Protein AF-0000000073683374 (afdb_homodimer)

pLDDT: mean 70.06, std 28.22, range [19.94, 98.5]

Nearest PDB structures (foldseek):
  2z0v-assembly1_A  TM=9.347E-01  e=4.548E-26  Homo sapiens
  1x03-assembly1_A-2  TM=9.821E-01  e=2.121E-20  Homo sapiens
  2c08-assembly1_A-2  TM=9.884E-01  e=1.482E-18  Rattus norvegicus
  1zww-assembly1_A  TM=9.877E-01  e=3.806E-18  Mus musculus
  1x04-assembly1_A-2  TM=9.393E-01  e=2.375E-18  Homo sapiens

Radius of gyration: 41.25 Å; Cα contacts (8 Å, |Δi|>4): 496; chains: 2; bounding box: 77×158×86 Å

Solvent-accessible surface area (backbone atoms only — not comparable to full-atom values): 39938 Å² total; per-residue (Å²): 132,72,71,70,61,55,59,59,50,50,58,50,47,54,54,45,48,54,47,46,56,58,40,61,72,71,54,71,82,82,61,61,67,72,62,48,51,55,46,49,54,49,54,59,45,64,70,44,89,79,49,63,65,64,47,56,60,51,55,63,54,62,70,49,80,82,76,79,61,66,66,56,55,60,58,45,52,57,48,46,53,52,48,51,48,52,51,48,46,69,65,63,69,59,78,64,89,76,74,56,68,68,57,52,50,50,52,49,48,50,52,51,48,52,52,41,52,54,49,47,52,54,33,51,49,35,52,73,40,61,28,65,70,57,45,54,52,41,56,52,47,48,63,49,28,69,69,69,65,66,84,86,67,88,84,63,85,46,46,42,31,53,38,10,50,53,28,36,54,44,12,60,72,55,30,89,85,31,69,42,19,48,48,28,35,54,53,10,52,50,26,39,52,44,24,53,45,51,48,51,37,49,55,48,40,41,62,60,33,48,47,54,51,48,46,43,49,69,43,59,52,42,50,49,49,50,34,48,51,51,26,51,53,33,46,52,52,28,51,56,41,60,72,36,62,85,82,46,62,66,68,58,45,51,50,31,48,51,52,27,51,50,32,45,49,52,33,48,50,51,52,49,54,55,65,69,49,32,58,61,57,43,49,36,52,44,51,41,48,49,46,55,33,50,41,26,47,52,45,28,54,52,37,51,54,48,52,53,54,48,52,54,50,51,55,56,55,69,67,51,80,81,80,76,89,73,87,75,79,79,84,68,66,71,75,69,58,69,72,62,72,78,74,75,77,72,79,72,74,62,87,71,69,86,70,79,82,128,133,71,72,70,62,55,61,59,50,50,58,51,46,50,55,45,48,54,48,44,52,58,39,57,72,71,52,68,82,82,61,60,69,70,61,49,52,56,47,49,54,49,52,59,48,63,71,43,86,77,48,63,65,64,48,56,61,50,56,63,54,63,69,52,81,84,75,80,60,65,66,57,55,60,59,44,53,58,48,46,53,51,47,51,47,52,50,49,48,70,65,62,70,58,78,64,87,76,73,58,70,67,57,52,50,51,51,49,46,50,51,50,48,52,53,39,53,54,49,47,51,53,32,50,49,33,52,74,40,60,27,64,72,56,44,54,50,40,55,52,46,48,62,49,27,68,68,69,66,66,85,86,66,85,84,63,85,44,47,44,30,52,36,10,49,52,29,36,55,43,12,59,70,56,31,88,85,31,68,42,18,48,46,28,35,53,53,10,53,50,25,37,51,44,23,52,46,50,50,52,39,50,56,48,41,40,63,61,30,49,48,54,52,49,47,42,48,69,44,59,53,42,49,50,49,51,35,47,52,51,26,52,53,31,44,52,51,28,50,55,41,61,74,36,62,85,81,46,63,65,68,58,45,52,50,31,46,52,52,27,50,52,32,45,50,50,34,49,49,52,50,49,55,55,64,69,49,33,59,60,59,44,50,36,52,44,52,41,47,50,47,54,32,51,41,26,48,53,44,30,54,54,36,51,54,48,52,52,54,47,51,52,51,49,55,57,55,72,69,51,80,82,82,78,88,72,88,76,78,79,86,69,65,71,76,70,60,69,73,62,73,77,74,75,77,73,77,75,77,66,86,71,82,80,80,74,80,122

Structure (mmCIF, N/CA/C/O backbone):
data_AF-0000000073683374-model_v1
#
loop_
_entity.id
_entity.type
_entity.pdbx_description
1 polymer 'Endophilin-A3 isoform X2'
#
loop_
_atom_site.group_PDB
_atom_site.id
_atom_site.type_symbol
_atom_site.label_atom_id
_atom_site.label_alt_id
_atom_site.label_comp_id
_atom_site.label_asym_id
_atom_site.label_entity_id
_atom_site.label_seq_id
_atom_site.pdbx_PDB_ins_code
_atom_site.Cartn_x
_atom_site.Cartn_y
_atom_site.Cartn_z
_atom_site.occupancy
_atom_site.B_iso_or_equiv
_atom_site.auth_seq_id
_atom_site.auth_comp_id
_atom_site.auth_asym_id
_atom_site.auth_atom_id
_atom_site.pdbx_PDB_model_num
ATOM 1 N N . MET A 1 1 ? 40.438 -51.062 -20.953 1 19.94 1 MET A N 1
ATOM 2 C CA . MET A 1 1 ? 39.688 -51.125 -19.703 1 19.94 1 MET A CA 1
ATOM 3 C C . MET A 1 1 ? 40.312 -50.25 -18.641 1 19.94 1 MET A C 1
ATOM 5 O O . MET A 1 1 ? 39.688 -49.938 -17.609 1 19.94 1 MET A O 1
ATOM 9 N N . GLY A 1 2 ? 41.656 -50 -18.672 1 21.44 2 GLY A N 1
ATOM 10 C CA . GLY A 1 2 ? 42.531 -49.5 -17.625 1 21.44 2 GLY A CA 1
ATOM 11 C C . GLY A 1 2 ? 42.406 -48 -17.422 1 21.44 2 GLY A C 1
ATOM 12 O O . GLY A 1 2 ? 42.844 -47.469 -16.391 1 21.44 2 GLY A O 1
ATOM 13 N N . PHE A 1 3 ? 42.281 -47.281 -18.5 1 25.22 3 PHE A N 1
ATOM 14 C CA . PHE A 1 3 ? 42.469 -45.844 -18.5 1 25.22 3 PHE A CA 1
ATOM 15 C C . PHE A 1 3 ? 41.312 -45.125 -17.797 1 25.22 3 PHE A C 1
ATOM 17 O O . PHE A 1 3 ? 41.344 -43.906 -17.609 1 25.22 3 PHE A O 1
ATOM 24 N N . PHE A 1 4 ? 40.094 -45.844 -17.75 1 25.67 4 PHE A N 1
ATOM 25 C CA . PHE A 1 4 ? 38.906 -45.188 -17.203 1 25.67 4 PHE A CA 1
ATOM 26 C C . PHE A 1 4 ? 39.062 -44.969 -15.703 1 25.67 4 PHE A C 1
ATOM 28 O O . PHE A 1 4 ? 38.344 -44.188 -15.109 1 25.67 4 PHE A O 1
ATOM 35 N N . ALA A 1 5 ? 39.906 -45.844 -15.039 1 26.89 5 ALA A N 1
ATOM 36 C CA . ALA A 1 5 ? 40.062 -45.781 -13.586 1 26.89 5 ALA A CA 1
ATOM 37 C C . ALA A 1 5 ? 40.812 -44.5 -13.172 1 26.89 5 ALA A C 1
ATOM 39 O O . ALA A 1 5 ? 40.562 -43.969 -12.094 1 26.89 5 ALA A O 1
ATOM 40 N N . THR A 1 6 ? 41.75 -44.094 -14.016 1 27.77 6 THR A N 1
ATOM 41 C CA . THR A 1 6 ? 42.688 -43.031 -13.57 1 27.77 6 THR A CA 1
ATOM 42 C C . THR A 1 6 ? 42 -41.688 -13.516 1 27.77 6 THR A C 1
ATOM 44 O O . THR A 1 6 ? 42.375 -40.812 -12.727 1 27.77 6 THR A O 1
ATOM 47 N N . SER A 1 7 ? 41.094 -41.469 -14.547 1 26.47 7 SER A N 1
ATOM 48 C CA . SER A 1 7 ? 40.562 -40.125 -14.641 1 26.47 7 SER A CA 1
ATOM 49 C C . SER A 1 7 ? 39.656 -39.812 -13.453 1 26.47 7 SER A C 1
ATOM 51 O O . SER A 1 7 ? 39.375 -38.656 -13.172 1 26.47 7 SER A O 1
ATOM 53 N N . ARG A 1 8 ? 39 -40.906 -12.883 1 29.14 8 ARG A N 1
ATOM 54 C CA . ARG A 1 8 ? 38.156 -40.688 -11.719 1 29.14 8 ARG A CA 1
ATOM 55 C C . ARG A 1 8 ? 38.969 -40.188 -10.531 1 29.14 8 ARG A C 1
ATOM 57 O O . ARG A 1 8 ? 38.469 -39.438 -9.703 1 29.14 8 ARG A O 1
ATOM 64 N N . LYS A 1 9 ? 40.219 -40.656 -10.484 1 29.94 9 LYS A N 1
ATOM 65 C CA . LYS A 1 9 ? 41.062 -40.344 -9.336 1 29.94 9 LYS A CA 1
ATOM 66 C C . LYS A 1 9 ? 41.5 -38.875 -9.352 1 29.94 9 LYS A C 1
ATOM 68 O O . LYS A 1 9 ? 41.562 -38.25 -8.305 1 29.94 9 LYS A O 1
ATOM 73 N N . TYR A 1 10 ? 41.781 -38.375 -10.578 1 28.67 10 TYR A N 1
ATOM 74 C CA . TYR A 1 10 ? 42.344 -37.031 -10.609 1 28.67 10 TYR A CA 1
ATOM 75 C C . TYR A 1 10 ? 41.312 -36 -10.227 1 28.67 10 TYR A C 1
ATOM 77 O O . TYR A 1 10 ? 41.594 -35.031 -9.539 1 28.67 10 TYR A O 1
ATOM 85 N N . VAL A 1 11 ? 39.969 -36.25 -10.742 1 30.08 11 VAL A N 1
ATOM 86 C CA . VAL A 1 11 ? 39 -35.219 -10.383 1 30.08 11 VAL A CA 1
ATOM 87 C C . VAL A 1 11 ? 38.781 -35.25 -8.875 1 30.08 11 VAL A C 1
ATOM 89 O O . VAL A 1 11 ? 38.625 -34.188 -8.258 1 30.08 11 VAL A O 1
ATOM 92 N N . SER A 1 12 ? 38.906 -36.531 -8.305 1 31.98 12 SER A N 1
ATOM 93 C CA . SER A 1 12 ? 38.688 -36.562 -6.867 1 31.98 12 SER A CA 1
ATOM 94 C C . SER A 1 12 ? 39.781 -35.844 -6.113 1 31.98 12 SER A C 1
ATOM 96 O O . SER A 1 12 ? 39.531 -35.125 -5.145 1 31.98 12 SER A O 1
ATOM 98 N N . ARG A 1 13 ? 41 -36.031 -6.66 1 33.03 13 ARG A N 1
ATOM 99 C CA . ARG A 1 13 ? 42.094 -35.438 -5.902 1 33.03 13 ARG A CA 1
ATOM 100 C C . ARG A 1 13 ? 42.094 -33.906 -5.992 1 33.03 13 ARG A C 1
ATOM 102 O O . ARG A 1 13 ? 42.375 -33.219 -5.016 1 33.03 13 ARG A O 1
ATOM 109 N N . ASN A 1 14 ? 41.844 -33.375 -7.23 1 32.69 14 ASN A N 1
ATOM 110 C CA . ASN A 1 14 ? 41.938 -31.922 -7.328 1 32.69 14 ASN A CA 1
ATOM 111 C C . ASN A 1 14 ? 40.812 -31.234 -6.531 1 32.69 14 ASN A C 1
ATOM 113 O O . ASN A 1 14 ? 41.031 -30.172 -5.961 1 32.69 14 ASN A O 1
ATOM 117 N N . CYS A 1 15 ? 39.531 -31.844 -6.578 1 31.91 15 CYS A N 1
ATOM 118 C CA . CYS A 1 15 ? 38.5 -31.266 -5.727 1 31.91 15 CYS A CA 1
ATOM 119 C C . CYS A 1 15 ? 38.875 -31.375 -4.254 1 31.91 15 CYS A C 1
ATOM 121 O O . CYS A 1 15 ? 38.625 -30.453 -3.471 1 31.91 15 CYS A O 1
ATOM 123 N N . GLU A 1 16 ? 39.562 -32.562 -3.918 1 34.47 16 GLU A N 1
ATOM 124 C CA . GLU A 1 16 ? 40 -32.656 -2.535 1 34.47 16 GLU A CA 1
ATOM 125 C C . GLU A 1 16 ? 41.031 -31.578 -2.215 1 34.47 16 GLU A C 1
ATOM 127 O O . GLU A 1 16 ? 41.031 -31 -1.128 1 34.47 16 GLU A O 1
ATOM 132 N N . ARG A 1 17 ? 41.969 -31.359 -3.141 1 34.75 17 ARG A N 1
ATOM 133 C CA . ARG A 1 17 ? 43 -30.375 -2.826 1 34.75 17 ARG A CA 1
ATOM 134 C C . ARG A 1 17 ? 42.406 -28.984 -2.654 1 34.75 17 ARG A C 1
ATOM 136 O O . ARG A 1 17 ? 42.812 -28.219 -1.771 1 34.75 17 ARG A O 1
ATOM 143 N N . GLU A 1 18 ? 41.531 -28.578 -3.656 1 34.44 18 GLU A N 1
ATOM 144 C CA . GLU A 1 18 ? 40.969 -27.234 -3.494 1 34.44 18 GLU A CA 1
ATOM 145 C C . GLU A 1 18 ? 40.125 -27.125 -2.229 1 34.44 18 GLU A C 1
ATOM 147 O O . GLU A 1 18 ? 40.156 -26.094 -1.545 1 34.44 18 GLU A O 1
ATOM 152 N N . LEU A 1 19 ? 39.375 -28.234 -1.905 1 31.94 19 LEU A N 1
ATOM 153 C CA . LEU A 1 19 ? 38.594 -28.219 -0.675 1 31.94 19 LEU A CA 1
ATOM 154 C C . LEU A 1 19 ? 39.5 -28.219 0.548 1 31.94 19 LEU A C 1
ATOM 156 O O . LEU A 1 19 ? 39.25 -27.516 1.525 1 31.94 19 LEU A O 1
ATOM 160 N N . THR A 1 20 ? 40.5 -29.062 0.476 1 33.69 20 THR A N 1
ATOM 161 C CA . THR A 1 20 ? 41.406 -29.047 1.612 1 33.69 20 THR A CA 1
ATOM 162 C C . THR A 1 20 ? 42.062 -27.672 1.763 1 33.69 20 THR A C 1
ATOM 164 O O . THR A 1 20 ? 42.312 -27.219 2.881 1 33.69 20 THR A O 1
ATOM 167 N N . SER A 1 21 ? 42.5 -27 0.628 1 34.62 21 SER A N 1
ATOM 168 C CA . SER A 1 21 ? 43.156 -25.703 0.797 1 34.62 21 SER A CA 1
ATOM 169 C C . SER A 1 21 ? 42.188 -24.688 1.403 1 34.62 21 SER A C 1
ATOM 171 O O . SER A 1 21 ? 42.562 -23.891 2.26 1 34.62 21 SER A O 1
ATOM 173 N N . ALA A 1 22 ? 40.938 -24.625 0.888 1 31.14 22 ALA A N 1
ATOM 174 C CA . ALA A 1 22 ? 40 -23.688 1.501 1 31.14 22 ALA A CA 1
ATOM 175 C C . ALA A 1 22 ? 39.688 -24.078 2.943 1 31.14 22 ALA A C 1
ATOM 177 O O . ALA A 1 22 ? 39.5 -23.203 3.803 1 31.14 22 ALA A O 1
ATOM 178 N N . TYR A 1 23 ? 39.594 -25.422 3.15 1 30.23 23 TYR A N 1
ATOM 179 C CA . TYR A 1 23 ? 39.312 -25.906 4.5 1 30.23 23 TYR A CA 1
ATOM 180 C C . TYR A 1 23 ? 40.5 -25.594 5.434 1 30.23 23 TYR A C 1
ATOM 182 O O . TYR A 1 23 ? 40.281 -25.266 6.605 1 30.23 23 TYR A O 1
ATOM 190 N N . ARG A 1 24 ? 41.656 -25.812 4.965 1 32.56 24 ARG A N 1
ATOM 191 C CA . ARG A 1 24 ? 42.781 -25.531 5.859 1 32.56 24 ARG A CA 1
ATOM 192 C C . ARG A 1 24 ? 42.719 -24.109 6.41 1 32.56 24 ARG A C 1
ATOM 194 O O . ARG A 1 24 ? 43.281 -23.828 7.469 1 32.56 24 ARG A O 1
ATOM 201 N N . LYS A 1 25 ? 42.281 -23.156 5.57 1 31.58 25 LYS A N 1
ATOM 202 C CA . LYS A 1 25 ? 42.375 -21.828 6.18 1 31.58 25 LYS A CA 1
ATOM 203 C C . LYS A 1 25 ? 41.406 -21.688 7.344 1 31.58 25 LYS A C 1
ATOM 205 O O . LYS A 1 25 ? 41.719 -21.016 8.336 1 31.58 25 LYS A O 1
ATOM 210 N N . GLU A 1 26 ? 40.031 -22.078 7.16 1 31.06 26 GLU A N 1
ATOM 211 C CA . GLU A 1 26 ? 39.125 -21.703 8.227 1 31.06 26 GLU A CA 1
ATOM 212 C C . GLU A 1 26 ? 39.062 -22.781 9.305 1 31.06 26 GLU A C 1
ATOM 214 O O . GLU A 1 26 ? 38.469 -22.562 10.375 1 31.06 26 GLU A O 1
ATOM 219 N N . CYS A 1 27 ? 39.156 -24.062 8.969 1 30.59 27 CYS A N 1
ATOM 220 C CA . CYS A 1 27 ? 38.781 -25.047 9.961 1 30.59 27 CYS A CA 1
ATOM 221 C C . CYS A 1 27 ? 39.844 -25.203 11.031 1 30.59 27 CYS A C 1
ATOM 223 O O . CYS A 1 27 ? 41.031 -25.344 10.711 1 30.59 27 CYS A O 1
ATOM 225 N N . ARG A 1 28 ? 39.625 -24.719 12.188 1 31.31 28 ARG A N 1
ATOM 226 C CA . ARG A 1 28 ? 40.5 -25 13.336 1 31.31 28 ARG A CA 1
ATOM 227 C C . ARG A 1 28 ? 40.688 -26.5 13.516 1 31.31 28 ARG A C 1
ATOM 229 O O . ARG A 1 28 ? 39.781 -27.281 13.219 1 31.31 28 ARG A O 1
ATOM 236 N N . PRO A 1 29 ? 41.875 -27.062 13.547 1 34.84 29 PRO A N 1
ATOM 237 C CA . PRO A 1 29 ? 42.375 -28.438 13.688 1 34.84 29 PRO A CA 1
ATOM 238 C C . PRO A 1 29 ? 41.625 -29.234 14.742 1 34.84 29 PRO A C 1
ATOM 240 O O . PRO A 1 29 ? 41.781 -30.453 14.82 1 34.84 29 PRO A O 1
ATOM 243 N N . SER A 1 30 ? 41.125 -28.625 15.773 1 35.47 30 SER A N 1
ATOM 244 C CA . SER A 1 30 ? 40.781 -29.5 16.891 1 35.47 30 SER A CA 1
ATOM 245 C C . SER A 1 30 ? 39.5 -30.281 16.641 1 35.47 30 SER A C 1
ATOM 247 O O . SER A 1 30 ? 38.969 -30.906 17.547 1 35.47 30 SER A O 1
ATOM 249 N N . TRP A 1 31 ? 38.719 -30 15.625 1 34.56 31 TRP A N 1
ATOM 250 C CA . TRP A 1 31 ? 37.438 -30.688 15.602 1 34.56 31 TRP A CA 1
ATOM 251 C C . TRP A 1 31 ? 37.625 -32.125 15.133 1 34.56 31 TRP A C 1
ATOM 253 O O . TRP A 1 31 ? 38.5 -32.406 14.297 1 34.56 31 TRP A O 1
ATOM 263 N N . PRO A 1 32 ? 37.156 -33.125 15.93 1 34.62 32 PRO A N 1
ATOM 264 C CA . PRO A 1 32 ? 37.281 -34.562 15.57 1 34.62 32 PRO A CA 1
ATOM 265 C C . PRO A 1 32 ? 36.812 -34.844 14.141 1 34.62 32 PRO A C 1
ATOM 267 O O . PRO A 1 32 ? 36.062 -34.062 13.57 1 34.62 32 PRO A O 1
ATOM 270 N N . THR A 1 33 ? 37.594 -35.719 13.344 1 34.56 33 THR A N 1
ATOM 271 C CA . THR A 1 33 ? 37.5 -36.125 11.945 1 34.56 33 THR A CA 1
ATOM 272 C C . THR A 1 33 ? 36.062 -36.375 11.547 1 34.56 33 THR A C 1
ATOM 274 O O . THR A 1 33 ? 35.656 -36.156 10.398 1 34.56 33 THR A O 1
ATOM 277 N N . THR A 1 34 ? 35.188 -37.031 12.469 1 34.84 34 THR A N 1
ATOM 278 C CA . THR A 1 34 ? 33.844 -37.406 12.102 1 34.84 34 THR A CA 1
ATOM 279 C C . THR A 1 34 ? 33 -36.188 11.766 1 34.84 34 THR A C 1
ATOM 281 O O . THR A 1 34 ? 32.156 -36.219 10.852 1 34.84 34 THR A O 1
ATOM 284 N N . ILE A 1 35 ? 33.156 -35.188 12.617 1 35.5 35 ILE A N 1
ATOM 285 C CA . ILE A 1 35 ? 32.375 -33.969 12.383 1 35.5 35 ILE A CA 1
ATOM 286 C C . ILE A 1 35 ? 32.875 -33.281 11.117 1 35.5 35 ILE A C 1
ATOM 288 O O . ILE A 1 35 ? 32.094 -32.656 10.383 1 35.5 35 ILE A O 1
ATOM 292 N N . GLN A 1 36 ? 34.219 -33.531 10.883 1 33.94 36 GLN A N 1
ATOM 293 C CA . GLN A 1 36 ? 34.781 -32.906 9.688 1 33.94 36 GLN A CA 1
ATOM 294 C C . GLN A 1 36 ? 34.156 -33.438 8.422 1 33.94 36 GLN A C 1
ATOM 296 O O . GLN A 1 36 ? 33.812 -32.688 7.508 1 33.94 36 GLN A O 1
ATOM 301 N N . ASN A 1 37 ? 34.062 -34.688 8.414 1 34.25 37 ASN A N 1
ATOM 302 C CA . ASN A 1 37 ? 33.469 -35.312 7.219 1 34.25 37 ASN A CA 1
ATOM 303 C C . ASN A 1 37 ? 32.031 -34.938 7.031 1 34.25 37 ASN A C 1
ATOM 305 O O . ASN A 1 37 ? 31.562 -34.719 5.906 1 34.25 37 ASN A O 1
ATOM 309 N N . THR A 1 38 ? 31.219 -34.875 8.156 1 34.28 38 THR A N 1
ATOM 310 C CA . THR A 1 38 ? 29.828 -34.469 8.016 1 34.28 38 THR A CA 1
ATOM 311 C C . THR A 1 38 ? 29.719 -33.062 7.461 1 34.28 38 THR A C 1
ATOM 313 O O . THR A 1 38 ? 28.844 -32.781 6.637 1 34.28 38 THR A O 1
ATOM 316 N N . LEU A 1 39 ? 30.703 -32.25 7.863 1 34.66 39 LEU A N 1
ATOM 317 C CA . LEU A 1 39 ? 30.625 -30.875 7.375 1 34.66 39 LEU A CA 1
ATOM 318 C C . LEU A 1 39 ? 31.031 -30.812 5.906 1 34.66 39 LEU A C 1
ATOM 320 O O . LEU A 1 39 ? 30.469 -30.016 5.141 1 34.66 39 LEU A O 1
ATOM 324 N N . LEU A 1 40 ? 32.062 -31.641 5.582 1 33.94 40 LEU A N 1
ATOM 325 C CA . LEU A 1 40 ? 32.438 -31.625 4.172 1 33.94 40 LEU A CA 1
ATOM 326 C C . LEU A 1 40 ? 31.266 -32.062 3.293 1 33.94 40 LEU A C 1
ATOM 328 O O . LEU A 1 40 ? 31.031 -31.5 2.221 1 33.94 40 LEU A O 1
ATOM 332 N N . PHE A 1 41 ? 30.578 -33.094 3.797 1 35 41 PHE A N 1
ATOM 333 C CA . PHE A 1 41 ? 29.422 -33.531 3.029 1 35 41 PHE A CA 1
ATOM 334 C C . PHE A 1 41 ? 28.375 -32.406 2.932 1 35 41 PHE A C 1
ATOM 336 O O . PHE A 1 41 ? 27.781 -32.219 1.877 1 35 41 PHE A O 1
ATOM 343 N N . SER A 1 42 ? 28.328 -31.703 4.016 1 33.41 42 SER A N 1
ATOM 344 C CA . SER A 1 42 ? 27.344 -30.625 3.98 1 33.41 42 SER A CA 1
ATOM 345 C C . SER A 1 42 ? 27.781 -29.516 3.018 1 33.41 42 SER A C 1
ATOM 347 O O . SER A 1 42 ? 26.938 -28.953 2.314 1 33.41 42 SER A O 1
ATOM 349 N N . TYR A 1 43 ? 29.062 -29.25 3.018 1 32.09 43 TYR A N 1
ATOM 350 C CA . TYR A 1 43 ? 29.5 -28.188 2.133 1 32.09 43 TYR A CA 1
ATOM 351 C C . TYR A 1 43 ? 29.328 -28.578 0.67 1 32.09 43 TYR A C 1
ATOM 353 O O . TYR A 1 43 ? 29 -27.75 -0.173 1 32.09 43 TYR A O 1
ATOM 361 N N . CYS A 1 44 ? 29.688 -29.828 0.42 1 30.16 44 CYS A N 1
ATOM 362 C CA . CYS A 1 44 ? 29.516 -30.219 -0.973 1 30.16 44 CYS A CA 1
ATOM 363 C C . CYS A 1 44 ? 28.047 -30.156 -1.386 1 30.16 44 CYS A C 1
ATOM 365 O O . CYS A 1 44 ? 27.734 -29.828 -2.531 1 30.16 44 CYS A O 1
ATOM 367 N N . LEU A 1 45 ? 27.172 -30.5 -0.423 1 31.61 45 LEU A N 1
ATOM 368 C CA . LEU A 1 45 ? 25.766 -30.422 -0.776 1 31.61 45 LEU A CA 1
ATOM 369 C C . LEU A 1 45 ? 25.344 -28.969 -1.008 1 31.61 45 LEU A C 1
ATOM 371 O O . LEU A 1 45 ? 24.375 -28.703 -1.712 1 31.61 45 LEU A O 1
ATOM 375 N N . TYR A 1 46 ? 26.062 -28.047 -0.366 1 31.17 46 TYR A N 1
ATOM 376 C CA . TYR A 1 46 ? 25.594 -26.672 -0.535 1 31.17 46 TYR A CA 1
ATOM 377 C C . TYR A 1 46 ? 25.812 -26.188 -1.965 1 31.17 46 TYR A C 1
ATOM 379 O O . TYR A 1 46 ? 25.266 -25.172 -2.379 1 31.17 46 TYR A O 1
ATOM 387 N N . SER A 1 47 ? 26.828 -26.734 -2.584 1 31.22 47 SER A N 1
ATOM 388 C CA . SER A 1 47 ? 26.984 -26.219 -3.938 1 31.22 47 SER A CA 1
ATOM 389 C C . SER A 1 47 ? 25.891 -26.75 -4.863 1 31.22 47 SER A C 1
ATOM 391 O O . SER A 1 47 ? 25.922 -26.5 -6.07 1 31.22 47 SER A O 1
ATOM 393 N N . ILE A 1 48 ? 25.219 -27.875 -4.477 1 28.7 48 ILE A N 1
ATOM 394 C CA . ILE A 1 48 ? 24.172 -28.281 -5.395 1 28.7 48 ILE A CA 1
ATOM 395 C C . ILE A 1 48 ? 22.969 -27.344 -5.258 1 28.7 48 ILE A C 1
ATOM 397 O O . ILE A 1 48 ? 22.484 -27.109 -4.148 1 28.7 48 ILE A O 1
ATOM 401 N N . PRO A 1 49 ? 22.609 -26.609 -6.332 1 31.34 49 PRO A N 1
ATOM 402 C CA . PRO A 1 49 ? 21.344 -25.906 -6.504 1 31.34 49 PRO A CA 1
ATOM 403 C C . PRO A 1 49 ? 20.125 -26.797 -6.297 1 31.34 49 PRO A C 1
ATOM 405 O O . PRO A 1 49 ? 20.156 -27.984 -6.637 1 31.34 49 PRO A O 1
ATOM 408 N N . ASP A 1 50 ? 19.141 -26.578 -5.344 1 33.56 50 ASP A N 1
ATOM 409 C CA . ASP A 1 50 ? 17.812 -27.031 -4.961 1 33.56 50 ASP A CA 1
ATOM 410 C C . ASP A 1 50 ? 17.875 -27.875 -3.686 1 33.56 50 ASP A C 1
ATOM 412 O O . ASP A 1 50 ? 16.844 -28.391 -3.234 1 33.56 50 ASP A O 1
ATOM 416 N N . THR A 1 51 ? 19.047 -28.375 -3.332 1 33.38 51 THR A N 1
ATOM 417 C CA . THR A 1 51 ? 19.078 -29.25 -2.156 1 33.38 51 THR A CA 1
ATOM 418 C C . THR A 1 51 ? 18.875 -28.422 -0.881 1 33.38 51 THR A C 1
ATOM 420 O O . THR A 1 51 ? 19.125 -28.922 0.222 1 33.38 51 THR A O 1
ATOM 423 N N . ALA A 1 52 ? 18.578 -27.125 -1.029 1 30.88 52 ALA A N 1
ATOM 424 C CA . ALA A 1 52 ? 18.438 -26.344 0.191 1 30.88 52 ALA A CA 1
ATOM 425 C C . ALA A 1 52 ? 17.312 -26.875 1.063 1 30.88 52 ALA A C 1
ATOM 427 O O . ALA A 1 52 ? 17.422 -26.906 2.291 1 30.88 52 ALA A O 1
ATOM 428 N N . GLU A 1 53 ? 16.219 -27.234 0.405 1 32.38 53 GLU A N 1
ATOM 429 C CA . GLU A 1 53 ? 15.078 -27.625 1.23 1 32.38 53 GLU A CA 1
ATOM 430 C C . GLU A 1 53 ? 15.359 -28.922 1.983 1 32.38 53 GLU A C 1
ATOM 432 O O . GLU A 1 53 ? 14.914 -29.094 3.119 1 32.38 53 GLU A O 1
ATOM 437 N N . ALA A 1 54 ? 16.109 -29.797 1.312 1 31.05 54 ALA A N 1
ATOM 438 C CA . ALA A 1 54 ? 16.328 -31.094 1.951 1 31.05 54 ALA A CA 1
ATOM 439 C C . ALA A 1 54 ? 17.125 -30.938 3.24 1 31.05 54 ALA A C 1
ATOM 441 O O . ALA A 1 54 ? 16.953 -31.719 4.184 1 31.05 54 ALA A O 1
ATOM 442 N N . LEU A 1 55 ? 17.891 -29.812 3.291 1 32.34 55 LEU A N 1
ATOM 443 C CA . LEU A 1 55 ? 18.719 -29.672 4.492 1 32.34 55 LEU A CA 1
ATOM 444 C C . LEU A 1 55 ? 17.859 -29.219 5.676 1 32.34 55 LEU A C 1
ATOM 446 O O . LEU A 1 55 ? 18.172 -29.531 6.828 1 32.34 55 LEU A O 1
ATOM 450 N N . SER A 1 56 ? 16.812 -28.5 5.32 1 31.66 56 SER A N 1
ATOM 451 C CA . SER A 1 56 ? 16.078 -28.047 6.496 1 31.66 56 SER A CA 1
ATOM 452 C C . SER A 1 56 ? 15.531 -29.219 7.305 1 31.66 56 SER A C 1
ATOM 454 O O . SER A 1 56 ? 15.531 -29.188 8.539 1 31.66 56 SER A O 1
ATOM 456 N N . TRP A 1 57 ? 15.086 -30.203 6.566 1 33.41 57 TRP A N 1
ATOM 457 C CA . TRP A 1 57 ? 14.508 -31.312 7.328 1 33.41 57 TRP A CA 1
ATOM 458 C C . TRP A 1 57 ? 15.57 -32.031 8.156 1 33.41 57 TRP A C 1
ATOM 460 O O . TRP A 1 57 ? 15.281 -32.5 9.25 1 33.41 57 TRP A O 1
ATOM 470 N N . HIS A 1 58 ? 16.844 -31.953 7.621 1 32.84 58 HIS A N 1
ATOM 471 C CA . HIS A 1 58 ? 17.875 -32.656 8.375 1 32.84 58 HIS A CA 1
ATOM 472 C C . HIS A 1 58 ? 18.141 -31.984 9.711 1 32.84 58 HIS A C 1
ATOM 474 O O . HIS A 1 58 ? 18.375 -32.656 10.727 1 32.84 58 HIS A O 1
ATOM 480 N N . TRP A 1 59 ? 18 -30.672 9.695 1 33.06 59 TRP A N 1
ATOM 481 C CA . TRP A 1 59 ? 18.359 -30.031 10.953 1 33.06 59 TRP A CA 1
ATOM 482 C C . TRP A 1 59 ? 17.359 -30.391 12.047 1 33.06 59 TRP A C 1
ATOM 484 O O . TRP A 1 59 ? 17.719 -30.469 13.227 1 33.06 59 TRP A O 1
ATOM 494 N N . GLU A 1 60 ? 16.109 -30.484 11.625 1 32.41 60 GLU A N 1
ATOM 495 C CA . GLU A 1 60 ? 15.195 -30.812 12.703 1 32.41 60 GLU A CA 1
ATOM 496 C C . GLU A 1 60 ? 15.516 -32.188 13.289 1 32.41 60 GLU A C 1
ATOM 498 O O . GLU A 1 60 ? 15.227 -32.469 14.453 1 32.41 60 GLU A O 1
ATOM 503 N N . LEU A 1 61 ? 16.062 -33 12.398 1 29.94 61 LEU A N 1
ATOM 504 C CA . LEU A 1 61 ? 16.344 -34.344 12.93 1 29.94 61 LEU A CA 1
ATOM 505 C C . LEU A 1 61 ? 17.484 -34.312 13.93 1 29.94 61 LEU A C 1
ATOM 507 O O . LEU A 1 61 ? 17.656 -35.219 14.734 1 29.94 61 LEU A O 1
ATOM 511 N N . LEU A 1 62 ? 18.375 -33.312 13.711 1 31.11 62 LEU A N 1
ATOM 512 C CA . LEU A 1 62 ? 19.5 -33.344 14.633 1 31.11 62 LEU A CA 1
ATOM 513 C C . LEU A 1 62 ? 19.047 -33.125 16.062 1 31.11 62 LEU A C 1
ATOM 515 O O . LEU A 1 62 ? 19.812 -33.281 17.016 1 31.11 62 LEU A O 1
ATOM 519 N N . ASP A 1 63 ? 17.984 -32.344 16.172 1 31.61 63 ASP A N 1
ATOM 520 C CA . ASP A 1 63 ? 17.719 -32.125 17.578 1 31.61 63 ASP A CA 1
ATOM 521 C C . ASP A 1 63 ? 17.188 -33.375 18.25 1 31.61 63 ASP A C 1
ATOM 523 O O . ASP A 1 63 ? 16.625 -33.344 19.344 1 31.61 63 ASP A O 1
ATOM 527 N N . ARG A 1 64 ? 16.922 -34.406 17.359 1 29.47 64 ARG A N 1
ATOM 528 C CA . ARG A 1 64 ? 16.422 -35.5 18.188 1 29.47 64 ARG A CA 1
ATOM 529 C C . ARG A 1 64 ? 17.531 -36.094 19.062 1 29.47 64 ARG A C 1
ATOM 531 O O . ARG A 1 64 ? 18.703 -36.031 18.688 1 29.47 64 ARG A O 1
ATOM 538 N N . PRO A 1 65 ? 17.297 -36.344 20.422 1 27.98 65 PRO A N 1
ATOM 539 C CA . PRO A 1 65 ? 18.297 -36.906 21.328 1 27.98 65 PRO A CA 1
ATOM 540 C C . PRO A 1 65 ? 19.094 -38.062 20.719 1 27.98 65 PRO A C 1
ATOM 542 O O . PRO A 1 65 ? 18.688 -38.625 19.703 1 27.98 65 PRO A O 1
ATOM 545 N N . LYS A 1 66 ? 20.078 -38.812 21.578 1 34 66 LYS A N 1
ATOM 546 C CA . LYS A 1 66 ? 21.219 -39.719 21.484 1 34 66 LYS A CA 1
ATOM 547 C C . LYS A 1 66 ? 20.859 -40.969 20.688 1 34 66 LYS A C 1
ATOM 549 O O . LYS A 1 66 ? 21.703 -41.531 20 1 34 66 LYS A O 1
ATOM 554 N N . GLY A 1 67 ? 19.797 -41.688 21.094 1 28.77 67 GLY A N 1
ATOM 555 C CA . GLY A 1 67 ? 19.891 -43.125 20.906 1 28.77 67 GLY A CA 1
ATOM 556 C C . GLY A 1 67 ? 19.969 -43.531 19.438 1 28.77 67 GLY A C 1
ATOM 557 O O . GLY A 1 67 ? 20.547 -44.562 19.109 1 28.77 67 GLY A O 1
ATOM 558 N N . SER A 1 68 ? 19.016 -43.188 18.562 1 28.33 68 SER A N 1
ATOM 559 C CA . SER A 1 68 ? 18.781 -44.062 17.406 1 28.33 68 SER A CA 1
ATOM 560 C C . SER A 1 68 ? 19.781 -43.75 16.281 1 28.33 68 SER A C 1
ATOM 562 O O . SER A 1 68 ? 19.594 -42.781 15.523 1 28.33 68 SER A O 1
ATOM 564 N N . VAL A 1 69 ? 21.141 -43.875 16.578 1 30.67 69 VAL A N 1
ATOM 565 C CA . VAL A 1 69 ? 22.328 -43.812 15.719 1 30.67 69 VAL A CA 1
ATOM 566 C C . VAL A 1 69 ? 22.141 -44.75 14.523 1 30.67 69 VAL A C 1
ATOM 568 O O . VAL A 1 69 ? 22.859 -44.625 13.531 1 30.67 69 VAL A O 1
ATOM 571 N N . HIS A 1 70 ? 21.438 -45.906 14.828 1 30.62 70 HIS A N 1
ATOM 572 C CA . HIS A 1 70 ? 21.547 -47 13.867 1 30.62 70 HIS A CA 1
ATOM 573 C C . HIS A 1 70 ? 20.891 -46.625 12.539 1 30.62 70 HIS A C 1
ATOM 575 O O . HIS A 1 70 ? 21.25 -47.156 11.492 1 30.62 70 HIS A O 1
ATOM 581 N N . TRP A 1 71 ? 19.766 -45.875 12.672 1 29.89 71 TRP A N 1
ATOM 582 C CA . TRP A 1 71 ? 19 -45.719 11.438 1 29.89 71 TRP A CA 1
ATOM 583 C C . TRP A 1 71 ? 19.75 -44.875 10.43 1 29.89 71 TRP A C 1
ATOM 585 O O . TRP A 1 71 ? 19.281 -44.656 9.305 1 29.89 71 TRP A O 1
ATOM 595 N N . ALA A 1 72 ? 20.859 -44.188 10.961 1 31.27 72 ALA A N 1
ATOM 596 C CA . ALA A 1 72 ? 21.594 -43.344 10.031 1 31.27 72 ALA A CA 1
ATOM 597 C C . ALA A 1 72 ? 22.312 -44.156 8.977 1 31.27 72 ALA A C 1
ATOM 599 O O . ALA A 1 72 ? 22.562 -43.688 7.863 1 31.27 72 ALA A O 1
ATOM 600 N N . SER A 1 73 ? 22.703 -45.406 9.391 1 30.64 73 SER A N 1
ATOM 601 C CA . SER A 1 73 ? 23.531 -46.219 8.508 1 30.64 73 SER A CA 1
ATOM 602 C C . SER A 1 73 ? 22.75 -46.656 7.27 1 30.64 73 SER A C 1
ATOM 604 O O . SER A 1 73 ? 23.297 -46.656 6.16 1 30.64 73 SER A O 1
ATOM 606 N N . LEU A 1 74 ? 21.516 -47.219 7.535 1 30 74 LEU A N 1
ATOM 607 C CA . LEU A 1 74 ? 20.781 -47.781 6.418 1 30 74 LEU A CA 1
ATOM 608 C C . LEU A 1 74 ? 20.359 -46.688 5.434 1 30 74 LEU A C 1
ATOM 610 O O . LEU A 1 74 ? 20.344 -46.938 4.223 1 30 74 LEU A O 1
ATOM 614 N N . TYR A 1 75 ? 19.938 -45.562 5.988 1 32.5 75 TYR A N 1
ATOM 615 C CA . TYR A 1 75 ? 19.531 -44.5 5.074 1 32.5 75 TYR A CA 1
ATOM 616 C C . TYR A 1 75 ? 20.734 -44 4.273 1 32.5 75 TYR A C 1
ATOM 618 O O . TYR A 1 75 ? 20.578 -43.531 3.139 1 32.5 75 TYR A O 1
ATOM 626 N N . GLY A 1 76 ? 21.953 -44.219 4.742 1 33.16 76 GLY A N 1
ATOM 627 C CA . GLY A 1 76 ? 23.172 -43.875 4.043 1 33.16 76 GLY A CA 1
ATOM 628 C C . GLY A 1 76 ? 23.438 -44.75 2.826 1 33.16 76 GLY A C 1
ATOM 629 O O . GLY A 1 76 ? 23.844 -44.25 1.776 1 33.16 76 GLY A O 1
ATOM 630 N N . TRP A 1 77 ? 23.297 -46.125 3.08 1 35.12 77 TRP A N 1
ATOM 631 C CA . TRP A 1 77 ? 23.625 -47.031 1.986 1 35.12 77 TRP A CA 1
ATOM 632 C C . TRP A 1 77 ? 22.656 -46.844 0.82 1 35.12 77 TRP A C 1
ATOM 634 O O . TRP A 1 77 ? 23.062 -46.906 -0.344 1 35.12 77 TRP A O 1
ATOM 644 N N . GLY A 1 78 ? 21.328 -46.688 1.101 1 33.81 78 GLY A N 1
ATOM 645 C CA . GLY A 1 78 ? 20.391 -46.438 0.017 1 33.81 78 GLY A CA 1
ATOM 646 C C . GLY A 1 78 ? 20.641 -45.156 -0.736 1 33.81 78 GLY A C 1
ATOM 647 O O . GLY A 1 78 ? 20.516 -45.125 -1.961 1 33.81 78 GLY A O 1
ATOM 648 N N . VAL A 1 79 ? 21.062 -44.188 -0.038 1 38.59 79 VAL A N 1
ATOM 649 C CA . VAL A 1 79 ? 21.375 -42.906 -0.666 1 38.59 79 VAL A CA 1
ATOM 650 C C . VAL A 1 79 ? 22.656 -43.062 -1.494 1 38.59 79 VAL A C 1
ATOM 652 O O . VAL A 1 79 ? 22.734 -42.531 -2.609 1 38.59 79 VAL A O 1
ATOM 655 N N . GLU A 1 80 ? 23.641 -43.812 -0.945 1 37.12 80 GLU A N 1
ATOM 656 C CA . GLU A 1 80 ? 24.906 -44 -1.673 1 37.12 80 GLU A CA 1
ATOM 657 C C . GLU A 1 80 ? 24.672 -44.75 -2.982 1 37.12 80 GLU A C 1
ATOM 659 O O . GLU A 1 80 ? 25.234 -44.375 -4.02 1 37.12 80 GLU A O 1
ATOM 664 N N . THR A 1 81 ? 23.906 -45.781 -2.895 1 36.56 81 THR A N 1
ATOM 665 C CA . THR A 1 81 ? 23.719 -46.562 -4.125 1 36.56 81 THR A CA 1
ATOM 666 C C . THR A 1 81 ? 22.953 -45.719 -5.16 1 36.56 81 THR A C 1
ATOM 668 O O . THR A 1 81 ? 23.281 -45.781 -6.352 1 36.56 81 THR A O 1
ATOM 671 N N . ARG A 1 82 ? 21.984 -45 -4.629 1 40.5 82 ARG A N 1
ATOM 672 C CA . ARG A 1 82 ? 21.234 -44.188 -5.574 1 40.5 82 ARG A CA 1
ATOM 673 C C . ARG A 1 82 ? 22.094 -43.062 -6.129 1 40.5 82 ARG A C 1
ATOM 675 O O . ARG A 1 82 ? 22 -42.719 -7.316 1 40.5 82 ARG A O 1
ATOM 682 N N . LEU A 1 83 ? 22.875 -42.469 -5.234 1 40.94 83 LEU A N 1
ATOM 683 C CA . LEU A 1 83 ? 23.781 -41.438 -5.707 1 40.94 83 LEU A CA 1
ATOM 684 C C . LEU A 1 83 ? 24.812 -42.031 -6.676 1 40.94 83 LEU A C 1
ATOM 686 O O . LEU A 1 83 ? 25.109 -41.406 -7.699 1 40.94 83 LEU A O 1
ATOM 690 N N . CYS A 1 84 ? 25.406 -43.125 -6.277 1 37.34 84 CYS A N 1
ATOM 691 C CA . CYS A 1 84 ? 26.359 -43.781 -7.184 1 37.34 84 CYS A CA 1
ATOM 692 C C . CYS A 1 84 ? 25.703 -44.094 -8.523 1 37.34 84 CYS A C 1
ATOM 694 O O . CYS A 1 84 ? 26.312 -43.938 -9.578 1 37.34 84 CYS A O 1
ATOM 696 N N . ARG A 1 85 ? 24.5 -44.438 -8.461 1 41.94 85 ARG A N 1
ATOM 697 C CA . ARG A 1 85 ? 23.812 -44.75 -9.703 1 41.94 85 ARG A CA 1
ATOM 698 C C . ARG A 1 85 ? 23.547 -43.5 -10.523 1 41.94 85 ARG A C 1
ATOM 700 O O . ARG A 1 85 ? 23.688 -43.531 -11.75 1 41.94 85 ARG A O 1
ATOM 707 N N . LEU A 1 86 ? 23.234 -42.469 -9.883 1 42.03 86 LEU A N 1
ATOM 708 C CA . LEU A 1 86 ? 23.016 -41.188 -10.57 1 42.03 86 LEU A CA 1
ATOM 709 C C . LEU A 1 86 ? 24.297 -40.719 -11.227 1 42.03 86 LEU A C 1
ATOM 711 O O . LEU A 1 86 ? 24.281 -40.219 -12.359 1 42.03 86 LEU A O 1
ATOM 715 N N . PHE A 1 87 ? 25.391 -40.812 -10.461 1 40.62 87 PHE A N 1
ATOM 716 C CA . PHE A 1 87 ? 26.672 -40.406 -11.016 1 40.62 87 PHE A CA 1
ATOM 717 C C . PHE A 1 87 ? 27.094 -41.312 -12.156 1 40.62 87 PHE A C 1
ATOM 719 O O . PHE A 1 87 ? 27.641 -40.875 -13.164 1 40.62 87 PHE A O 1
ATOM 726 N N . SER A 1 88 ? 26.922 -42.562 -11.945 1 39.81 88 SER A N 1
ATOM 727 C CA . SER A 1 88 ? 27.328 -43.469 -13.016 1 39.81 88 SER A CA 1
ATOM 728 C C . SER A 1 88 ? 26.516 -43.219 -14.281 1 39.81 88 SER A C 1
ATOM 730 O O . SER A 1 88 ? 27.031 -43.312 -15.398 1 39.81 88 SER A O 1
ATOM 732 N N . GLU A 1 89 ? 25.297 -42.906 -14.188 1 43.19 89 GLU A N 1
ATOM 733 C CA . GLU A 1 89 ? 24.469 -42.656 -15.352 1 43.19 89 GLU A CA 1
ATOM 734 C C . GLU A 1 89 ? 24.891 -41.375 -16.047 1 43.19 89 GLU A C 1
ATOM 736 O O . GLU A 1 89 ? 24.891 -41.281 -17.281 1 43.19 89 GLU A O 1
ATOM 741 N N . LYS A 1 90 ? 25.109 -40.312 -15.289 1 41.22 90 LYS A N 1
ATOM 742 C CA . LYS A 1 90 ? 25.547 -39.094 -15.93 1 41.22 90 LYS A CA 1
ATOM 743 C C . LYS A 1 90 ? 26.891 -39.281 -16.625 1 41.22 90 LYS A C 1
ATOM 745 O O . LYS A 1 90 ? 27.156 -38.656 -17.656 1 41.22 90 LYS A O 1
ATOM 750 N N . ILE A 1 91 ? 27.812 -39.969 -16.047 1 36.88 91 ILE A N 1
ATOM 751 C CA . ILE A 1 91 ? 29.125 -40.125 -16.656 1 36.88 91 ILE A CA 1
ATOM 752 C C . ILE A 1 91 ? 29.031 -41.062 -17.859 1 36.88 91 ILE A C 1
ATOM 754 O O . ILE A 1 91 ? 29.719 -40.875 -18.859 1 36.88 91 ILE A O 1
ATOM 758 N N . SER A 1 92 ? 28.484 -42.281 -17.625 1 41.41 92 SER A N 1
ATOM 759 C CA . SER A 1 92 ? 28.703 -43.281 -18.656 1 41.41 92 SER A CA 1
ATOM 760 C C . SER A 1 92 ? 27.906 -42.969 -19.922 1 41.41 92 SER A C 1
ATOM 762 O O . SER A 1 92 ? 27.922 -43.719 -20.891 1 41.41 92 SER A O 1
ATOM 764 N N . GLY A 1 93 ? 27.719 -41.812 -20.375 1 44.41 93 GLY A N 1
ATOM 765 C CA . GLY A 1 93 ? 27.203 -41.469 -21.688 1 44.41 93 GLY A CA 1
ATOM 766 C C . GLY A 1 93 ? 25.906 -42.219 -22.016 1 44.41 93 GLY A C 1
ATOM 767 O O . GLY A 1 93 ? 25.5 -42.25 -23.172 1 44.41 93 GLY A O 1
ATOM 768 N N . VAL A 1 94 ? 25.562 -43.281 -21.328 1 49.06 94 VAL A N 1
ATOM 769 C CA . VAL A 1 94 ? 24.453 -44.125 -21.75 1 49.06 94 VAL A CA 1
ATOM 770 C C . VAL A 1 94 ? 23.156 -43.312 -21.703 1 49.06 94 VAL A C 1
ATOM 772 O O . VAL A 1 94 ? 22.859 -42.656 -20.688 1 49.06 94 VAL A O 1
ATOM 775 N N . GLU A 1 95 ? 22.688 -43.031 -22.859 1 55.25 95 GLU A N 1
ATOM 776 C CA . GLU A 1 95 ? 21.453 -42.281 -23.141 1 55.25 95 GLU A CA 1
ATOM 777 C C . GLU A 1 95 ? 20.266 -42.906 -22.422 1 55.25 95 GLU A C 1
ATOM 779 O O . GLU A 1 95 ? 19.969 -44.094 -22.578 1 55.25 95 GLU A O 1
ATOM 784 N N . GLY A 1 96 ? 19.969 -42.688 -21.234 1 65.44 96 GLY A N 1
ATOM 785 C CA . GLY A 1 96 ? 18.781 -43.156 -20.516 1 65.44 96 GLY A CA 1
ATOM 786 C C . GLY A 1 96 ? 17.531 -43.188 -21.375 1 65.44 96 GLY A C 1
ATOM 787 O O . GLY A 1 96 ? 17.547 -42.688 -22.516 1 65.44 96 GLY A O 1
ATOM 788 N N . THR A 1 97 ? 16.516 -44.062 -21 1 77.31 97 THR A N 1
ATOM 789 C CA . THR A 1 97 ? 15.258 -44.156 -21.719 1 77.31 97 THR A CA 1
ATOM 790 C C . THR A 1 97 ? 14.617 -42.781 -21.891 1 77.31 97 THR A C 1
ATOM 792 O O . THR A 1 97 ? 14.492 -42.031 -20.922 1 77.31 97 THR A O 1
ATOM 795 N N . LYS A 1 98 ? 14.523 -42.469 -23.156 1 79 98 LYS A N 1
ATOM 796 C CA . LYS A 1 98 ? 13.969 -41.156 -23.469 1 79 98 LYS A CA 1
ATOM 797 C C . LYS A 1 98 ? 12.445 -41.156 -23.375 1 79 98 LYS A C 1
ATOM 799 O O . LYS A 1 98 ? 11.805 -42.125 -23.797 1 79 98 LYS A O 1
ATOM 804 N N . LEU A 1 99 ? 11.977 -40.312 -22.734 1 82.56 99 LEU A N 1
ATOM 805 C CA . LEU A 1 99 ? 10.531 -40.125 -22.672 1 82.56 99 LEU A CA 1
ATOM 806 C C . LEU A 1 99 ? 10.039 -39.312 -23.891 1 82.56 99 LEU A C 1
ATOM 808 O O . LEU A 1 99 ? 10.836 -38.688 -24.578 1 82.56 99 LEU A O 1
ATOM 812 N N . ASP A 1 100 ? 8.781 -39.531 -24.281 1 84.88 100 ASP A N 1
ATOM 813 C CA . ASP A 1 100 ? 8.203 -38.875 -25.453 1 84.88 100 ASP A CA 1
ATOM 814 C C . ASP A 1 100 ? 8.102 -37.375 -25.266 1 84.88 100 ASP A C 1
ATOM 816 O O . ASP A 1 100 ? 8.109 -36.906 -24.125 1 84.88 100 ASP A O 1
ATOM 820 N N . ASP A 1 101 ? 8.039 -36.625 -26.328 1 86.75 101 ASP A N 1
ATOM 821 C CA . ASP A 1 101 ? 8.055 -35.156 -26.344 1 86.75 101 ASP A CA 1
ATOM 822 C C . ASP A 1 101 ? 6.816 -34.594 -25.656 1 86.75 101 ASP A C 1
ATOM 824 O O . ASP A 1 101 ? 6.883 -33.531 -25.016 1 86.75 101 ASP A O 1
ATOM 828 N N . GLU A 1 102 ? 5.762 -35.281 -25.828 1 86.69 102 GLU A N 1
ATOM 829 C CA . GLU A 1 102 ? 4.531 -34.812 -25.188 1 86.69 102 GLU A CA 1
ATOM 830 C C . GLU A 1 102 ? 4.641 -34.844 -23.672 1 86.69 102 GLU A C 1
ATOM 832 O O . GLU A 1 102 ? 4.18 -33.938 -22.984 1 86.69 102 GLU A O 1
ATOM 837 N N . PHE A 1 103 ? 5.207 -35.938 -23.234 1 90.69 103 PHE A N 1
ATOM 838 C CA . PHE A 1 103 ? 5.426 -36.094 -21.797 1 90.69 103 PHE A CA 1
ATOM 839 C C . PHE A 1 103 ? 6.336 -34.969 -21.281 1 90.69 103 PHE A C 1
ATOM 841 O O . PHE A 1 103 ? 6.043 -34.344 -20.266 1 90.69 103 PHE A O 1
ATOM 848 N N . LEU A 1 104 ? 7.359 -34.688 -22.016 1 91 104 LEU A N 1
ATOM 849 C CA . LEU A 1 104 ? 8.336 -33.688 -21.609 1 91 104 LEU A CA 1
ATOM 850 C C . LEU A 1 104 ? 7.703 -32.312 -21.594 1 91 104 LEU A C 1
ATOM 852 O O . LEU A 1 104 ? 8.031 -31.469 -20.75 1 91 104 LEU A O 1
ATOM 856 N N . ASP A 1 105 ? 6.852 -32.094 -22.5 1 91.06 105 ASP A N 1
ATOM 857 C CA . ASP A 1 105 ? 6.172 -30.812 -22.562 1 91.06 105 ASP A CA 1
ATOM 858 C C . ASP A 1 105 ? 5.23 -30.641 -21.375 1 91.06 105 ASP A C 1
ATOM 860 O O . ASP A 1 105 ? 5.137 -29.547 -20.812 1 91.06 105 ASP A O 1
ATOM 864 N N . MET A 1 106 ? 4.492 -31.703 -21.016 1 91.38 106 MET A N 1
ATOM 865 C CA . MET A 1 106 ? 3.609 -31.641 -19.859 1 91.38 106 MET A CA 1
ATOM 866 C C . MET A 1 106 ? 4.406 -31.375 -18.578 1 91.38 106 MET A C 1
ATOM 868 O O . MET A 1 106 ? 3.992 -30.594 -17.734 1 91.38 106 MET A O 1
ATOM 872 N N . GLU A 1 107 ? 5.5 -32.062 -18.531 1 93.19 107 GLU A N 1
ATOM 873 C CA . GLU A 1 107 ? 6.363 -31.875 -17.375 1 93.19 107 GLU A CA 1
ATOM 874 C C . GLU A 1 107 ? 6.863 -30.438 -17.266 1 93.19 107 GLU A C 1
ATOM 876 O O . GLU A 1 107 ? 6.918 -29.875 -16.188 1 93.19 107 GLU A O 1
ATOM 881 N N . ARG A 1 108 ? 7.281 -29.922 -18.344 1 94.06 108 ARG A N 1
ATOM 882 C CA . ARG A 1 108 ? 7.734 -28.531 -18.375 1 94.06 108 ARG A CA 1
ATOM 883 C C . ARG A 1 108 ? 6.629 -27.594 -17.922 1 94.06 108 ARG A C 1
ATOM 885 O O . ARG A 1 108 ? 6.875 -26.672 -17.125 1 94.06 108 ARG A O 1
ATOM 892 N N . LYS A 1 109 ? 5.438 -27.781 -18.453 1 93.44 109 LYS A N 1
ATOM 893 C CA . LYS A 1 109 ? 4.309 -26.922 -18.109 1 93.44 109 LYS A CA 1
ATOM 894 C C . LYS A 1 109 ? 3.99 -27 -16.625 1 93.44 109 LYS A C 1
ATOM 896 O O . LYS A 1 109 ? 3.658 -25.984 -16 1 93.44 109 LYS A O 1
ATOM 901 N N . ILE A 1 110 ? 4.09 -28.188 -16.094 1 94.75 110 ILE A N 1
ATOM 902 C CA . ILE A 1 110 ? 3.83 -28.375 -14.672 1 94.75 110 ILE A CA 1
ATOM 903 C C . ILE A 1 110 ? 4.891 -27.641 -13.852 1 94.75 110 ILE A C 1
ATOM 905 O O . ILE A 1 110 ? 4.574 -27.016 -12.836 1 94.75 110 ILE A O 1
ATOM 909 N N . ASP A 1 111 ? 6.102 -27.75 -14.242 1 95.12 111 ASP A N 1
ATOM 910 C CA . ASP A 1 111 ? 7.191 -27.078 -13.547 1 95.12 111 ASP A CA 1
ATOM 911 C C . ASP A 1 111 ? 6.992 -25.562 -13.555 1 95.12 111 ASP A C 1
ATOM 913 O O . ASP A 1 111 ? 7.1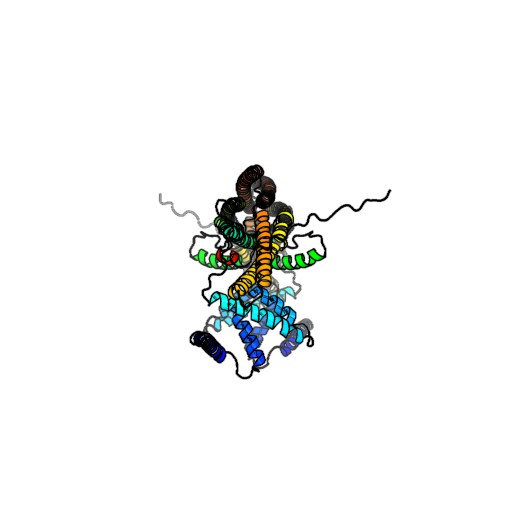21 -24.906 -12.523 1 95.12 111 ASP A O 1
ATOM 917 N N . VAL A 1 112 ? 6.723 -25.062 -14.719 1 95.44 112 VAL A N 1
ATOM 918 C CA . VAL A 1 112 ? 6.492 -23.625 -14.867 1 95.44 112 VAL A CA 1
ATOM 919 C C . VAL A 1 112 ? 5.297 -23.219 -14.016 1 95.44 112 VAL A C 1
ATOM 921 O O . VAL A 1 112 ? 5.34 -22.172 -13.344 1 95.44 112 VAL A O 1
ATOM 924 N N . THR A 1 113 ? 4.219 -24 -14.047 1 94.81 113 THR A N 1
ATOM 925 C CA . THR A 1 113 ? 3.027 -23.688 -13.258 1 94.81 113 THR A CA 1
ATOM 926 C C . THR A 1 113 ? 3.35 -23.672 -11.766 1 94.81 113 THR A C 1
ATOM 928 O O . THR A 1 113 ? 2.857 -22.812 -11.031 1 94.81 113 THR A O 1
ATOM 931 N N . ASN A 1 114 ? 4.16 -24.609 -11.375 1 95.19 114 ASN A N 1
ATOM 932 C CA . ASN A 1 114 ? 4.559 -24.672 -9.969 1 95.19 114 ASN A CA 1
ATOM 933 C C . ASN A 1 114 ? 5.324 -23.422 -9.547 1 95.19 114 ASN A C 1
ATOM 935 O O . ASN A 1 114 ? 5.051 -22.844 -8.492 1 95.19 114 ASN A O 1
ATOM 939 N N . LYS A 1 115 ? 6.211 -23 -10.32 1 95.75 115 LYS A N 1
ATOM 940 C CA . LYS A 1 115 ? 6.977 -21.781 -10.055 1 95.75 115 LYS A CA 1
ATOM 941 C C . LYS A 1 115 ? 6.078 -20.547 -10.086 1 95.75 115 LYS A C 1
ATOM 943 O O . LYS A 1 115 ? 6.215 -19.656 -9.242 1 95.75 115 LYS A O 1
ATOM 948 N N . ALA A 1 116 ? 5.219 -20.547 -11.055 1 95.88 116 ALA A N 1
ATOM 949 C CA . ALA A 1 116 ? 4.289 -19.422 -11.195 1 95.88 116 ALA A CA 1
ATOM 950 C C . ALA A 1 116 ? 3.416 -19.281 -9.945 1 95.88 116 ALA A C 1
ATOM 952 O O . ALA A 1 116 ? 3.283 -18.188 -9.398 1 95.88 116 ALA A O 1
ATOM 953 N N . VAL A 1 117 ? 2.834 -20.391 -9.547 1 95.44 117 VAL A N 1
ATOM 954 C CA . VAL A 1 117 ? 1.933 -20.375 -8.398 1 95.44 117 VAL A CA 1
ATOM 955 C C . VAL A 1 117 ? 2.688 -19.922 -7.156 1 95.44 117 VAL A C 1
ATOM 957 O O . VAL A 1 117 ? 2.184 -19.094 -6.383 1 95.44 117 VAL A O 1
ATOM 960 N N . ALA A 1 118 ? 3.9 -20.344 -6.98 1 95.75 118 ALA A N 1
ATOM 961 C CA . ALA A 1 118 ? 4.707 -19.969 -5.824 1 95.75 118 ALA A CA 1
ATOM 962 C C . ALA A 1 118 ? 5.008 -18.469 -5.82 1 95.75 118 ALA A C 1
ATOM 964 O O . ALA A 1 118 ? 4.848 -17.797 -4.801 1 95.75 118 ALA A O 1
ATOM 965 N N . GLU A 1 119 ? 5.402 -17.984 -6.879 1 97.06 119 GLU A N 1
ATOM 966 C CA . GLU A 1 119 ? 5.762 -16.578 -6.961 1 97.06 119 GLU A CA 1
ATOM 967 C C . GLU A 1 119 ? 4.52 -15.688 -6.887 1 97.06 119 GLU A C 1
ATOM 969 O O . GLU A 1 119 ? 4.559 -14.609 -6.297 1 97.06 119 GLU A O 1
ATOM 974 N N . ILE A 1 120 ? 3.451 -16.109 -7.523 1 96.88 120 ILE A N 1
ATOM 975 C CA . ILE A 1 120 ? 2.207 -15.344 -7.484 1 96.88 120 ILE A CA 1
ATOM 976 C C . ILE A 1 120 ? 1.71 -15.25 -6.043 1 96.88 120 ILE A C 1
ATOM 978 O O . ILE A 1 120 ? 1.232 -14.195 -5.613 1 96.88 120 ILE A O 1
ATOM 982 N N . LEU A 1 121 ? 1.847 -16.359 -5.352 1 95.81 121 LEU A N 1
ATOM 983 C CA . LEU A 1 121 ? 1.448 -16.359 -3.947 1 95.81 121 LEU A CA 1
ATOM 984 C C . LEU A 1 121 ? 2.248 -15.328 -3.158 1 95.81 121 LEU A C 1
ATOM 986 O O . LEU A 1 121 ? 1.678 -14.562 -2.381 1 95.81 121 LEU A O 1
ATOM 990 N N . SER A 1 122 ? 3.502 -15.266 -3.395 1 95.19 122 SER A N 1
ATOM 991 C CA . SER A 1 122 ? 4.387 -14.328 -2.707 1 95.19 122 SER A CA 1
ATOM 992 C C . SER A 1 122 ? 4.059 -12.883 -3.076 1 95.19 122 SER A C 1
ATOM 994 O O . SER A 1 122 ? 3.879 -12.039 -2.197 1 95.19 122 SER A O 1
ATOM 996 N N . LYS A 1 123 ? 3.92 -12.617 -4.328 1 96.75 123 LYS A N 1
ATOM 997 C CA . LYS A 1 123 ? 3.697 -11.258 -4.805 1 96.75 123 LYS A CA 1
ATOM 998 C C . LYS A 1 123 ? 2.283 -10.789 -4.477 1 96.75 123 LYS A C 1
ATOM 1000 O O . LYS A 1 123 ? 2.059 -9.602 -4.227 1 96.75 123 LYS A O 1
ATOM 1005 N N . ALA A 1 124 ? 1.3 -11.703 -4.527 1 96.25 124 ALA A N 1
ATOM 1006 C CA . ALA A 1 124 ? -0.068 -11.344 -4.16 1 96.25 124 ALA A CA 1
ATOM 1007 C C . ALA A 1 124 ? -0.153 -10.945 -2.689 1 96.25 124 ALA A C 1
ATOM 1009 O O . ALA A 1 124 ? -0.883 -10.016 -2.336 1 96.25 124 ALA A O 1
ATOM 1010 N N . THR A 1 125 ? 0.592 -11.656 -1.859 1 93.88 125 THR A N 1
ATOM 1011 C CA . THR A 1 125 ? 0.627 -11.305 -0.444 1 93.88 125 THR A CA 1
ATOM 1012 C C . THR A 1 125 ? 1.267 -9.93 -0.241 1 93.88 125 THR A C 1
ATOM 1014 O O . THR A 1 125 ? 0.835 -9.164 0.618 1 93.88 125 THR A O 1
ATOM 1017 N N . GLU A 1 126 ? 2.318 -9.68 -1.001 1 93.44 126 GLU A N 1
ATOM 1018 C CA . GLU A 1 126 ? 2.955 -8.367 -0.951 1 93.44 126 GLU A CA 1
ATOM 1019 C C . GLU A 1 126 ? 2.008 -7.273 -1.439 1 93.44 126 GLU A C 1
ATOM 1021 O O . GLU A 1 126 ? 2.023 -6.152 -0.922 1 93.44 126 GLU A O 1
ATOM 1026 N N . TYR A 1 127 ? 1.208 -7.594 -2.457 1 95.88 127 TYR A N 1
ATOM 1027 C CA . TYR A 1 127 ? 0.201 -6.684 -2.988 1 95.88 127 TYR A CA 1
ATOM 1028 C C . TYR A 1 127 ? -0.798 -6.285 -1.907 1 95.88 127 TYR A C 1
ATOM 1030 O O . TYR A 1 127 ? -1.17 -5.113 -1.798 1 95.88 127 TYR A O 1
ATOM 1038 N N . LEU A 1 128 ? -1.176 -7.227 -1.094 1 93.44 128 LEU A N 1
ATOM 1039 C CA . LEU A 1 128 ? -2.156 -6.969 -0.045 1 93.44 128 LEU A CA 1
ATOM 1040 C C . LEU A 1 128 ? -1.518 -6.23 1.127 1 93.44 128 LEU A C 1
ATOM 1042 O O . LEU A 1 128 ? -2.125 -5.324 1.701 1 93.44 128 LEU A O 1
ATOM 1046 N N . GLN A 1 129 ? -0.28 -6.691 1.446 1 92.06 129 GLN A N 1
ATOM 1047 C CA . GLN A 1 129 ? 0.446 -6.098 2.564 1 92.06 129 GLN A CA 1
ATOM 1048 C C . GLN A 1 129 ? 1.897 -5.812 2.188 1 92.06 129 GLN A C 1
ATOM 1050 O O . GLN A 1 129 ? 2.783 -6.629 2.445 1 92.06 129 GLN A O 1
ATOM 1055 N N . PRO A 1 130 ? 2.143 -4.621 1.776 1 91.75 130 PRO A N 1
ATOM 1056 C CA . PRO A 1 130 ? 3.482 -4.273 1.296 1 91.75 130 PRO A CA 1
ATOM 1057 C C . PRO A 1 130 ? 4.5 -4.152 2.426 1 91.75 130 PRO A C 1
ATOM 1059 O O . PRO A 1 130 ? 5.711 -4.168 2.178 1 91.75 130 PRO A O 1
ATOM 1062 N N . ASN A 1 131 ? 4.078 -3.939 3.648 1 90.5 131 ASN A N 1
ATOM 1063 C CA . ASN A 1 131 ? 4.988 -3.816 4.781 1 90.5 131 ASN A CA 1
ATOM 1064 C C . ASN A 1 131 ? 5.512 -5.18 5.23 1 90.5 131 ASN A C 1
ATOM 1066 O O . ASN A 1 131 ? 4.746 -6.016 5.707 1 90.5 131 ASN A O 1
ATOM 1070 N N . PRO A 1 132 ? 6.758 -5.398 5.105 1 89.56 132 PRO A N 1
ATOM 1071 C CA . PRO A 1 132 ? 7.316 -6.711 5.453 1 89.56 132 PRO A CA 1
ATOM 1072 C C . PRO A 1 132 ? 7.129 -7.055 6.93 1 89.56 132 PRO A C 1
ATOM 1074 O O . PRO A 1 132 ? 6.965 -8.227 7.277 1 89.56 132 PRO A O 1
ATOM 1077 N N . ALA A 1 133 ? 7.137 -6.035 7.797 1 87.75 133 ALA A N 1
ATOM 1078 C CA . ALA A 1 133 ? 6.953 -6.285 9.227 1 87.75 133 ALA A CA 1
ATOM 1079 C C . ALA A 1 133 ? 5.566 -6.855 9.508 1 87.75 133 ALA A C 1
ATOM 1081 O O . ALA A 1 133 ? 5.422 -7.793 10.297 1 87.75 133 ALA A O 1
ATOM 1082 N N . TYR A 1 134 ? 4.648 -6.332 8.859 1 86.69 134 TYR A N 1
ATOM 1083 C CA . TYR A 1 134 ? 3.281 -6.805 9.055 1 86.69 134 TYR A CA 1
ATOM 1084 C C . TYR A 1 134 ? 3.078 -8.172 8.414 1 86.69 134 TYR A C 1
ATOM 1086 O O . TYR A 1 134 ? 2.338 -9.008 8.938 1 86.69 134 TYR A O 1
ATOM 1094 N N . ARG A 1 135 ? 3.729 -8.422 7.289 1 85.69 135 ARG A N 1
ATOM 1095 C CA . ARG A 1 135 ? 3.623 -9.719 6.625 1 85.69 135 ARG A CA 1
ATOM 1096 C C . ARG A 1 135 ? 4.211 -10.828 7.488 1 85.69 135 ARG A C 1
ATOM 1098 O O . ARG A 1 135 ? 3.67 -11.938 7.543 1 85.69 135 ARG A O 1
ATOM 1105 N N . ALA A 1 136 ? 5.301 -10.5 8.109 1 83.81 136 ALA A N 1
ATOM 1106 C CA . ALA A 1 136 ? 5.922 -11.461 9.016 1 83.81 136 ALA A CA 1
ATOM 1107 C C . ALA A 1 136 ? 4.996 -11.797 10.18 1 83.81 136 ALA A C 1
ATOM 1109 O O . ALA A 1 136 ? 4.898 -12.953 10.602 1 83.81 136 ALA A O 1
ATOM 1110 N N . LYS A 1 137 ? 4.367 -10.781 10.68 1 81.5 137 LYS A N 1
ATOM 1111 C CA . LYS A 1 137 ? 3.416 -10.984 11.773 1 81.5 137 LYS A CA 1
ATOM 1112 C C . LYS A 1 137 ? 2.236 -11.844 11.328 1 81.5 137 LYS A C 1
ATOM 1114 O O . LYS A 1 137 ? 1.767 -12.703 12.078 1 81.5 137 LYS A O 1
ATOM 1119 N N . LEU A 1 138 ? 1.786 -11.578 10.141 1 78.5 138 LEU A N 1
ATOM 1120 C CA . LEU A 1 138 ? 0.681 -12.344 9.578 1 78.5 138 LEU A CA 1
ATOM 1121 C C . LEU A 1 138 ? 1.061 -13.812 9.422 1 78.5 138 LEU A C 1
ATOM 1123 O O . LEU A 1 138 ? 0.241 -14.695 9.68 1 78.5 138 LEU A O 1
ATOM 1127 N N . GLY A 1 139 ? 2.234 -14.031 8.984 1 77.25 139 GLY A N 1
ATOM 1128 C CA . GLY A 1 139 ? 2.725 -15.391 8.859 1 77.25 139 GLY A CA 1
ATOM 1129 C C . GLY A 1 139 ? 2.701 -16.156 10.164 1 77.25 139 GLY A C 1
ATOM 1130 O O . GLY A 1 139 ? 2.346 -17.344 10.195 1 77.25 139 GLY A O 1
ATOM 1131 N N . MET A 1 140 ? 2.941 -15.43 11.18 1 73.94 140 MET A N 1
ATOM 1132 C CA . MET A 1 140 ? 2.934 -16.031 12.508 1 73.94 140 MET A CA 1
ATOM 1133 C C . MET A 1 140 ? 1.508 -16.312 12.969 1 73.94 140 MET A C 1
ATOM 1135 O O . MET A 1 140 ? 1.23 -17.375 13.531 1 73.94 140 MET A O 1
ATOM 1139 N N . LEU A 1 141 ? 0.634 -15.406 12.703 1 71.5 141 LEU A N 1
ATOM 1140 C CA . LEU A 1 141 ? -0.757 -15.547 13.117 1 71.5 141 LEU A CA 1
ATOM 1141 C C . LEU A 1 141 ? -1.439 -16.688 12.352 1 71.5 141 LEU A C 1
ATOM 1143 O O . LEU A 1 141 ? -2.238 -17.422 12.93 1 71.5 141 LEU A O 1
ATOM 1147 N N . ASN A 1 142 ? -1.138 -16.719 11.086 1 71.56 142 ASN A N 1
ATOM 1148 C CA . ASN A 1 142 ? -1.705 -17.781 10.266 1 71.56 142 ASN A CA 1
ATOM 1149 C C . ASN A 1 142 ? -1.302 -19.172 10.773 1 71.56 142 ASN A C 1
ATOM 1151 O O . ASN A 1 142 ? -2.1 -20.109 10.734 1 71.56 142 ASN A O 1
ATOM 1155 N N . THR A 1 143 ? -0.159 -19.203 11.18 1 65 143 THR A N 1
ATOM 1156 C CA . THR A 1 143 ? 0.291 -20.469 11.742 1 65 143 THR A CA 1
ATOM 1157 C C . THR A 1 143 ? -0.498 -20.797 13.008 1 65 143 THR A C 1
ATOM 1159 O O . THR A 1 143 ? -0.86 -21.953 13.227 1 65 143 THR A O 1
ATOM 1162 N N . VAL A 1 144 ? -0.904 -19.766 13.703 1 60.81 144 VAL A N 1
ATOM 1163 C CA . VAL A 1 144 ? -1.664 -19.938 14.938 1 60.81 144 VAL A CA 1
ATOM 1164 C C . VAL A 1 144 ? -3.135 -20.188 14.609 1 60.81 144 VAL A C 1
ATOM 1166 O O . VAL A 1 144 ? -3.783 -21.031 15.227 1 60.81 144 VAL A O 1
ATOM 1169 N N . SER A 1 145 ? -3.645 -19.375 13.68 1 61.09 145 SER A N 1
ATOM 1170 C CA . SER A 1 145 ? -5.047 -19.484 13.289 1 61.09 145 SER A CA 1
ATOM 1171 C C . SER A 1 145 ? -5.348 -20.859 12.695 1 61.09 145 SER A C 1
ATOM 1173 O O . SER A 1 145 ? -6.453 -21.375 12.852 1 61.09 145 SER A O 1
ATOM 1175 N N . LYS A 1 146 ? -4.562 -21.234 11.828 1 59.22 146 LYS A N 1
ATOM 1176 C CA . LYS A 1 146 ? -4.773 -22.578 11.289 1 59.22 146 LYS A CA 1
ATOM 1177 C C . LYS A 1 146 ? -5.07 -23.578 12.414 1 59.22 146 LYS A C 1
ATOM 1179 O O . LYS A 1 146 ? -5.855 -24.516 12.227 1 59.22 146 LYS A O 1
ATOM 1184 N N . ILE A 1 147 ? -4.527 -23.188 13.461 1 54.38 147 ILE A N 1
ATOM 1185 C CA . ILE A 1 147 ? -4.781 -24.062 14.602 1 54.38 147 ILE A CA 1
ATOM 1186 C C . ILE A 1 147 ? -6.141 -23.719 15.219 1 54.38 147 ILE A C 1
ATOM 1188 O O . ILE A 1 147 ? -6.895 -24.625 15.602 1 54.38 147 ILE A O 1
ATOM 1192 N N . ARG A 1 148 ? -6.371 -22.469 15.211 1 54.78 148 ARG A N 1
ATOM 1193 C CA . ARG A 1 148 ? -7.586 -22.062 15.922 1 54.78 148 ARG A CA 1
ATOM 1194 C C . ARG A 1 148 ? -8.766 -21.953 14.961 1 54.78 148 ARG A C 1
ATOM 1196 O O . ARG A 1 148 ? -9.922 -22.031 15.383 1 54.78 148 ARG A O 1
ATOM 1203 N N . GLY A 1 149 ? -8.633 -22.281 13.633 1 52.44 149 GLY A N 1
ATOM 1204 C CA . GLY A 1 149 ? -9.664 -22.406 12.609 1 52.44 149 GLY A CA 1
ATOM 1205 C C . GLY A 1 149 ? -10.031 -21.062 11.984 1 52.44 149 GLY A C 1
ATOM 1206 O O . GLY A 1 149 ? -10.664 -21.031 10.93 1 52.44 149 GLY A O 1
ATOM 1207 N N . GLN A 1 150 ? -10.602 -19.953 12.68 1 53.31 150 GLN A N 1
ATOM 1208 C CA . GLN A 1 150 ? -11.328 -18.859 12.055 1 53.31 150 GLN A CA 1
ATOM 1209 C C . GLN A 1 150 ? -10.422 -17.656 11.828 1 53.31 150 GLN A C 1
ATOM 1211 O O . GLN A 1 150 ? -9.727 -17.203 12.75 1 53.31 150 GLN A O 1
ATOM 1216 N N . VAL A 1 151 ? -10.07 -17.281 10.625 1 56.16 151 VAL A N 1
ATOM 1217 C CA . VAL A 1 151 ? -9.273 -16.094 10.344 1 56.16 151 VAL A CA 1
ATOM 1218 C C . VAL A 1 151 ? -10.156 -14.859 10.414 1 56.16 151 VAL A C 1
ATOM 1220 O O . VAL A 1 151 ? -11.094 -14.711 9.633 1 56.16 151 VAL A O 1
ATOM 1223 N N . THR A 1 152 ? -10.445 -14.125 11.547 1 55 152 THR A N 1
ATOM 1224 C CA . THR A 1 152 ? -11.445 -13.062 11.648 1 55 152 THR A CA 1
ATOM 1225 C C . THR A 1 152 ? -10.812 -11.695 11.391 1 55 152 THR A C 1
ATOM 1227 O O . THR A 1 152 ? -11.516 -10.711 11.188 1 55 152 THR A O 1
ATOM 1230 N N . SER A 1 153 ? -9.367 -11.57 11.445 1 62.56 153 SER A N 1
ATOM 1231 C CA . SER A 1 153 ? -8.938 -10.18 11.336 1 62.56 153 SER A CA 1
ATOM 1232 C C . SER A 1 153 ? -7.586 -10.07 10.641 1 62.56 153 SER A C 1
ATOM 1234 O O . SER A 1 153 ? -6.816 -11.031 10.609 1 62.56 153 SER A O 1
ATOM 1236 N N . THR A 1 154 ? -7.348 -9.109 9.672 1 65.12 154 THR A N 1
ATOM 1237 C CA . THR A 1 154 ? -6.121 -8.906 8.898 1 65.12 154 THR A CA 1
ATOM 1238 C C . THR A 1 154 ? -4.922 -8.758 9.828 1 65.12 154 THR A C 1
ATOM 1240 O O . THR A 1 154 ? -3.797 -9.102 9.461 1 65.12 154 THR A O 1
ATOM 1243 N N . GLY A 1 155 ? -5.27 -8.461 11.195 1 73.5 155 GLY A N 1
ATOM 1244 C CA . GLY A 1 155 ? -4.242 -8.43 12.227 1 73.5 155 GLY A CA 1
ATOM 1245 C C . GLY A 1 155 ? -3.303 -7.25 12.094 1 73.5 155 GLY A C 1
ATOM 1246 O O . GLY A 1 155 ? -2.26 -7.207 12.75 1 73.5 155 GLY A O 1
ATOM 1247 N N . TYR A 1 156 ? -3.438 -6.316 11.094 1 83.81 156 TYR A N 1
ATOM 1248 C CA . TYR A 1 156 ? -2.59 -5.137 10.961 1 83.81 156 TYR A CA 1
ATOM 1249 C C . TYR A 1 156 ? -3.422 -3.902 10.625 1 83.81 156 TYR A C 1
ATOM 1251 O O . TYR A 1 156 ? -4.5 -4.012 10.047 1 83.81 156 TYR A O 1
ATOM 1259 N N . PRO A 1 157 ? -2.898 -2.809 11.148 1 90.38 157 PRO A N 1
ATOM 1260 C CA . PRO A 1 157 ? -3.633 -1.581 10.828 1 90.38 157 PRO A CA 1
ATOM 1261 C C . PRO A 1 157 ? -3.406 -1.113 9.398 1 90.38 157 PRO A C 1
ATOM 1263 O O . PRO A 1 157 ? -2.285 -1.193 8.883 1 90.38 157 PRO A O 1
ATOM 1266 N N . GLN A 1 158 ? -4.48 -0.701 8.781 1 94.06 158 GLN A N 1
ATOM 1267 C CA . GLN A 1 158 ? -4.391 -0.167 7.426 1 94.06 158 GLN A CA 1
ATOM 1268 C C . GLN A 1 158 ? -3.871 1.268 7.434 1 94.06 158 GLN A C 1
ATOM 1270 O O . GLN A 1 158 ? -4.18 2.039 8.344 1 94.06 158 GLN A O 1
ATOM 1275 N N . THR A 1 159 ? -3.074 1.645 6.473 1 95.44 159 THR A N 1
ATOM 1276 C CA . THR A 1 159 ? -2.504 2.984 6.395 1 95.44 159 THR A CA 1
ATOM 1277 C C . THR A 1 159 ? -3.605 4.039 6.305 1 95.44 159 THR A C 1
ATOM 1279 O O . THR A 1 159 ? -3.471 5.133 6.852 1 95.44 159 THR A O 1
ATOM 1282 N N . GLU A 1 160 ? -4.727 3.711 5.598 1 96.38 160 GLU A N 1
ATOM 1283 C CA . GLU A 1 160 ? -5.875 4.609 5.508 1 96.38 160 GLU A CA 1
ATOM 1284 C C . GLU A 1 160 ? -6.465 4.891 6.883 1 96.38 160 GLU A C 1
ATOM 1286 O O . GLU A 1 160 ? -6.828 6.031 7.188 1 96.38 160 GLU A O 1
ATOM 1291 N N . GLY A 1 161 ? -6.504 3.82 7.664 1 96.81 161 GLY A N 1
ATOM 1292 C CA . GLY A 1 161 ? -7.035 3.973 9.008 1 96.81 161 GLY A CA 1
ATOM 1293 C C . GLY A 1 161 ? -6.148 4.812 9.906 1 96.81 161 GLY A C 1
ATOM 1294 O O . GLY A 1 161 ? -6.645 5.594 10.727 1 96.81 161 GLY A O 1
ATOM 1295 N N . LEU A 1 162 ? -4.863 4.684 9.758 1 96.75 162 LEU A N 1
ATOM 1296 C CA . LEU A 1 162 ? -3.906 5.461 10.539 1 96.75 162 LEU A CA 1
ATOM 1297 C C . LEU A 1 162 ? -3.994 6.941 10.188 1 96.75 162 LEU A C 1
ATOM 1299 O O . LEU A 1 162 ? -4.012 7.797 11.078 1 96.75 162 LEU A O 1
ATOM 1303 N N . LEU A 1 163 ? -4.035 7.191 8.93 1 97.88 163 LEU A N 1
ATOM 1304 C CA . LEU A 1 163 ? -4.184 8.57 8.469 1 97.88 163 LEU A CA 1
ATOM 1305 C C . LEU A 1 163 ? -5.504 9.156 8.945 1 97.88 163 LEU A C 1
ATOM 1307 O O . LEU A 1 163 ? -5.543 10.289 9.438 1 97.88 163 LEU A O 1
ATOM 1311 N N . GLY A 1 164 ? -6.578 8.32 8.828 1 98.12 164 GLY A N 1
ATOM 1312 C CA . GLY A 1 164 ? -7.879 8.773 9.297 1 98.12 164 GLY A CA 1
ATOM 1313 C C . GLY A 1 164 ? -7.91 9.031 10.797 1 98.12 164 GLY A C 1
ATOM 1314 O O . GLY A 1 164 ? -8.5 10.016 11.25 1 98.12 164 GLY A O 1
ATOM 1315 N N . GLY A 1 165 ? -7.238 8.188 11.555 1 97.62 165 GLY A N 1
ATOM 1316 C CA . GLY A 1 165 ? -7.168 8.359 12.992 1 97.62 165 GLY A CA 1
ATOM 1317 C C . GLY A 1 165 ? -6.488 9.656 13.406 1 97.62 165 GLY A C 1
ATOM 1318 O O . GLY A 1 165 ? -6.957 10.344 14.312 1 97.62 165 GLY A O 1
ATOM 1319 N N . CYS A 1 166 ? -5.457 9.984 12.719 1 97.31 166 CYS A N 1
ATOM 1320 C CA . CYS A 1 166 ? -4.727 11.219 12.969 1 97.31 166 CYS A CA 1
ATOM 1321 C C . CYS A 1 166 ? -5.59 12.438 12.656 1 97.31 166 CYS A C 1
ATOM 1323 O O . CYS A 1 166 ? -5.645 13.383 13.445 1 97.31 166 CYS A O 1
ATOM 1325 N N . MET A 1 167 ? -6.305 12.414 11.578 1 98 167 MET A N 1
ATOM 1326 C CA . MET A 1 167 ? -7.141 13.531 11.156 1 98 167 MET A CA 1
ATOM 1327 C C . MET A 1 167 ? -8.32 13.711 12.109 1 98 167 MET A C 1
ATOM 1329 O O . MET A 1 167 ? -8.68 14.844 12.445 1 98 167 MET A O 1
ATOM 1333 N N . LEU A 1 168 ? -8.82 12.609 12.617 1 98.19 168 LEU A N 1
ATOM 1334 C CA . LEU A 1 168 ? -9.93 12.68 13.562 1 98.19 168 LEU A CA 1
ATOM 1335 C C . LEU A 1 168 ? -9.461 13.25 14.898 1 98.19 168 LEU A C 1
ATOM 1337 O O . LEU A 1 168 ? -10.148 14.086 15.492 1 98.19 168 LEU A O 1
ATOM 1341 N N . LYS A 1 169 ? -8.312 12.789 15.328 1 97.94 169 LYS A N 1
ATOM 1342 C CA . LYS A 1 169 ? -7.762 13.25 16.609 1 97.94 169 LYS A CA 1
ATOM 1343 C C . LYS A 1 169 ? -7.574 14.758 16.609 1 97.94 169 LYS A C 1
ATOM 1345 O O . LYS A 1 169 ? -8.117 15.453 17.469 1 97.94 169 LYS A O 1
ATOM 1350 N N . TYR A 1 170 ? -6.934 15.266 15.609 1 97.31 170 TYR A N 1
ATOM 1351 C CA . TYR A 1 170 ? -6.582 16.688 15.594 1 97.31 170 TYR A CA 1
ATOM 1352 C C . TYR A 1 170 ? -7.766 17.531 15.148 1 97.31 170 TYR A C 1
ATOM 1354 O O . TYR A 1 170 ? -7.883 18.703 15.547 1 97.31 170 TYR A O 1
ATOM 1362 N N . GLY A 1 171 ? -8.664 16.938 14.344 1 96.88 171 GLY A N 1
ATOM 1363 C CA . GLY A 1 171 ? -9.898 17.641 14.039 1 96.88 171 GLY A CA 1
ATOM 1364 C C . GLY A 1 171 ? -10.734 17.938 15.266 1 96.88 171 GLY A C 1
ATOM 1365 O O . GLY A 1 171 ? -11.281 19.031 15.406 1 96.88 171 GLY A O 1
ATOM 1366 N N . LYS A 1 172 ? -10.781 17.047 16.156 1 96.75 172 LYS A N 1
ATOM 1367 C CA . LYS A 1 172 ? -11.539 17.203 17.391 1 96.75 172 LYS A CA 1
ATOM 1368 C C . LYS A 1 172 ? -10.844 18.188 18.344 1 96.75 172 LYS A C 1
ATOM 1370 O O . LYS A 1 172 ? -11.508 18.984 19 1 96.75 172 LYS A O 1
ATOM 1375 N N . GLU A 1 173 ? -9.531 18.156 18.312 1 95.69 173 GLU A N 1
ATOM 1376 C CA . GLU A 1 173 ? -8.758 19.031 19.172 1 95.69 173 GLU A CA 1
ATOM 1377 C C . GLU A 1 173 ? -8.883 20.5 18.75 1 95.69 173 GLU A C 1
ATOM 1379 O O . GLU A 1 173 ? -8.82 21.406 19.578 1 95.69 173 GLU A O 1
ATOM 1384 N N . LEU A 1 174 ? -9.047 20.766 17.484 1 93.38 174 LEU A N 1
ATOM 1385 C CA . LEU A 1 174 ? -9.195 22.125 16.969 1 93.38 174 LEU A CA 1
ATOM 1386 C C . LEU A 1 174 ? -10.562 22.703 17.312 1 93.38 174 LEU A C 1
ATOM 1388 O O . LEU A 1 174 ? -10.727 23.906 17.438 1 93.38 174 LEU A O 1
ATOM 1392 N N . GLY A 1 175 ? -11.562 21.844 17.469 1 88.31 175 GLY A N 1
ATOM 1393 C CA . GLY A 1 175 ? -12.883 22.281 17.891 1 88.31 175 GLY A CA 1
ATOM 1394 C C . GLY A 1 175 ? -13.859 22.469 16.75 1 88.31 175 GLY A C 1
ATOM 1395 O O . GLY A 1 175 ? -13.453 22.484 15.578 1 88.31 175 GLY A O 1
ATOM 1396 N N . ASP A 1 176 ? -15.117 22.766 17.031 1 87.25 176 ASP A N 1
ATOM 1397 C CA . ASP A 1 176 ? -16.203 22.797 16.062 1 87.25 176 ASP A CA 1
ATOM 1398 C C . ASP A 1 176 ? -16.219 24.141 15.32 1 87.25 176 ASP A C 1
ATOM 1400 O O . ASP A 1 176 ? -16.844 24.25 14.258 1 87.25 176 ASP A O 1
ATOM 1404 N N . GLY A 1 177 ? -15.492 25.109 15.867 1 84.38 177 GLY A N 1
ATOM 1405 C CA . GLY A 1 177 ? -15.484 26.422 15.242 1 84.38 177 GLY A CA 1
ATOM 1406 C C . GLY A 1 177 ? -14.492 26.531 14.102 1 84.38 177 GLY A C 1
ATOM 1407 O O . GLY A 1 177 ? -14.531 27.5 13.328 1 84.38 177 GLY A O 1
ATOM 1408 N N . SER A 1 178 ? -13.641 25.594 13.977 1 88.25 178 SER A N 1
ATOM 1409 C CA . SER A 1 178 ? -12.617 25.609 12.93 1 88.25 178 SER A CA 1
ATOM 1410 C C . SER A 1 178 ? -13.102 24.891 11.68 1 88.25 178 SER A C 1
ATOM 1412 O O . SER A 1 178 ? -13.461 23.719 11.727 1 88.25 178 SER A O 1
ATOM 1414 N N . THR A 1 179 ? -13.109 25.578 10.547 1 90 179 THR A N 1
ATOM 1415 C CA . THR A 1 179 ? -13.484 24.969 9.281 1 90 179 THR A CA 1
ATOM 1416 C C . THR A 1 179 ? -12.5 23.875 8.891 1 90 179 THR A C 1
ATOM 1418 O O . THR A 1 179 ? -12.891 22.828 8.359 1 90 179 THR A O 1
ATOM 1421 N N . PHE A 1 180 ? -11.289 24.156 9.172 1 92.38 180 PHE A N 1
ATOM 1422 C CA . PHE A 1 180 ? -10.25 23.172 8.891 1 92.38 180 PHE A CA 1
ATOM 1423 C C . PHE A 1 180 ? -10.438 21.922 9.758 1 92.38 180 PHE A C 1
ATOM 1425 O O . PHE A 1 180 ? -10.328 20.797 9.273 1 92.38 180 PHE A O 1
ATOM 1432 N N . GLY A 1 181 ? -10.695 22.125 11.023 1 94.19 181 GLY A N 1
ATOM 1433 C CA . GLY A 1 181 ? -10.938 21 11.922 1 94.19 181 GLY A CA 1
ATOM 1434 C C . GLY A 1 181 ? -12.094 20.125 11.484 1 94.19 181 GLY A C 1
ATOM 1435 O O . GLY A 1 181 ? -11.992 18.906 11.5 1 94.19 181 GLY A O 1
ATOM 1436 N N . ASN A 1 182 ? -13.133 20.781 11.055 1 94.62 182 ASN A N 1
ATOM 1437 C CA . ASN A 1 182 ? -14.297 20.031 10.586 1 94.62 182 ASN A CA 1
ATOM 1438 C C . ASN A 1 182 ? -13.992 19.25 9.32 1 94.62 182 ASN A C 1
ATOM 1440 O O . ASN A 1 182 ? -14.477 18.125 9.141 1 94.62 182 ASN A O 1
ATOM 1444 N N . ALA A 1 183 ? -13.242 19.906 8.461 1 96.19 183 ALA A N 1
ATOM 1445 C CA . ALA A 1 183 ? -12.836 19.203 7.242 1 96.19 183 ALA A CA 1
ATOM 1446 C C . ALA A 1 183 ? -11.984 17.984 7.57 1 96.19 183 ALA A C 1
ATOM 1448 O O . ALA A 1 183 ? -12.156 16.922 6.961 1 96.19 183 ALA A O 1
ATOM 1449 N N . LEU A 1 184 ? -11.141 18.094 8.539 1 97 184 LEU A N 1
ATOM 1450 C CA . LEU A 1 184 ? -10.312 16.969 8.961 1 97 184 LEU A CA 1
ATOM 1451 C C . LEU A 1 184 ? -11.172 15.812 9.477 1 97 184 LEU A C 1
ATOM 1453 O O . LEU A 1 184 ? -10.898 14.648 9.172 1 97 184 LEU A O 1
ATOM 1457 N N . ILE A 1 185 ? -12.172 16.109 10.195 1 97.81 185 ILE A N 1
ATOM 1458 C CA . ILE A 1 185 ? -13.047 15.094 10.75 1 97.81 185 ILE A CA 1
ATOM 1459 C C . ILE A 1 185 ? -13.773 14.359 9.625 1 97.81 185 ILE A C 1
ATOM 1461 O O . ILE A 1 185 ? -13.859 13.133 9.633 1 97.81 185 ILE A O 1
ATOM 1465 N N . GLU A 1 186 ? -14.18 15.102 8.664 1 97.31 186 GLU A N 1
ATOM 1466 C CA . GLU A 1 186 ? -14.891 14.492 7.539 1 97.31 186 GLU A CA 1
ATOM 1467 C C . GLU A 1 186 ? -13.961 13.578 6.734 1 97.31 186 GLU A C 1
ATOM 1469 O O . GLU A 1 186 ? -14.344 12.461 6.379 1 97.31 186 GLU A O 1
ATOM 1474 N N . VAL A 1 187 ? -12.805 14.062 6.465 1 98.06 187 VAL A N 1
ATOM 1475 C CA . VAL A 1 187 ? -11.836 13.266 5.719 1 98.06 187 VAL A CA 1
ATOM 1476 C C . VAL A 1 187 ? -11.422 12.055 6.551 1 98.06 187 VAL A C 1
ATOM 1478 O O . VAL A 1 187 ? -11.305 10.945 6.02 1 98.06 187 VAL A O 1
ATOM 1481 N N . GLY A 1 188 ? -11.211 12.289 7.824 1 98.44 188 GLY A N 1
ATOM 1482 C CA . GLY A 1 188 ? -10.82 11.203 8.703 1 98.44 188 GLY A CA 1
ATOM 1483 C C . GLY A 1 188 ? -11.844 10.086 8.758 1 98.44 188 GLY A C 1
ATOM 1484 O O . GLY A 1 188 ? -11.484 8.906 8.727 1 98.44 188 GLY A O 1
ATOM 1485 N N . GLU A 1 189 ? -13.086 10.422 8.852 1 98.19 189 GLU A N 1
ATOM 1486 C CA . GLU A 1 189 ? -14.148 9.422 8.867 1 98.19 189 GLU A CA 1
ATOM 1487 C C . GLU A 1 189 ? -14.18 8.617 7.574 1 98.19 189 GLU A C 1
ATOM 1489 O O . GLU A 1 189 ? -14.359 7.398 7.602 1 98.19 189 GLU A O 1
ATOM 1494 N N . SER A 1 190 ? -14.07 9.328 6.516 1 98.44 190 SER A N 1
ATOM 1495 C CA . SER A 1 190 ? -14.062 8.664 5.219 1 98.44 190 SER A CA 1
ATOM 1496 C C . SER A 1 190 ? -12.852 7.738 5.078 1 98.44 190 SER A C 1
ATOM 1498 O O . SER A 1 190 ? -12.961 6.645 4.52 1 98.44 190 SER A O 1
ATOM 1500 N N . MET A 1 191 ? -11.719 8.164 5.582 1 98.06 191 MET A N 1
ATOM 1501 C CA . MET A 1 191 ? -10.523 7.336 5.527 1 98.06 191 MET A CA 1
ATOM 1502 C C . MET A 1 191 ? -10.695 6.078 6.371 1 98.06 191 MET A C 1
ATOM 1504 O O . MET A 1 191 ? -10.203 5.008 6.004 1 98.06 191 MET A O 1
ATOM 1508 N N . LYS A 1 192 ? -11.352 6.199 7.469 1 97.94 192 LYS A N 1
ATOM 1509 C CA . LYS A 1 192 ? -11.633 5.035 8.305 1 97.94 192 LYS A CA 1
ATOM 1510 C C . LYS A 1 192 ? -12.547 4.047 7.582 1 97.94 192 LYS A C 1
ATOM 1512 O O . LYS A 1 192 ? -12.383 2.83 7.719 1 97.94 192 LYS A O 1
ATOM 1517 N N . LEU A 1 193 ? -13.492 4.59 6.895 1 98.12 193 LEU A N 1
ATOM 1518 C CA . LEU A 1 193 ? -14.367 3.738 6.09 1 98.12 193 LEU A CA 1
ATOM 1519 C C . LEU A 1 193 ? -13.57 3.014 5.008 1 98.12 193 LEU A C 1
ATOM 1521 O O . LEU A 1 193 ? -13.797 1.827 4.758 1 98.12 193 LEU A O 1
ATOM 1525 N N . MET A 1 194 ? -12.68 3.748 4.406 1 97.62 194 MET A N 1
ATOM 1526 C CA . MET A 1 194 ? -11.828 3.15 3.375 1 97.62 194 MET A CA 1
ATOM 1527 C C . MET A 1 194 ? -10.961 2.045 3.961 1 97.62 194 MET A C 1
ATOM 1529 O O . MET A 1 194 ? -10.68 1.052 3.289 1 97.62 194 MET A O 1
ATOM 1533 N N . ALA A 1 195 ? -10.523 2.227 5.199 1 97.31 195 ALA A N 1
ATOM 1534 C CA . ALA A 1 195 ? -9.734 1.196 5.871 1 97.31 195 ALA A CA 1
ATOM 1535 C C . ALA A 1 195 ? -10.539 -0.085 6.047 1 97.31 195 ALA A C 1
ATOM 1537 O O . ALA A 1 195 ? -10.016 -1.188 5.883 1 97.31 195 ALA A O 1
ATOM 1538 N N . GLU A 1 196 ? -11.758 0.044 6.367 1 96.38 196 GLU A N 1
ATOM 1539 C CA . GLU A 1 196 ? -12.633 -1.117 6.512 1 96.38 196 GLU A CA 1
ATOM 1540 C C . GLU A 1 196 ? -12.82 -1.831 5.176 1 96.38 196 GLU A C 1
ATOM 1542 O O . GLU A 1 196 ? -12.883 -3.061 5.129 1 96.38 196 GLU A O 1
ATOM 1547 N N . VAL A 1 197 ? -12.977 -1.013 4.141 1 97.19 197 VAL A N 1
ATOM 1548 C CA . VAL A 1 197 ? -13.117 -1.581 2.803 1 97.19 197 VAL A CA 1
ATOM 1549 C C . VAL A 1 197 ? -11.852 -2.363 2.441 1 97.19 197 VAL A C 1
ATOM 1551 O O . VAL A 1 197 ? -11.938 -3.443 1.854 1 97.19 197 VAL A O 1
ATOM 1554 N N . LYS A 1 198 ? -10.695 -1.813 2.752 1 96.5 198 LYS A N 1
ATOM 1555 C CA . LYS A 1 198 ? -9.438 -2.492 2.484 1 96.5 198 LYS A CA 1
ATOM 1556 C C . LYS A 1 198 ? -9.32 -3.777 3.297 1 96.5 198 LYS A C 1
ATOM 1558 O O . LYS A 1 198 ? -8.789 -4.777 2.811 1 96.5 198 LYS A O 1
ATOM 1563 N N . ASP A 1 199 ? -9.773 -3.768 4.516 1 94.75 199 ASP A N 1
ATOM 1564 C CA . ASP A 1 199 ? -9.797 -4.973 5.34 1 94.75 199 ASP A CA 1
ATOM 1565 C C . ASP A 1 199 ? -10.641 -6.062 4.695 1 94.75 199 ASP A C 1
ATOM 1567 O O . ASP A 1 199 ? -10.273 -7.238 4.719 1 94.75 199 ASP A O 1
ATOM 1571 N N . SER A 1 200 ? -11.75 -5.652 4.191 1 95 200 SER A N 1
ATOM 1572 C CA . SER A 1 200 ? -12.625 -6.605 3.516 1 95 200 SER A CA 1
ATOM 1573 C C . SER A 1 200 ? -11.953 -7.207 2.289 1 95 200 SER A C 1
ATOM 1575 O O . SER A 1 200 ? -12.141 -8.391 1.986 1 95 200 SER A O 1
ATOM 1577 N N . LEU A 1 201 ? -11.219 -6.359 1.548 1 95.94 201 LEU A N 1
ATOM 1578 C CA . LEU A 1 201 ? -10.453 -6.852 0.405 1 95.94 201 LEU A CA 1
ATOM 1579 C C . LEU A 1 201 ? -9.453 -7.914 0.836 1 95.94 201 LEU A C 1
ATOM 1581 O O . LEU A 1 201 ? -9.359 -8.977 0.216 1 95.94 201 LEU A O 1
ATOM 1585 N N . ASP A 1 202 ? -8.734 -7.684 1.892 1 94.19 202 ASP A N 1
ATOM 1586 C CA . ASP A 1 202 ? -7.715 -8.602 2.395 1 94.19 202 ASP A CA 1
ATOM 1587 C C . ASP A 1 202 ? -8.32 -9.953 2.75 1 94.19 202 ASP A C 1
ATOM 1589 O O . ASP A 1 202 ? -7.805 -11 2.344 1 94.19 202 ASP A O 1
ATOM 1593 N N . ILE A 1 203 ? -9.352 -9.922 3.461 1 91.56 203 ILE A N 1
ATOM 1594 C CA . ILE A 1 203 ? -10 -11.141 3.924 1 91.56 203 ILE A CA 1
ATOM 1595 C C . ILE A 1 203 ? -10.539 -11.93 2.729 1 91.56 203 ILE A C 1
ATOM 1597 O O . ILE A 1 203 ? -10.336 -13.141 2.629 1 91.56 203 ILE A O 1
ATOM 1601 N N . ASN A 1 204 ? -11.195 -11.203 1.851 1 94.44 204 ASN A N 1
ATOM 1602 C CA . ASN A 1 204 ? -11.797 -11.844 0.685 1 94.44 204 ASN A CA 1
ATOM 1603 C C . ASN A 1 204 ? -10.742 -12.469 -0.221 1 94.44 204 ASN A C 1
ATOM 1605 O O . ASN A 1 204 ? -10.883 -13.617 -0.651 1 94.44 204 ASN A O 1
ATOM 1609 N N . VAL A 1 205 ? -9.695 -11.758 -0.531 1 95.81 205 VAL A N 1
ATOM 1610 C CA . VAL A 1 205 ? -8.656 -12.242 -1.427 1 95.81 205 VAL A CA 1
ATOM 1611 C C . VAL A 1 205 ? -7.914 -13.414 -0.775 1 95.81 205 VAL A C 1
ATOM 1613 O O . VAL A 1 205 ? -7.547 -14.375 -1.45 1 95.81 205 VAL A O 1
ATOM 1616 N N . LYS A 1 206 ? -7.68 -13.312 0.488 1 92.56 206 LYS A N 1
ATOM 1617 C CA . LYS A 1 206 ? -7.02 -14.414 1.187 1 92.56 206 LYS A CA 1
ATOM 1618 C C . LYS A 1 206 ? -7.836 -15.703 1.077 1 92.56 206 LYS A C 1
ATOM 1620 O O . LYS A 1 206 ? -7.293 -16.766 0.747 1 92.56 206 LYS A O 1
ATOM 1625 N N . GLN A 1 207 ? -9.086 -15.625 1.236 1 91.06 207 GLN A N 1
ATOM 1626 C CA . GLN A 1 207 ? -9.961 -16.781 1.276 1 91.06 207 GLN A CA 1
ATOM 1627 C C . GLN A 1 207 ? -10.234 -17.312 -0.128 1 91.06 207 GLN A C 1
ATOM 1629 O O . GLN A 1 207 ? -10.312 -18.531 -0.332 1 91.06 207 GLN A O 1
ATOM 1634 N N . THR A 1 208 ? -10.383 -16.422 -1.034 1 93.5 208 THR A N 1
ATOM 1635 C CA . THR A 1 208 ? -10.891 -16.844 -2.338 1 93.5 208 THR A CA 1
ATOM 1636 C C . THR A 1 208 ? -9.75 -17.047 -3.326 1 93.5 208 THR A C 1
ATOM 1638 O O . THR A 1 208 ? -9.93 -17.688 -4.363 1 93.5 208 THR A O 1
ATOM 1641 N N . PHE A 1 209 ? -8.633 -16.562 -3.039 1 96 209 PHE A N 1
ATOM 1642 C CA . PHE A 1 209 ? -7.559 -16.641 -4.023 1 96 209 PHE A CA 1
ATOM 1643 C C . PHE A 1 209 ? -6.305 -17.25 -3.41 1 96 209 PHE A C 1
ATOM 1645 O O . PHE A 1 209 ? -5.789 -18.266 -3.906 1 96 209 PHE A O 1
ATOM 1652 N N . ILE A 1 210 ? -5.852 -16.688 -2.326 1 94 210 ILE A N 1
ATOM 1653 C CA . ILE A 1 210 ? -4.57 -17.078 -1.746 1 94 210 ILE A CA 1
ATOM 1654 C C . ILE A 1 210 ? -4.68 -18.5 -1.184 1 94 210 ILE A C 1
ATOM 1656 O O . ILE A 1 210 ? -3.852 -19.359 -1.493 1 94 210 ILE A O 1
ATOM 1660 N N . ASP A 1 211 ? -5.691 -18.781 -0.398 1 92.31 211 ASP A N 1
ATOM 1661 C CA . ASP A 1 211 ? -5.836 -20.078 0.239 1 92.31 211 ASP A CA 1
ATOM 1662 C C . ASP A 1 211 ? -6.004 -21.188 -0.803 1 92.31 211 ASP A C 1
ATOM 1664 O O . ASP A 1 211 ? -5.32 -22.219 -0.748 1 92.31 211 ASP A O 1
ATOM 1668 N N . PRO A 1 212 ? -6.918 -21.031 -1.728 1 94 212 PRO A N 1
ATOM 1669 C CA . PRO A 1 212 ? -7.059 -22.047 -2.768 1 94 212 PRO A CA 1
ATOM 1670 C C . PRO A 1 212 ? -5.773 -22.266 -3.562 1 94 212 PRO A C 1
ATOM 1672 O O . PRO A 1 212 ? -5.449 -23.406 -3.922 1 94 212 PRO A O 1
ATOM 1675 N N . LEU A 1 213 ? -5.062 -21.234 -3.875 1 94.06 213 LEU A N 1
ATOM 1676 C CA . LEU A 1 213 ? -3.801 -21.344 -4.602 1 94.06 213 LEU A CA 1
ATOM 1677 C C . LEU A 1 213 ? -2.756 -22.078 -3.771 1 94.06 213 LEU A C 1
ATOM 1679 O O . LEU A 1 213 ? -1.946 -22.828 -4.312 1 94.06 213 LEU A O 1
ATOM 1683 N N . GLN A 1 214 ? -2.799 -21.828 -2.482 1 92.94 214 GLN A N 1
ATOM 1684 C CA . GLN A 1 214 ? -1.896 -22.531 -1.582 1 92.94 214 GLN A CA 1
ATOM 1685 C C . GLN A 1 214 ? -2.215 -24.031 -1.545 1 92.94 214 GLN A C 1
ATOM 1687 O O . GLN A 1 214 ? -1.309 -24.859 -1.501 1 92.94 214 GLN A O 1
ATOM 1692 N N . LEU A 1 215 ? -3.475 -24.297 -1.535 1 92.62 215 LEU A N 1
ATOM 1693 C CA . LEU A 1 215 ? -3.906 -25.703 -1.562 1 92.62 215 LEU A CA 1
ATOM 1694 C C . LEU A 1 215 ? -3.463 -26.375 -2.852 1 92.62 215 LEU A C 1
ATOM 1696 O O . LEU A 1 215 ? -3.029 -27.531 -2.83 1 92.62 215 LEU A O 1
ATOM 1700 N N . LEU A 1 216 ? -3.637 -25.656 -3.926 1 93.25 216 LEU A N 1
ATOM 1701 C CA . LEU A 1 216 ? -3.191 -26.156 -5.219 1 93.25 216 LEU A CA 1
ATOM 1702 C C . LEU A 1 216 ? -1.705 -26.5 -5.188 1 93.25 216 LEU A C 1
ATOM 1704 O O . LEU A 1 216 ? -1.291 -27.531 -5.719 1 93.25 216 LEU A O 1
ATOM 1708 N N . GLN A 1 217 ? -0.922 -25.703 -4.555 1 93.19 217 GLN A N 1
ATOM 1709 C CA . GLN A 1 217 ? 0.522 -25.906 -4.469 1 93.19 217 GLN A CA 1
ATOM 1710 C C . GLN A 1 217 ? 0.869 -27.062 -3.539 1 93.19 217 GLN A C 1
ATOM 1712 O O . GLN A 1 217 ? 1.651 -27.938 -3.904 1 93.19 217 GLN A O 1
ATOM 1717 N N . ASP A 1 218 ? 0.222 -27.141 -2.443 1 93.62 218 ASP A N 1
ATOM 1718 C CA . ASP A 1 218 ? 0.61 -28.062 -1.379 1 93.62 218 ASP A CA 1
ATOM 1719 C C . ASP A 1 218 ? -0.001 -29.438 -1.599 1 93.62 218 ASP A C 1
ATOM 1721 O O . ASP A 1 218 ? 0.49 -30.438 -1.059 1 93.62 218 ASP A O 1
ATOM 1725 N N . LYS A 1 219 ? -1.015 -29.516 -2.357 1 93.88 219 LYS A N 1
ATOM 1726 C CA . LYS A 1 219 ? -1.674 -30.797 -2.559 1 93.88 219 LYS A CA 1
ATOM 1727 C C . LYS A 1 219 ? -1.463 -31.312 -3.98 1 93.88 219 LYS A C 1
ATOM 1729 O O . LYS A 1 219 ? -0.572 -32.125 -4.227 1 93.88 219 LYS A O 1
ATOM 1734 N N . ASP A 1 220 ? -2.059 -30.656 -4.973 1 92.88 220 ASP A N 1
ATOM 1735 C CA . ASP A 1 220 ? -2.082 -31.156 -6.344 1 92.88 220 ASP A CA 1
ATOM 1736 C C . ASP A 1 220 ? -0.684 -31.125 -6.957 1 92.88 220 ASP A C 1
ATOM 1738 O O . ASP A 1 220 ? -0.224 -32.125 -7.504 1 92.88 220 ASP A O 1
ATOM 1742 N N . LEU A 1 221 ? -0.009 -30.031 -6.918 1 95.25 221 LEU A N 1
ATOM 1743 C CA . LEU A 1 221 ? 1.295 -29.906 -7.562 1 95.25 221 LEU A CA 1
ATOM 1744 C C . LEU A 1 221 ? 2.355 -30.703 -6.809 1 95.25 221 LEU A C 1
ATOM 1746 O O . LEU A 1 221 ? 3.268 -31.266 -7.422 1 95.25 221 LEU A O 1
ATOM 1750 N N . LYS A 1 222 ? 2.199 -30.797 -5.52 1 95.75 222 LYS A N 1
ATOM 1751 C CA . LYS A 1 222 ? 3.123 -31.594 -4.727 1 95.75 222 LYS A CA 1
ATOM 1752 C C . LYS A 1 222 ? 2.961 -33.094 -5.031 1 95.75 222 LYS A C 1
ATOM 1754 O O . LYS A 1 222 ? 3.949 -33.812 -5.137 1 95.75 222 LYS A O 1
ATOM 1759 N N . GLU A 1 223 ? 1.707 -33.469 -5.152 1 95.81 223 GLU A N 1
ATOM 1760 C CA . GLU A 1 223 ? 1.425 -34.844 -5.5 1 95.81 223 GLU A CA 1
ATOM 1761 C C . GLU A 1 223 ? 2.018 -35.219 -6.859 1 95.81 223 GLU A C 1
ATOM 1763 O O . GLU A 1 223 ? 2.602 -36.281 -7.023 1 95.81 223 GLU A O 1
ATOM 1768 N N . ILE A 1 224 ? 1.85 -34.406 -7.805 1 96 224 ILE A N 1
ATOM 1769 C CA . ILE A 1 224 ? 2.418 -34.625 -9.125 1 96 224 ILE A CA 1
ATOM 1770 C C . ILE A 1 224 ? 3.941 -34.688 -9.031 1 96 224 ILE A C 1
ATOM 1772 O O . ILE A 1 224 ? 4.574 -35.531 -9.68 1 96 224 ILE A O 1
ATOM 1776 N N . GLY A 1 225 ? 4.477 -33.812 -8.203 1 95 225 GLY A N 1
ATOM 1777 C CA . GLY A 1 225 ? 5.91 -33.844 -7.973 1 95 225 GLY A CA 1
ATOM 1778 C C . GLY A 1 225 ? 6.387 -35.188 -7.395 1 95 225 GLY A C 1
ATOM 1779 O O . GLY A 1 225 ? 7.445 -35.688 -7.773 1 95 225 GLY A O 1
ATOM 1780 N N . HIS A 1 226 ? 5.57 -35.719 -6.547 1 95.44 226 HIS A N 1
ATOM 1781 C CA . HIS A 1 226 ? 5.887 -37 -5.957 1 95.44 226 HIS A CA 1
ATOM 1782 C C . HIS A 1 226 ? 5.867 -38.125 -7.012 1 95.44 226 HIS A C 1
ATOM 1784 O O . HIS A 1 226 ? 6.762 -38.969 -7.047 1 95.44 226 HIS A O 1
ATOM 1790 N N . HIS A 1 227 ? 4.859 -38.062 -7.895 1 95.94 227 HIS A N 1
ATOM 1791 C CA . HIS A 1 227 ? 4.758 -39.031 -8.977 1 95.94 227 HIS A CA 1
ATOM 1792 C C . HIS A 1 227 ? 5.953 -38.938 -9.922 1 95.94 227 HIS A C 1
ATOM 1794 O O . HIS A 1 227 ? 6.48 -39.938 -10.375 1 95.94 227 HIS A O 1
ATOM 1800 N N . LEU A 1 228 ? 6.332 -37.719 -10.164 1 95.19 228 LEU A N 1
ATOM 1801 C CA . LEU A 1 228 ? 7.445 -37.5 -11.086 1 95.19 228 LEU A CA 1
ATOM 1802 C C . LEU A 1 228 ? 8.758 -37.969 -10.477 1 95.19 228 LEU A C 1
ATOM 1804 O O . LEU A 1 228 ? 9.594 -38.562 -11.172 1 95.19 228 LEU A O 1
ATOM 1808 N N . LYS A 1 229 ? 8.953 -37.781 -9.172 1 94.62 229 LYS A N 1
ATOM 1809 C CA . LYS A 1 229 ? 10.141 -38.281 -8.484 1 94.62 229 LYS A CA 1
ATOM 1810 C C . LYS A 1 229 ? 10.18 -39.781 -8.477 1 94.62 229 LYS A C 1
ATOM 1812 O O . LYS A 1 229 ? 11.234 -40.406 -8.688 1 94.62 229 LYS A O 1
ATOM 1817 N N . LYS A 1 230 ? 9.023 -40.375 -8.227 1 94.56 230 LYS A N 1
ATOM 1818 C CA . LYS A 1 230 ? 8.922 -41.812 -8.25 1 94.56 230 LYS A CA 1
ATOM 1819 C C . LYS A 1 230 ? 9.227 -42.375 -9.641 1 94.56 230 LYS A C 1
ATOM 1821 O O . LYS A 1 230 ? 9.898 -43.406 -9.773 1 94.56 230 LYS A O 1
ATOM 1826 N N . LEU A 1 231 ? 8.711 -41.688 -10.633 1 94.19 231 LEU A N 1
ATOM 1827 C CA . LEU A 1 231 ? 8.961 -42.062 -12.023 1 94.19 231 LEU A CA 1
ATOM 1828 C C . LEU A 1 231 ? 10.453 -42.031 -12.336 1 94.19 231 LEU A C 1
ATOM 1830 O O . LEU A 1 231 ? 10.992 -42.938 -12.969 1 94.19 231 LEU A O 1
ATOM 1834 N N . GLU A 1 232 ? 11.102 -40.969 -11.906 1 91.94 232 GLU A N 1
ATOM 1835 C CA . GLU A 1 232 ? 12.539 -40.844 -12.148 1 91.94 232 GLU A CA 1
ATOM 1836 C C . GLU A 1 232 ? 13.32 -41.969 -11.469 1 91.94 232 GLU A C 1
ATOM 1838 O O . GLU A 1 232 ? 14.281 -42.469 -12.031 1 91.94 232 GLU A O 1
ATOM 1843 N N . GLY A 1 233 ? 12.945 -42.281 -10.312 1 91.38 233 GLY A N 1
ATOM 1844 C CA . GLY A 1 233 ? 13.586 -43.406 -9.609 1 91.38 233 GLY A CA 1
ATOM 1845 C C . GLY A 1 233 ? 13.406 -44.719 -10.305 1 91.38 233 GLY A C 1
ATOM 1846 O O . GLY A 1 233 ? 14.352 -45.531 -10.406 1 91.38 233 GLY A O 1
ATOM 1847 N N . ARG A 1 234 ? 12.156 -44.969 -10.781 1 93 234 ARG A N 1
ATOM 1848 C CA . ARG A 1 234 ? 11.859 -46.219 -11.492 1 93 234 ARG A CA 1
ATOM 1849 C C . ARG A 1 234 ? 12.578 -46.281 -12.836 1 93 234 ARG A C 1
ATOM 1851 O O . ARG A 1 234 ? 12.977 -47.344 -13.297 1 93 234 ARG A O 1
ATOM 1858 N N . ARG A 1 235 ? 12.625 -45.094 -13.438 1 90.56 235 ARG A N 1
ATOM 1859 C CA . ARG A 1 235 ? 13.352 -45 -14.703 1 90.56 235 ARG A CA 1
ATOM 1860 C C . ARG A 1 235 ? 14.828 -45.344 -14.508 1 90.56 235 ARG A C 1
ATOM 1862 O O . ARG A 1 235 ? 15.398 -46.094 -15.305 1 90.56 235 ARG A O 1
ATOM 1869 N N . LEU A 1 236 ? 15.422 -44.875 -13.5 1 88.31 236 LEU A N 1
ATOM 1870 C CA . LEU A 1 236 ? 16.812 -45.156 -13.188 1 88.31 236 LEU A CA 1
ATOM 1871 C C . LEU A 1 236 ? 17.016 -46.656 -12.867 1 88.31 236 LEU A C 1
ATOM 1873 O O . LEU A 1 236 ? 18.016 -47.25 -13.273 1 88.31 236 LEU A O 1
ATOM 1877 N N . ASP A 1 237 ? 16.078 -47.219 -12.172 1 89.75 237 ASP A N 1
ATOM 1878 C CA . ASP A 1 237 ? 16.125 -48.656 -11.836 1 89.75 237 ASP A CA 1
ATOM 1879 C C . ASP A 1 237 ? 16.047 -49.5 -13.094 1 89.75 237 ASP A C 1
ATOM 1881 O O . ASP A 1 237 ? 16.781 -50.5 -13.242 1 89.75 237 ASP A O 1
ATOM 1885 N N . TYR A 1 238 ? 15.125 -49.094 -13.922 1 89.62 238 TYR A N 1
ATOM 1886 C CA . TYR A 1 238 ? 14.969 -49.812 -15.18 1 89.62 238 TYR A CA 1
ATOM 1887 C C . TYR A 1 238 ? 16.219 -49.688 -16.047 1 89.62 238 TYR A C 1
ATOM 1889 O O . TYR A 1 238 ? 16.703 -50.688 -16.609 1 89.62 238 TYR A O 1
ATOM 1897 N N . ASP A 1 239 ? 16.781 -48.562 -16.156 1 87.31 239 ASP A N 1
ATOM 1898 C CA . ASP A 1 239 ? 17.984 -48.344 -16.953 1 87.31 239 ASP A CA 1
ATOM 1899 C C . ASP A 1 239 ? 19.156 -49.125 -16.406 1 87.31 239 ASP A C 1
ATOM 1901 O O . ASP A 1 239 ? 19.969 -49.656 -17.172 1 87.31 239 ASP A O 1
ATOM 1905 N N . TYR A 1 240 ? 19.266 -49.25 -15.125 1 83.88 240 TYR A N 1
ATOM 1906 C CA . TYR A 1 240 ? 20.312 -50.031 -14.477 1 83.88 240 TYR A CA 1
ATOM 1907 C C . TYR A 1 240 ? 20.156 -51.5 -14.781 1 83.88 240 TYR A C 1
ATOM 1909 O O . TYR A 1 240 ? 21.125 -52.188 -15.133 1 83.88 240 TYR A O 1
ATOM 1917 N N . LYS A 1 241 ? 18.953 -51.969 -14.695 1 86.62 241 LYS A N 1
ATOM 1918 C CA . LYS A 1 241 ? 18.688 -53.406 -14.906 1 86.62 241 LYS A CA 1
ATOM 1919 C C . LYS A 1 241 ? 18.75 -53.75 -16.391 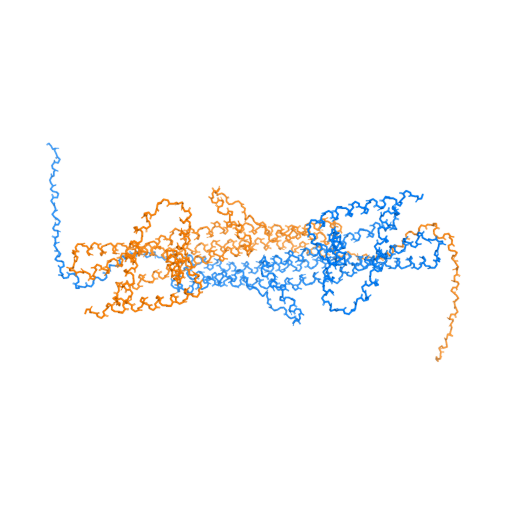1 86.62 241 LYS A C 1
ATOM 1921 O O . LYS A 1 241 ? 19.141 -54.875 -16.75 1 86.62 241 LYS A O 1
ATOM 1926 N N . LYS A 1 242 ? 18.359 -52.781 -17.172 1 83.81 242 LYS A N 1
ATOM 1927 C CA . LYS A 1 242 ? 18.438 -52.938 -18.625 1 83.81 242 LYS A CA 1
ATOM 1928 C C . LYS A 1 242 ? 19.875 -53.188 -19.062 1 83.81 242 LYS A C 1
ATOM 1930 O O . LYS A 1 242 ? 20.141 -53.969 -19.969 1 83.81 242 LYS A O 1
ATOM 1935 N N . LYS A 1 243 ? 20.781 -52.594 -18.453 1 82.81 243 LYS A N 1
ATOM 1936 C CA . LYS A 1 243 ? 22.203 -52.719 -18.781 1 82.81 243 LYS A CA 1
ATOM 1937 C C . LYS A 1 243 ? 22.766 -54.031 -18.297 1 82.81 243 LYS A C 1
ATOM 1939 O O . LYS A 1 243 ? 23.781 -54.5 -18.812 1 82.81 243 LYS A O 1
ATOM 1944 N N . ARG A 1 244 ? 22.062 -54.688 -17.406 1 83.75 244 ARG A N 1
ATOM 1945 C CA . ARG A 1 244 ? 22.547 -55.938 -16.812 1 83.75 244 ARG A CA 1
ATOM 1946 C C . ARG A 1 244 ? 21.75 -57.125 -17.328 1 83.75 244 ARG A C 1
ATOM 1948 O O . ARG A 1 244 ? 21.688 -58.156 -16.672 1 83.75 244 ARG A O 1
ATOM 1955 N N . VAL A 1 245 ? 21.109 -56.75 -18.406 1 78.06 245 VAL A N 1
ATOM 1956 C CA . VAL A 1 245 ? 20.359 -57.844 -19.016 1 78.06 245 VAL A CA 1
ATOM 1957 C C . VAL A 1 245 ? 21.281 -59.031 -19.312 1 78.06 245 VAL A C 1
ATOM 1959 O O . VAL A 1 245 ? 22.391 -58.844 -19.844 1 78.06 245 VAL A O 1
ATOM 1962 N N . GLY A 1 246 ? 21.016 -60.219 -18.922 1 80.12 246 GLY A N 1
ATOM 1963 C CA . GLY A 1 246 ? 21.844 -61.406 -19.047 1 80.12 246 GLY A CA 1
ATOM 1964 C C . GLY A 1 246 ? 22.484 -61.844 -17.734 1 80.12 246 GLY A C 1
ATOM 1965 O O . GLY A 1 246 ? 22.734 -63.031 -17.516 1 80.12 246 GLY A O 1
ATOM 1966 N N . LYS A 1 247 ? 22.719 -60.844 -16.906 1 86.06 247 LYS A N 1
ATOM 1967 C CA . LYS A 1 247 ? 23.312 -61.125 -15.602 1 86.06 247 LYS A CA 1
ATOM 1968 C C . LYS A 1 247 ? 22.234 -61.219 -14.516 1 86.06 247 LYS A C 1
ATOM 1970 O O . LYS A 1 247 ? 22.484 -61.75 -13.43 1 86.06 247 LYS A O 1
ATOM 1975 N N . ILE A 1 248 ? 21.078 -60.688 -14.875 1 85.88 248 ILE A N 1
ATOM 1976 C CA . ILE A 1 248 ? 19.969 -60.719 -13.938 1 85.88 248 ILE A CA 1
ATOM 1977 C C . ILE A 1 248 ? 18.781 -61.469 -14.539 1 85.88 248 ILE A C 1
ATOM 1979 O O . ILE A 1 248 ? 18.672 -61.562 -15.758 1 85.88 248 ILE A O 1
ATOM 1983 N N . PRO A 1 249 ? 18.031 -62.094 -13.633 1 89.19 249 PRO A N 1
ATOM 1984 C CA . PRO A 1 249 ? 16.859 -62.781 -14.148 1 89.19 249 PRO A CA 1
ATOM 1985 C C . PRO A 1 249 ? 15.945 -61.875 -14.969 1 89.19 249 PRO A C 1
ATOM 1987 O O . PRO A 1 249 ? 15.758 -60.719 -14.641 1 89.19 249 PRO A O 1
ATOM 1990 N N . ASP A 1 250 ? 15.523 -62.469 -15.984 1 86.62 250 ASP A N 1
ATOM 1991 C CA . ASP A 1 250 ? 14.648 -61.75 -16.906 1 86.62 250 ASP A CA 1
ATOM 1992 C C . ASP A 1 250 ? 13.406 -61.25 -16.188 1 86.62 250 ASP A C 1
ATOM 1994 O O . ASP A 1 250 ? 12.852 -60.188 -16.547 1 86.62 250 ASP A O 1
ATOM 1998 N N . GLU A 1 251 ? 13.016 -62 -15.188 1 89.12 251 GLU A N 1
ATOM 1999 C CA . GLU A 1 251 ? 11.828 -61.625 -14.43 1 89.12 251 GLU A CA 1
ATOM 2000 C C . GLU A 1 251 ? 12.016 -60.281 -13.727 1 89.12 251 GLU A C 1
ATOM 2002 O O . GLU A 1 251 ? 11.07 -59.5 -13.594 1 89.12 251 GLU A O 1
ATOM 2007 N N . GLU A 1 252 ? 13.227 -59.969 -13.391 1 89.69 252 GLU A N 1
ATOM 2008 C CA . GLU A 1 252 ? 13.516 -58.719 -12.688 1 89.69 252 GLU A CA 1
ATOM 2009 C C . GLU A 1 252 ? 13.461 -57.531 -13.641 1 89.69 252 GLU A C 1
ATOM 2011 O O . GLU A 1 252 ? 13.016 -56.438 -13.266 1 89.69 252 GLU A O 1
ATOM 2016 N N . VAL A 1 253 ? 13.852 -57.719 -14.766 1 87.69 253 VAL A N 1
ATOM 2017 C CA . VAL A 1 253 ? 13.828 -56.656 -15.773 1 87.69 253 VAL A CA 1
ATOM 2018 C C . VAL A 1 253 ? 12.383 -56.375 -16.188 1 87.69 253 VAL A C 1
ATOM 2020 O O . VAL A 1 253 ? 12 -55.219 -16.375 1 87.69 253 VAL A O 1
ATOM 2023 N N . ARG A 1 254 ? 11.594 -57.5 -16.297 1 89.88 254 ARG A N 1
ATOM 2024 C CA . ARG A 1 254 ? 10.188 -57.344 -16.656 1 89.88 254 ARG A CA 1
ATOM 2025 C C . ARG A 1 254 ? 9.422 -56.562 -15.57 1 89.88 254 ARG A C 1
ATOM 2027 O O . ARG A 1 254 ? 8.578 -55.719 -15.883 1 89.88 254 ARG A O 1
ATOM 2034 N N . GLN A 1 255 ? 9.805 -56.875 -14.352 1 91.38 255 GLN A N 1
ATOM 2035 C CA . GLN A 1 255 ? 9.156 -56.188 -13.242 1 91.38 255 GLN A CA 1
ATOM 2036 C C . GLN A 1 255 ? 9.523 -54.719 -13.219 1 91.38 255 GLN A C 1
ATOM 2038 O O . GLN A 1 255 ? 8.688 -53.875 -12.906 1 91.38 255 GLN A O 1
ATOM 2043 N N . ALA A 1 256 ? 10.727 -54.438 -13.562 1 90.31 256 ALA A N 1
ATOM 2044 C CA . ALA A 1 256 ? 11.195 -53.031 -13.562 1 90.31 256 ALA A CA 1
ATOM 2045 C C . ALA A 1 256 ? 10.516 -52.25 -14.664 1 90.31 256 ALA A C 1
ATOM 2047 O O . ALA A 1 256 ? 10.156 -51.062 -14.461 1 90.31 256 ALA A O 1
ATOM 2048 N N . VAL A 1 257 ? 10.32 -52.844 -15.766 1 87.56 257 VAL A N 1
ATOM 2049 C CA . VAL A 1 257 ? 9.68 -52.125 -16.875 1 87.56 257 VAL A CA 1
ATOM 2050 C C . VAL A 1 257 ? 8.203 -51.906 -16.562 1 87.56 257 VAL A C 1
ATOM 2052 O O . VAL A 1 257 ? 7.664 -50.844 -16.859 1 87.56 257 VAL A O 1
ATOM 2055 N N . GLU A 1 258 ? 7.613 -52.938 -15.969 1 91.06 258 GLU A N 1
ATOM 2056 C CA . GLU A 1 258 ? 6.207 -52.812 -15.602 1 91.06 258 GLU A CA 1
ATOM 2057 C C . GLU A 1 258 ? 6.004 -51.688 -14.586 1 91.06 258 GLU A C 1
ATOM 2059 O O . GLU A 1 258 ? 5.062 -50.906 -14.695 1 91.06 258 GLU A O 1
ATOM 2064 N N . LYS A 1 259 ? 6.871 -51.625 -13.633 1 93.69 259 LYS A N 1
ATOM 2065 C CA . LYS A 1 259 ? 6.785 -50.562 -12.617 1 93.69 259 LYS A CA 1
ATOM 2066 C C . LYS A 1 259 ? 7.043 -49.188 -13.234 1 93.69 259 LYS A C 1
ATOM 2068 O O . LYS A 1 259 ? 6.422 -48.219 -12.836 1 93.69 259 LYS A O 1
ATOM 2073 N N . PHE A 1 260 ? 7.934 -49.125 -14.148 1 92.19 260 PHE A N 1
ATOM 2074 C CA . PHE A 1 260 ? 8.25 -47.875 -14.852 1 92.19 260 PHE A CA 1
ATOM 2075 C C . PHE A 1 260 ? 7.055 -47.406 -15.664 1 92.19 260 PHE A C 1
ATOM 2077 O O . PHE A 1 260 ? 6.672 -46.25 -15.594 1 92.19 260 PHE A O 1
ATOM 2084 N N . GLU A 1 261 ? 6.453 -48.344 -16.328 1 90.44 261 GLU A N 1
ATOM 2085 C CA . GLU A 1 261 ? 5.301 -48 -17.156 1 90.44 261 GLU A CA 1
ATOM 2086 C C . GLU A 1 261 ? 4.113 -47.562 -16.312 1 90.44 261 GLU A C 1
ATOM 2088 O O . GLU A 1 261 ? 3.385 -46.656 -16.672 1 90.44 261 GLU A O 1
ATOM 2093 N N . GLU A 1 262 ? 3.973 -48.25 -15.227 1 92.56 262 GLU A N 1
ATOM 2094 C CA . GLU A 1 262 ? 2.891 -47.906 -14.32 1 92.56 262 GLU A CA 1
ATOM 2095 C C . GLU A 1 262 ? 3.09 -46.5 -13.766 1 92.56 262 GLU A C 1
ATOM 2097 O O . GLU A 1 262 ? 2.141 -45.719 -13.68 1 92.56 262 GLU A O 1
ATOM 2102 N N . SER A 1 263 ? 4.32 -46.25 -13.391 1 93.88 263 SER A N 1
ATOM 2103 C CA . SER A 1 263 ? 4.621 -44.938 -12.836 1 93.88 263 SER A CA 1
ATOM 2104 C C . SER A 1 263 ? 4.5 -43.844 -13.906 1 93.88 263 SER A C 1
ATOM 2106 O O . SER A 1 263 ? 4.102 -42.719 -13.609 1 93.88 263 SER A O 1
ATOM 2108 N N . LYS A 1 264 ? 4.895 -44.125 -15.047 1 92.75 264 LYS A N 1
ATOM 2109 C CA . LYS A 1 264 ? 4.789 -43.156 -16.141 1 92.75 264 LYS A CA 1
ATOM 2110 C C . LYS A 1 264 ? 3.33 -42.844 -16.438 1 92.75 264 LYS A C 1
ATOM 2112 O O . LYS A 1 264 ? 2.98 -41.656 -16.625 1 92.75 264 LYS A O 1
ATOM 2117 N N . GLU A 1 265 ? 2.49 -43.906 -16.484 1 92.5 265 GLU A N 1
ATOM 2118 C CA . GLU A 1 265 ? 1.067 -43.688 -16.75 1 92.5 265 GLU A CA 1
ATOM 2119 C C . GLU A 1 265 ? 0.421 -42.844 -15.648 1 92.5 265 GLU A C 1
ATOM 2121 O O . GLU A 1 265 ? -0.402 -42 -15.938 1 92.5 265 GLU A O 1
ATOM 2126 N N . LEU A 1 266 ? 0.791 -43.156 -14.43 1 93.81 266 LEU A N 1
ATOM 2127 C CA . LEU A 1 266 ? 0.232 -42.438 -13.305 1 93.81 266 LEU A CA 1
ATOM 2128 C C . LEU A 1 266 ? 0.643 -40.969 -13.359 1 93.81 266 LEU A C 1
ATOM 2130 O O . LEU A 1 266 ? -0.187 -40.062 -13.156 1 93.81 266 LEU A O 1
ATOM 2134 N N . ALA A 1 267 ? 1.9 -40.688 -13.609 1 94.62 267 ALA A N 1
ATOM 2135 C CA . ALA A 1 267 ? 2.4 -39.344 -13.703 1 94.62 267 ALA A CA 1
ATOM 2136 C C . ALA A 1 267 ? 1.77 -38.594 -14.883 1 94.62 267 ALA A C 1
ATOM 2138 O O . ALA A 1 267 ? 1.361 -37.438 -14.758 1 94.62 267 ALA A O 1
ATOM 2139 N N . GLU A 1 268 ? 1.657 -39.281 -15.984 1 92.88 268 GLU A N 1
ATOM 2140 C CA . GLU A 1 268 ? 1.093 -38.656 -17.188 1 92.88 268 GLU A CA 1
ATOM 2141 C C . GLU A 1 268 ? -0.384 -38.344 -17 1 92.88 268 GLU A C 1
ATOM 2143 O O . GLU A 1 268 ? -0.843 -37.281 -17.422 1 92.88 268 GLU A O 1
ATOM 2148 N N . ARG A 1 269 ? -1.076 -39.25 -16.406 1 91.81 269 ARG A N 1
ATOM 2149 C CA . ARG A 1 269 ? -2.496 -39.031 -16.141 1 91.81 269 ARG A CA 1
ATOM 2150 C C . ARG A 1 269 ? -2.703 -37.875 -15.195 1 91.81 269 ARG A C 1
ATOM 2152 O O . ARG A 1 269 ? -3.598 -37.031 -15.406 1 91.81 269 ARG A O 1
ATOM 2159 N N . SER A 1 270 ? -1.914 -37.844 -14.188 1 93.94 270 SER A N 1
ATOM 2160 C CA . SER A 1 270 ? -2.023 -36.781 -13.211 1 93.94 270 SER A CA 1
ATOM 2161 C C . SER A 1 270 ? -1.702 -35.406 -13.836 1 93.94 270 SER A C 1
ATOM 2163 O O . SER A 1 270 ? -2.402 -34.438 -13.594 1 93.94 270 SER A O 1
ATOM 2165 N N . MET A 1 271 ? -0.609 -35.344 -14.609 1 93.56 271 MET A N 1
ATOM 2166 C CA . MET A 1 271 ? -0.229 -34.094 -15.273 1 93.56 271 MET A CA 1
ATOM 2167 C C . MET A 1 271 ? -1.299 -33.656 -16.281 1 93.56 271 MET A C 1
ATOM 2169 O O . MET A 1 271 ? -1.663 -32.5 -16.328 1 93.56 271 MET A O 1
ATOM 2173 N N . PHE A 1 272 ? -1.825 -34.688 -17.016 1 91.19 272 PHE A N 1
ATOM 2174 C CA . PHE A 1 272 ? -2.84 -34.406 -18.031 1 91.19 272 PHE A CA 1
ATOM 2175 C C . PHE A 1 272 ? -4.102 -33.844 -17.391 1 91.19 272 PHE A C 1
ATOM 2177 O O . PHE A 1 272 ? -4.641 -32.844 -17.844 1 91.19 272 PHE A O 1
ATOM 2184 N N . ASN A 1 273 ? -4.555 -34.5 -16.297 1 89.12 273 ASN A N 1
ATOM 2185 C CA . ASN A 1 273 ? -5.758 -34.062 -15.617 1 89.12 273 ASN A CA 1
ATOM 2186 C C . ASN A 1 273 ? -5.594 -32.656 -15.062 1 89.12 273 ASN A C 1
ATOM 2188 O O . ASN A 1 273 ? -6.531 -31.844 -15.102 1 89.12 273 ASN A O 1
ATOM 2192 N N . PHE A 1 274 ? -4.488 -32.375 -14.586 1 91.5 274 PHE A N 1
ATOM 2193 C CA . PHE A 1 274 ? -4.211 -31.062 -14.031 1 91.5 274 PHE A CA 1
ATOM 2194 C C . PHE A 1 274 ? -4.223 -30 -15.125 1 91.5 274 PHE A C 1
ATOM 2196 O O . PHE A 1 274 ? -4.82 -28.938 -14.953 1 91.5 274 PHE A O 1
ATOM 2203 N N . LEU A 1 275 ? -3.564 -30.25 -16.25 1 88.62 275 LEU A N 1
ATOM 2204 C CA . LEU A 1 275 ? -3.393 -29.266 -17.312 1 88.62 275 LEU A CA 1
ATOM 2205 C C . LEU A 1 275 ? -4.691 -29.062 -18.078 1 88.62 275 LEU A C 1
ATOM 2207 O O . LEU A 1 275 ? -4.934 -27.984 -18.641 1 88.62 275 LEU A O 1
ATOM 2211 N N . GLU A 1 276 ? -5.508 -30.125 -18.047 1 83.75 276 GLU A N 1
ATOM 2212 C CA . GLU A 1 276 ? -6.781 -30.031 -18.75 1 83.75 276 GLU A CA 1
ATOM 2213 C C . GLU A 1 276 ? -7.801 -29.234 -17.938 1 83.75 276 GLU A C 1
ATOM 2215 O O . GLU A 1 276 ? -8.758 -28.688 -18.5 1 83.75 276 GLU A O 1
ATOM 2220 N N . ASN A 1 277 ? -7.621 -29.203 -16.625 1 81 277 ASN A N 1
ATOM 2221 C CA . ASN A 1 277 ? -8.508 -28.422 -15.773 1 81 277 ASN A CA 1
ATOM 2222 C C . ASN A 1 277 ? -8.023 -26.984 -15.633 1 81 277 ASN A C 1
ATOM 2224 O O . ASN A 1 277 ? -8.102 -26.391 -14.555 1 81 277 ASN A O 1
ATOM 2228 N N . ASP A 1 278 ? -7.621 -26.359 -16.656 1 79.62 278 ASP A N 1
ATOM 2229 C CA . ASP A 1 278 ? -7.031 -25.016 -16.656 1 79.62 278 ASP A CA 1
ATOM 2230 C C . ASP A 1 278 ? -8.094 -23.953 -16.453 1 79.62 278 ASP A C 1
ATOM 2232 O O . ASP A 1 278 ? -7.797 -22.859 -15.945 1 79.62 278 ASP A O 1
ATOM 2236 N N . VAL A 1 279 ? -9.32 -24.297 -16.672 1 85.5 279 VAL A N 1
ATOM 2237 C CA . VAL A 1 279 ? -10.414 -23.328 -16.531 1 85.5 279 VAL A CA 1
ATOM 2238 C C . VAL A 1 279 ? -10.586 -22.969 -15.055 1 85.5 279 VAL A C 1
ATOM 2240 O O . VAL A 1 279 ? -10.953 -21.844 -14.727 1 85.5 279 VAL A O 1
ATOM 2243 N N . GLU A 1 280 ? -10.352 -23.906 -14.18 1 87.06 280 GLU A N 1
ATOM 2244 C CA . GLU A 1 280 ? -10.461 -23.656 -12.742 1 87.06 280 GLU A CA 1
ATOM 2245 C C . GLU A 1 280 ? -9.484 -22.578 -12.289 1 87.06 280 GLU A C 1
ATOM 2247 O O . GLU A 1 280 ? -9.836 -21.719 -11.477 1 87.06 280 GLU A O 1
ATOM 2252 N N . GLN A 1 281 ? -8.352 -22.609 -12.82 1 88.62 281 GLN A N 1
ATOM 2253 C CA . GLN A 1 281 ? -7.344 -21.625 -12.461 1 88.62 281 GLN A CA 1
ATOM 2254 C C . GLN A 1 281 ? -7.723 -20.234 -12.984 1 88.62 281 GLN A C 1
ATOM 2256 O O . GLN A 1 281 ? -7.512 -19.234 -12.305 1 88.62 281 GLN A O 1
ATOM 2261 N N . VAL A 1 282 ? -8.297 -20.188 -14.164 1 92.94 282 VAL A N 1
ATOM 2262 C CA . VAL A 1 282 ? -8.727 -18.922 -14.742 1 92.94 282 VAL A CA 1
ATOM 2263 C C . VAL A 1 282 ? -9.891 -18.359 -13.93 1 92.94 282 VAL A C 1
ATOM 2265 O O . VAL A 1 282 ? -9.977 -17.141 -13.727 1 92.94 282 VAL A O 1
ATOM 2268 N N . SER A 1 283 ? -10.727 -19.25 -13.492 1 93.81 283 SER A N 1
ATOM 2269 C CA . SER A 1 283 ? -11.852 -18.828 -12.664 1 93.81 283 SER A CA 1
ATOM 2270 C C . SER A 1 283 ? -11.375 -18.234 -11.344 1 93.81 283 SER A C 1
ATOM 2272 O O . SER A 1 283 ? -11.969 -17.281 -10.836 1 93.81 283 SER A O 1
ATOM 2274 N N . GLN A 1 284 ? -10.359 -18.781 -10.812 1 93.19 284 GLN A N 1
ATOM 2275 C CA . GLN A 1 284 ? -9.805 -18.25 -9.57 1 93.19 284 GLN A CA 1
ATOM 2276 C C . GLN A 1 284 ? -9.242 -16.844 -9.781 1 93.19 284 GLN A C 1
ATOM 2278 O O . GLN A 1 284 ? -9.406 -15.969 -8.922 1 93.19 284 GLN A O 1
ATOM 2283 N N . LEU A 1 285 ? -8.586 -16.641 -10.898 1 95.25 285 LEU A N 1
ATOM 2284 C CA . LEU A 1 285 ? -8.078 -15.312 -11.242 1 95.25 285 LEU A CA 1
ATOM 2285 C C . LEU A 1 285 ? -9.219 -14.312 -11.383 1 95.25 285 LEU A C 1
ATOM 2287 O O . LEU A 1 285 ? -9.109 -13.164 -10.945 1 95.25 285 LEU A O 1
ATOM 2291 N N . ALA A 1 286 ? -10.281 -14.82 -11.961 1 96.31 286 ALA A N 1
ATOM 2292 C CA . ALA A 1 286 ? -11.445 -13.961 -12.156 1 96.31 286 ALA A CA 1
ATOM 2293 C C . ALA A 1 286 ? -12.039 -13.523 -10.82 1 96.31 286 ALA A C 1
ATOM 2295 O O . ALA A 1 286 ? -12.477 -12.383 -10.672 1 96.31 286 ALA A O 1
ATOM 2296 N N . VAL A 1 287 ? -12.062 -14.414 -9.859 1 95.94 287 VAL A N 1
ATOM 2297 C CA . VAL A 1 287 ? -12.578 -14.094 -8.539 1 95.94 287 VAL A CA 1
ATOM 2298 C C . VAL A 1 287 ? -11.672 -13.062 -7.863 1 95.94 287 VAL A C 1
ATOM 2300 O O . VAL A 1 287 ? -12.156 -12.148 -7.188 1 95.94 287 VAL A O 1
ATOM 2303 N N . PHE A 1 288 ? -10.414 -13.219 -8.023 1 97.38 288 PHE A N 1
ATOM 2304 C CA . PHE A 1 288 ? -9.438 -12.266 -7.5 1 97.38 288 PHE A CA 1
ATOM 2305 C C . PHE A 1 288 ? -9.688 -10.867 -8.062 1 97.38 288 PHE A C 1
ATOM 2307 O O . PHE A 1 288 ? -9.734 -9.891 -7.312 1 97.38 288 PHE A O 1
ATOM 2314 N N . ILE A 1 289 ? -9.891 -10.758 -9.312 1 97.81 289 ILE A N 1
ATOM 2315 C CA . ILE A 1 289 ? -10.078 -9.477 -9.992 1 97.81 289 ILE A CA 1
ATOM 2316 C C . ILE A 1 289 ? -11.414 -8.867 -9.57 1 97.81 289 ILE A C 1
ATOM 2318 O O . ILE A 1 289 ? -11.523 -7.648 -9.422 1 97.81 289 ILE A O 1
ATOM 2322 N N . GLU A 1 290 ? -12.344 -9.734 -9.375 1 97.44 290 GLU A N 1
ATOM 2323 C CA . GLU A 1 290 ? -13.641 -9.242 -8.914 1 97.44 290 GLU A CA 1
ATOM 2324 C C . GLU A 1 290 ? -13.531 -8.609 -7.531 1 97.44 290 GLU A C 1
ATOM 2326 O O . GLU A 1 290 ? -14.18 -7.598 -7.254 1 97.44 290 GLU A O 1
ATOM 2331 N N . ALA A 1 291 ? -12.805 -9.242 -6.711 1 97.44 291 ALA A N 1
ATOM 2332 C CA . ALA A 1 291 ? -12.594 -8.688 -5.375 1 97.44 291 ALA A CA 1
ATOM 2333 C C . ALA A 1 291 ? -11.883 -7.336 -5.449 1 97.44 291 ALA A C 1
ATOM 2335 O O . ALA A 1 291 ? -12.25 -6.391 -4.75 1 97.44 291 ALA A O 1
ATOM 2336 N N . ALA A 1 292 ? -10.867 -7.246 -6.258 1 97.69 292 ALA A N 1
ATOM 2337 C CA . ALA A 1 292 ? -10.133 -5.996 -6.445 1 97.69 292 ALA A CA 1
ATOM 2338 C C . ALA A 1 292 ? -11.039 -4.914 -7.02 1 97.69 292 ALA A C 1
ATOM 2340 O O . ALA A 1 292 ? -10.969 -3.752 -6.613 1 97.69 292 ALA A O 1
ATOM 2341 N N . LEU A 1 293 ? -11.883 -5.316 -7.957 1 98.12 293 LEU A N 1
ATOM 2342 C CA . LEU A 1 293 ? -12.82 -4.383 -8.57 1 98.12 293 LEU A CA 1
ATOM 2343 C C . LEU A 1 293 ? -13.797 -3.828 -7.539 1 98.12 293 LEU A C 1
ATOM 2345 O O . LEU A 1 293 ? -14.07 -2.627 -7.52 1 98.12 293 LEU A O 1
ATOM 2349 N N . ASP A 1 294 ? -14.25 -4.672 -6.707 1 97.81 294 ASP A N 1
ATOM 2350 C CA . ASP A 1 294 ? -15.18 -4.25 -5.66 1 97.81 294 ASP A CA 1
ATOM 2351 C C . ASP A 1 294 ? -14.516 -3.27 -4.699 1 97.81 294 ASP A C 1
ATOM 2353 O O . ASP A 1 294 ? -15.141 -2.303 -4.258 1 97.81 294 ASP A O 1
ATOM 2357 N N . TYR A 1 295 ? -13.344 -3.514 -4.375 1 97.94 295 TYR A N 1
ATOM 2358 C CA . TYR A 1 295 ? -12.578 -2.625 -3.506 1 97.94 295 TYR A CA 1
ATOM 2359 C C . TYR A 1 295 ? -12.492 -1.224 -4.102 1 97.94 295 TYR A C 1
ATOM 2361 O O . TYR A 1 295 ? -12.766 -0.234 -3.42 1 97.94 295 TYR A O 1
ATOM 2369 N N . HIS A 1 296 ? -12.109 -1.081 -5.328 1 98.31 296 HIS A N 1
ATOM 2370 C CA . HIS A 1 296 ? -11.938 0.22 -5.965 1 98.31 296 HIS A CA 1
ATOM 2371 C C . HIS A 1 296 ? -13.273 0.907 -6.195 1 98.31 296 HIS A C 1
ATOM 2373 O O . HIS A 1 296 ? -13.375 2.133 -6.09 1 98.31 296 HIS A O 1
ATOM 2379 N N . ARG A 1 297 ? -14.281 0.108 -6.469 1 98.31 297 ARG A N 1
ATOM 2380 C CA . ARG A 1 297 ? -15.617 0.669 -6.652 1 98.31 297 ARG A CA 1
ATOM 2381 C C . ARG A 1 297 ? -16.125 1.293 -5.363 1 98.31 297 ARG A C 1
ATOM 2383 O O . ARG A 1 297 ? -16.625 2.42 -5.367 1 98.31 297 ARG A O 1
ATOM 2390 N N . GLN A 1 298 ? -16 0.561 -4.273 1 98.31 298 GLN A N 1
ATOM 2391 C CA . GLN A 1 298 ? -16.453 1.055 -2.979 1 98.31 298 GLN A CA 1
ATOM 2392 C C . GLN A 1 298 ? -15.648 2.275 -2.543 1 98.31 298 GLN A C 1
ATOM 2394 O O . GLN A 1 298 ? -16.203 3.236 -2.008 1 98.31 298 GLN A O 1
ATOM 2399 N N . SER A 1 299 ? -14.391 2.213 -2.777 1 98.25 299 SER A N 1
ATOM 2400 C CA . SER A 1 299 ? -13.539 3.346 -2.438 1 98.25 299 SER A CA 1
ATOM 2401 C C . SER A 1 299 ? -13.914 4.582 -3.248 1 98.25 299 SER A C 1
ATOM 2403 O O . SER A 1 299 ? -13.93 5.695 -2.719 1 98.25 299 SER A O 1
ATOM 2405 N N . THR A 1 300 ? -14.234 4.398 -4.492 1 98.5 300 THR A N 1
ATOM 2406 C CA . THR A 1 300 ? -14.656 5.496 -5.359 1 98.5 300 THR A CA 1
ATOM 2407 C C . THR A 1 300 ? -15.938 6.137 -4.836 1 98.5 300 THR A C 1
ATOM 2409 O O . THR A 1 300 ? -16.062 7.363 -4.832 1 98.5 300 THR A O 1
ATOM 2412 N N . GLU A 1 301 ? -16.812 5.32 -4.398 1 98.19 301 GLU A N 1
ATOM 2413 C CA . GLU A 1 301 ? -18.094 5.824 -3.877 1 98.19 301 GLU A CA 1
ATOM 2414 C C . GLU A 1 301 ? -17.875 6.66 -2.621 1 98.19 301 GLU A C 1
ATOM 2416 O O . GLU A 1 301 ? -18.453 7.738 -2.479 1 98.19 301 GLU A O 1
ATOM 2421 N N . ILE A 1 302 ? -17.047 6.215 -1.739 1 98.5 302 ILE A N 1
ATOM 2422 C CA . ILE A 1 302 ? -16.75 6.914 -0.492 1 98.5 302 ILE A CA 1
ATOM 2423 C C . ILE A 1 302 ? -16.094 8.258 -0.795 1 98.5 302 ILE A C 1
ATOM 2425 O O . ILE A 1 302 ? -16.469 9.289 -0.237 1 98.5 302 ILE A O 1
ATOM 2429 N N . LEU A 1 303 ? -15.172 8.258 -1.741 1 98.5 303 LEU A N 1
ATOM 2430 C CA . LEU A 1 303 ? -14.391 9.445 -2.059 1 98.5 303 LEU A CA 1
ATOM 2431 C C . LEU A 1 303 ? -15.242 10.461 -2.82 1 98.5 303 LEU A C 1
ATOM 2433 O O . LEU A 1 303 ? -15.062 11.672 -2.662 1 98.5 303 LEU A O 1
ATOM 2437 N N . GLN A 1 304 ? -16.156 9.945 -3.594 1 98.19 304 GLN A N 1
ATOM 2438 C CA . GLN A 1 304 ? -17.062 10.836 -4.32 1 98.19 304 GLN A CA 1
ATOM 2439 C C . GLN A 1 304 ? -17.953 11.617 -3.361 1 98.19 304 GLN A C 1
ATOM 2441 O O . GLN A 1 304 ? -18.172 12.82 -3.543 1 98.19 304 GLN A O 1
ATOM 2446 N N . GLU A 1 305 ? -18.469 10.938 -2.434 1 97.94 305 GLU A N 1
ATOM 2447 C CA . GLU A 1 305 ? -19.297 11.594 -1.417 1 97.94 305 GLU A CA 1
ATOM 2448 C C . GLU A 1 305 ? -18.469 12.602 -0.618 1 97.94 305 GLU A C 1
ATOM 2450 O O . GLU A 1 305 ? -18.953 13.695 -0.323 1 97.94 305 GLU A O 1
ATOM 2455 N N . LEU A 1 306 ? -17.297 12.227 -0.283 1 98.12 306 LEU A N 1
ATOM 2456 C CA . LEU A 1 306 ? -16.406 13.102 0.472 1 98.12 306 LEU A CA 1
ATOM 2457 C C . LEU A 1 306 ? -16.062 14.344 -0.338 1 98.12 306 LEU A C 1
ATOM 2459 O O . LEU A 1 306 ? -16 15.445 0.207 1 98.12 306 LEU A O 1
ATOM 2463 N N . GLN A 1 307 ? -15.758 14.172 -1.608 1 97.56 307 GLN A N 1
ATOM 2464 C CA . GLN A 1 307 ? -15.43 15.289 -2.486 1 97.56 307 GLN A CA 1
ATOM 2465 C C . GLN A 1 307 ? -16.562 16.312 -2.51 1 97.56 307 GLN A C 1
ATOM 2467 O O . GLN A 1 307 ? -16.297 17.531 -2.484 1 97.56 307 GLN A O 1
ATOM 2472 N N . LYS A 1 308 ? -17.797 15.891 -2.545 1 96.81 308 LYS A N 1
ATOM 2473 C CA . LYS A 1 308 ? -18.969 16.781 -2.541 1 96.81 308 LYS A CA 1
ATOM 2474 C C . LYS A 1 308 ? -19.062 17.547 -1.227 1 96.81 308 LYS A C 1
ATOM 2476 O O . LYS A 1 308 ? -19.312 18.75 -1.224 1 96.81 308 LYS A O 1
ATOM 2481 N N . LYS A 1 309 ? -18.828 16.844 -0.148 1 96.19 309 LYS A N 1
ATOM 2482 C CA . LYS A 1 309 ? -18.875 17.469 1.171 1 96.19 309 LYS A CA 1
ATOM 2483 C C . LYS A 1 309 ? -17.828 18.547 1.306 1 96.19 309 LYS A C 1
ATOM 2485 O O . LYS A 1 309 ? -18.094 19.641 1.829 1 96.19 309 LYS A O 1
ATOM 2490 N N . LEU A 1 310 ? -16.625 18.281 0.8 1 96.12 310 LEU A N 1
ATOM 2491 C CA . LEU A 1 310 ? -15.523 19.234 0.91 1 96.12 310 LEU A CA 1
ATOM 2492 C C . LEU A 1 310 ? -15.766 20.438 0.02 1 96.12 310 LEU A C 1
ATOM 2494 O O . LEU A 1 310 ? -15.469 21.578 0.411 1 96.12 310 LEU A O 1
ATOM 2498 N N . GLN A 1 311 ? -16.359 20.203 -1.134 1 94.75 311 GLN A N 1
ATOM 2499 C CA . GLN A 1 311 ? -16.656 21.312 -2.035 1 94.75 311 GLN A CA 1
ATOM 2500 C C . GLN A 1 311 ? -17.734 22.219 -1.443 1 94.75 311 GLN A C 1
ATOM 2502 O O . GLN A 1 311 ? -17.672 23.438 -1.599 1 94.75 311 GLN A O 1
ATOM 2507 N N . THR A 1 312 ? -18.688 21.641 -0.771 1 93.75 312 THR A N 1
ATOM 2508 C CA . THR A 1 312 ? -19.719 22.406 -0.104 1 93.75 312 THR A CA 1
ATOM 2509 C C . THR A 1 312 ? -19.125 23.25 1.024 1 93.75 312 THR A C 1
ATOM 2511 O O . THR A 1 312 ? -19.516 24.406 1.208 1 93.75 312 THR A O 1
ATOM 2514 N N . ARG A 1 313 ? -18.172 22.719 1.72 1 91.31 313 ARG A N 1
ATOM 2515 C CA . ARG A 1 313 ? -17.516 23.422 2.818 1 91.31 313 ARG A CA 1
ATOM 2516 C C . ARG A 1 313 ? -16.656 24.578 2.299 1 91.31 313 ARG A C 1
ATOM 2518 O O . ARG A 1 313 ? -16.625 25.641 2.904 1 91.31 313 ARG A O 1
ATOM 2525 N N . ILE A 1 314 ? -15.992 24.344 1.219 1 91.88 314 ILE A N 1
ATOM 2526 C CA . ILE A 1 314 ? -15.164 25.391 0.614 1 91.88 314 ILE A CA 1
ATOM 2527 C C . ILE A 1 314 ? -16.047 26.531 0.128 1 91.88 314 ILE A C 1
ATOM 2529 O O . ILE A 1 314 ? -15.719 27.703 0.343 1 91.88 314 ILE A O 1
ATOM 2533 N N . SER A 1 315 ? -17.156 26.172 -0.45 1 90.75 315 SER A N 1
ATOM 2534 C CA . SER A 1 315 ? -18.078 27.188 -0.95 1 90.75 315 SER A CA 1
ATOM 2535 C C . SER A 1 315 ? -18.688 27.984 0.195 1 90.75 315 SER A C 1
ATOM 2537 O O . SER A 1 315 ? -18.859 29.203 0.09 1 90.75 315 SER A O 1
ATOM 2539 N N . ALA A 1 316 ? -18.984 27.375 1.323 1 86.25 316 ALA A N 1
ATOM 2540 C CA . ALA A 1 316 ? -19.562 28.031 2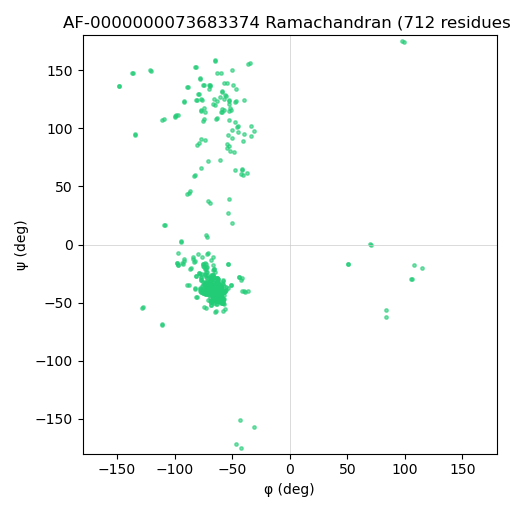.49 1 86.25 316 ALA A CA 1
ATOM 2541 C C . ALA A 1 316 ? -18.547 28.969 3.15 1 86.25 316 ALA A C 1
ATOM 2543 O O . ALA A 1 316 ? -18.891 30.062 3.584 1 86.25 316 ALA A O 1
ATOM 2544 N N . ALA A 1 317 ? -17.328 28.578 3.15 1 82.31 317 ALA A N 1
ATOM 2545 C CA . ALA A 1 317 ? -16.281 29.359 3.807 1 82.31 317 ALA A CA 1
ATOM 2546 C C . ALA A 1 317 ? -15.875 30.562 2.957 1 82.31 317 ALA A C 1
ATOM 2548 O O . ALA A 1 317 ? -15.477 31.594 3.49 1 82.31 317 ALA A O 1
ATOM 2549 N N . SER A 1 318 ? -15.984 30.375 1.643 1 81.12 318 SER A N 1
ATOM 2550 C CA . SER A 1 318 ? -15.594 31.453 0.737 1 81.12 318 SER A CA 1
ATOM 2551 C C . SER A 1 318 ? -16.625 32.594 0.755 1 81.12 318 SER A C 1
ATOM 2553 O O . SER A 1 318 ? -16.312 33.719 0.375 1 81.12 318 SER A O 1
ATOM 2555 N N . THR A 1 319 ? -17.781 32.312 1.265 1 79.81 319 THR A N 1
ATOM 2556 C CA . THR A 1 319 ? -18.844 33.312 1.3 1 79.81 319 THR A CA 1
ATOM 2557 C C . THR A 1 319 ? -18.812 34.094 2.613 1 79.81 319 THR A C 1
ATOM 2559 O O . THR A 1 319 ? -19.375 35.188 2.713 1 79.81 319 THR A O 1
ATOM 2562 N N . LEU A 1 320 ? -18.078 33.656 3.594 1 74.94 320 LEU A N 1
ATOM 2563 C CA . LEU A 1 320 ? -18 34.312 4.883 1 74.94 320 LEU A CA 1
ATOM 2564 C C . LEU A 1 320 ? -17.016 35.5 4.824 1 74.94 320 LEU A C 1
ATOM 2566 O O . LEU A 1 320 ? -15.914 35.344 4.289 1 74.94 320 LEU A O 1
ATOM 2570 N N . PRO A 1 321 ? -17.469 36.656 5.184 1 73.12 321 PRO A N 1
ATOM 2571 C CA . PRO A 1 321 ? -16.578 37.844 5.172 1 73.12 321 PRO A CA 1
ATOM 2572 C C . PRO A 1 321 ? -15.367 37.656 6.078 1 73.12 321 PRO A C 1
ATOM 2574 O O . PRO A 1 321 ? -15.469 37.031 7.141 1 73.12 321 PRO A O 1
ATOM 2577 N N . ARG A 1 322 ? -14.109 37.938 5.633 1 71.94 322 ARG A N 1
ATOM 2578 C CA . ARG A 1 322 ? -12.875 37.812 6.395 1 71.94 322 ARG A CA 1
ATOM 2579 C C . ARG A 1 322 ? -12.859 38.812 7.562 1 71.94 322 ARG A C 1
ATOM 2581 O O . ARG A 1 322 ? -13.211 39.969 7.398 1 71.94 322 ARG A O 1
ATOM 2588 N N . ARG A 1 323 ? -12.656 38.219 8.742 1 74.5 323 ARG A N 1
ATOM 2589 C CA . ARG A 1 323 ? -12.578 39.062 9.93 1 74.5 323 ARG A CA 1
ATOM 2590 C C . ARG A 1 323 ? -11.297 39.906 9.938 1 74.5 323 ARG A C 1
ATOM 2592 O O . ARG A 1 323 ? -10.273 39.469 9.422 1 74.5 323 ARG A O 1
ATOM 2599 N N . GLU A 1 324 ? -11.367 41.094 10.258 1 75.25 324 GLU A N 1
ATOM 2600 C CA . GLU A 1 324 ? -10.211 42 10.328 1 75.25 324 GLU A CA 1
ATOM 2601 C C . GLU A 1 324 ? -9.57 41.938 11.711 1 75.25 324 GLU A C 1
ATOM 2603 O O . GLU A 1 324 ? -10.266 41.812 12.727 1 75.25 324 GLU A O 1
ATOM 2608 N N . TYR A 1 325 ? -8.289 41.875 11.75 1 76.88 325 TYR A N 1
ATOM 2609 C CA . TYR A 1 325 ? -7.527 41.844 12.992 1 76.88 325 TYR A CA 1
ATOM 2610 C C . TYR A 1 325 ? -7.668 43.156 13.742 1 76.88 325 TYR A C 1
ATOM 2612 O O . TYR A 1 325 ? -7.477 44.219 13.172 1 76.88 325 TYR A O 1
ATOM 2620 N N . LYS A 1 326 ? -8.172 43.094 14.984 1 74.75 326 LYS A N 1
ATOM 2621 C CA . LYS A 1 326 ? -8.188 44.281 15.867 1 74.75 326 LYS A CA 1
ATOM 2622 C C . LYS A 1 326 ? -7.203 44.094 17.016 1 74.75 326 LYS A C 1
ATOM 2624 O O . LYS A 1 326 ? -7.387 43.219 17.875 1 74.75 326 LYS A O 1
ATOM 2629 N N . PRO A 1 327 ? -6.062 44.844 16.922 1 72.88 327 PRO A N 1
ATOM 2630 C CA . PRO A 1 327 ? -5.055 44.719 17.984 1 72.88 327 PRO A CA 1
ATOM 2631 C C . PRO A 1 327 ? -5.613 45.031 19.375 1 72.88 327 PRO A C 1
ATOM 2633 O O . PRO A 1 327 ? -6.441 45.906 19.531 1 72.88 327 PRO A O 1
ATOM 2636 N N . ARG A 1 328 ? -5.492 44.156 20.359 1 67.38 328 ARG A N 1
ATOM 2637 C CA . ARG A 1 328 ? -5.934 44.406 21.719 1 67.38 328 ARG A CA 1
ATOM 2638 C C . ARG A 1 328 ? -4.762 44.812 22.609 1 67.38 328 ARG A C 1
ATOM 2640 O O . ARG A 1 328 ? -3.809 44.062 22.781 1 67.38 328 ARG A O 1
ATOM 2647 N N . PRO A 1 329 ? -4.809 46.094 23 1 65 329 PRO A N 1
ATOM 2648 C CA . PRO A 1 329 ? -3.705 46.562 23.828 1 65 329 PRO A CA 1
ATOM 2649 C C . PRO A 1 329 ? -3.613 45.844 25.156 1 65 329 PRO A C 1
ATOM 2651 O O . PRO A 1 329 ? -4.59 45.219 25.594 1 65 329 PRO A O 1
ATOM 2654 N N . LEU A 1 330 ? -2.352 45.625 25.781 1 65 330 LEU A N 1
ATOM 2655 C CA . LEU A 1 330 ? -2.09 44.969 27.078 1 65 330 LEU A CA 1
ATOM 2656 C C . LEU A 1 330 ? -2.834 45.719 28.203 1 65 330 LEU A C 1
ATOM 2658 O O . LEU A 1 330 ? -2.959 46.938 28.172 1 65 330 LEU A O 1
ATOM 2662 N N . LYS A 1 331 ? -3.811 45.094 28.906 1 55.34 331 LYS A N 1
ATOM 2663 C CA . LYS A 1 331 ? -4.41 45.719 30.078 1 55.34 331 LYS A CA 1
ATOM 2664 C C . LYS A 1 331 ? -3.34 46.156 31.078 1 55.34 331 LYS A C 1
ATOM 2666 O O . LYS A 1 331 ? -2.594 45.312 31.594 1 55.34 331 LYS A O 1
ATOM 2671 N N . ARG A 1 332 ? -2.748 47.375 30.891 1 54.56 332 ARG A N 1
ATOM 2672 C CA . ARG A 1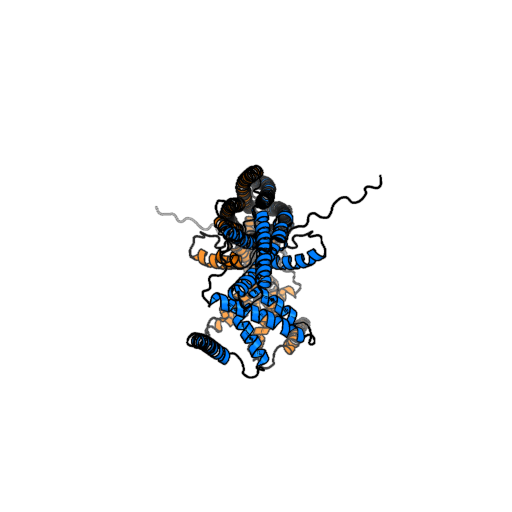 332 ? -1.779 47.906 31.844 1 54.56 332 ARG A CA 1
ATOM 2673 C C . ARG A 1 332 ? -2.389 48.062 33.219 1 54.56 332 ARG A C 1
ATOM 2675 O O . ARG A 1 332 ? -3.588 48.312 33.375 1 54.56 332 ARG A O 1
ATOM 2682 N N . SER A 1 333 ? -2.01 47.406 34.156 1 47.72 333 SER A N 1
ATOM 2683 C CA . SER A 1 333 ? -2.484 47.719 35.5 1 47.72 333 SER A CA 1
ATOM 2684 C C . SER A 1 333 ? -2.395 49.188 35.781 1 47.72 333 SER A C 1
ATOM 2686 O O . SER A 1 333 ? -1.452 49.875 35.344 1 47.72 333 SER A O 1
ATOM 2688 N N . PRO A 1 334 ? -3.451 49.938 36.156 1 43.75 334 PRO A N 1
ATOM 2689 C CA . PRO A 1 334 ? -3.51 51.375 36.531 1 43.75 334 PRO A CA 1
ATOM 2690 C C . PRO A 1 334 ? -2.303 51.781 37.344 1 43.75 334 PRO A C 1
ATOM 2692 O O . PRO A 1 334 ? -1.994 53 37.438 1 43.75 334 PRO A O 1
ATOM 2695 N N . SER A 1 335 ? -1.762 51 38.312 1 43.16 335 SER A N 1
ATOM 2696 C CA . SER A 1 335 ? -0.784 51.562 39.25 1 43.16 335 SER A CA 1
ATOM 2697 C C . SER A 1 335 ? 0.476 52.031 38.531 1 43.16 335 SER A C 1
ATOM 2699 O O . SER A 1 335 ? 1.288 52.75 39.094 1 43.16 335 SER A O 1
ATOM 2701 N N . GLU A 1 336 ? 0.845 51.438 37.438 1 42.66 336 GLU A N 1
ATOM 2702 C CA . GLU A 1 336 ? 2.105 51.812 36.812 1 42.66 336 GLU A CA 1
ATOM 2703 C C . GLU A 1 336 ? 1.964 53.125 36.031 1 42.66 336 GLU A C 1
ATOM 2705 O O . GLU A 1 336 ? 2.961 53.719 35.625 1 42.66 336 GLU A O 1
ATOM 2710 N N . LEU A 1 337 ? 0.756 53.5 35.562 1 38.16 337 LEU A N 1
ATOM 2711 C CA . LEU A 1 337 ? 0.568 54.812 34.969 1 38.16 337 LEU A CA 1
ATOM 2712 C C . LEU A 1 337 ? 0.812 55.906 36 1 38.16 337 LEU A C 1
ATOM 2714 O O . LEU A 1 337 ? 0.883 57.094 35.656 1 38.16 337 LEU A O 1
ATOM 2718 N N . ASN A 1 338 ? 0.515 55.812 37.281 1 36.56 338 ASN A N 1
ATOM 2719 C CA . ASN A 1 338 ? 0.562 56.969 38.156 1 36.56 338 ASN A CA 1
ATOM 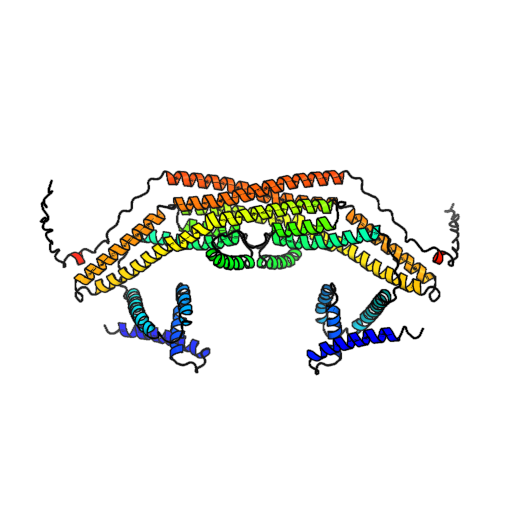2720 C C . ASN A 1 338 ? 1.951 57.625 38.156 1 36.56 338 ASN A C 1
ATOM 2722 O O . ASN A 1 338 ? 2.119 58.75 38.594 1 36.56 338 ASN A O 1
ATOM 2726 N N . GLY A 1 339 ? 3.117 57 38.281 1 36.12 339 GLY A N 1
ATOM 2727 C CA . GLY A 1 339 ? 4.281 57.844 38.438 1 36.12 339 GLY A CA 1
ATOM 2728 C C . GLY A 1 339 ? 4.699 58.5 37.125 1 36.12 339 GLY A C 1
ATOM 2729 O O . GLY A 1 339 ? 5.637 59.312 37.094 1 36.12 339 GLY A O 1
ATOM 2730 N N . MET A 1 340 ? 4.676 57.781 35.969 1 35.66 340 MET A N 1
ATOM 2731 C CA . MET A 1 340 ? 5.324 58.5 34.875 1 35.66 340 MET A CA 1
ATOM 2732 C C . MET A 1 340 ? 4.434 59.594 34.312 1 35.66 340 MET A C 1
ATOM 2734 O O . MET A 1 340 ? 3.264 59.375 34 1 35.66 340 MET A O 1
ATOM 2738 N N . SER A 1 341 ? 4.516 60.875 34.844 1 32.06 341 SER A N 1
ATOM 2739 C CA . SER A 1 341 ? 4.043 62.156 34.312 1 32.06 341 SER A CA 1
ATOM 2740 C C . SER A 1 341 ? 4.086 62.156 32.812 1 32.06 341 SER A C 1
ATOM 2742 O O . SER A 1 341 ? 5.102 61.812 32.188 1 32.06 341 SER A O 1
ATOM 2744 N N . ALA A 1 342 ? 3.012 61.906 32.125 1 34.41 342 ALA A N 1
ATOM 2745 C CA . ALA A 1 342 ? 2.768 62.156 30.719 1 34.41 342 ALA A CA 1
ATOM 2746 C C . ALA A 1 342 ? 3.354 63.5 30.312 1 34.41 342 ALA A C 1
ATOM 2748 O O . ALA A 1 342 ? 2.824 64.562 30.672 1 34.41 342 ALA A O 1
ATOM 2749 N N . THR A 1 343 ? 4.695 63.812 30.422 1 29.61 343 THR A N 1
ATOM 2750 C CA . THR A 1 343 ? 5.082 65 29.734 1 29.61 343 THR A CA 1
ATOM 2751 C C . THR A 1 343 ? 4.484 65.062 28.328 1 29.61 343 THR A C 1
ATOM 2753 O O . THR A 1 343 ? 4.602 64.125 27.562 1 29.61 343 THR A O 1
ATOM 2756 N N . SER A 1 344 ? 3.379 65.75 28.172 1 27.92 344 SER A N 1
ATOM 2757 C CA . SER A 1 344 ? 2.705 66.25 26.969 1 27.92 344 SER A CA 1
ATOM 2758 C C . SER A 1 344 ? 3.705 66.812 25.953 1 27.92 344 SER A C 1
ATOM 2760 O O . SER A 1 344 ? 4.379 67.812 26.219 1 27.92 344 SER A O 1
ATOM 2762 N N . VAL A 1 345 ? 4.586 65.875 25.438 1 29.89 345 VAL A N 1
ATOM 2763 C CA . VAL A 1 345 ? 5.395 66.438 24.359 1 29.89 345 VAL A CA 1
ATOM 2764 C C . VAL A 1 345 ? 4.488 67.125 23.344 1 29.89 345 VAL A C 1
ATOM 2766 O O . VAL A 1 345 ? 3.594 66.5 22.781 1 29.89 345 VAL A O 1
ATOM 2769 N N . ALA A 1 346 ? 4.266 68.438 23.562 1 30.38 346 ALA A N 1
ATOM 2770 C CA . ALA A 1 346 ? 3.752 69.5 22.672 1 30.38 346 ALA A CA 1
ATOM 2771 C C . ALA A 1 346 ? 4.34 69.312 21.266 1 30.38 346 ALA A C 1
ATOM 2773 O O . ALA A 1 346 ? 5.559 69.25 21.109 1 30.38 346 ALA A O 1
ATOM 2774 N N . LYS A 1 347 ? 3.568 68.625 20.391 1 27.84 347 LYS A N 1
ATOM 2775 C CA . LYS A 1 347 ? 3.799 68.688 18.953 1 27.84 347 LYS A CA 1
ATOM 2776 C C . LYS A 1 347 ? 3.969 70.125 18.469 1 27.84 347 LYS A C 1
ATOM 2778 O O . LYS A 1 347 ? 3.025 70.938 18.531 1 27.84 347 LYS A O 1
ATOM 2783 N N . SER A 1 348 ? 5.039 70.812 18.922 1 22.36 348 SER A N 1
ATOM 2784 C CA . SER A 1 348 ? 5.332 72.062 18.266 1 22.36 348 SER A CA 1
ATOM 2785 C C . SER A 1 348 ? 5.25 71.938 16.75 1 22.36 348 SER A C 1
ATOM 2787 O O . SER A 1 348 ? 5.777 71 16.172 1 22.36 348 SER A O 1
ATOM 2789 N N . THR A 1 349 ? 4.121 72.438 16.219 1 25.39 349 THR A N 1
ATOM 2790 C CA . THR A 1 349 ? 3.756 72.688 14.836 1 25.39 349 THR A CA 1
ATOM 2791 C C . THR A 1 349 ? 4.84 73.562 14.164 1 25.39 349 THR A C 1
ATOM 2793 O O . THR A 1 349 ? 4.645 74.062 13.055 1 25.39 349 THR A O 1
ATOM 2796 N N . ALA A 1 350 ? 6.105 73.5 14.648 1 23.33 350 ALA A N 1
ATOM 2797 C CA . ALA A 1 350 ? 6.957 74.625 14.172 1 23.33 350 ALA A CA 1
ATOM 2798 C C . ALA A 1 350 ? 7.184 74.5 12.664 1 23.33 350 ALA A C 1
ATOM 2800 O O . ALA A 1 350 ? 7.961 75.312 12.094 1 23.33 350 ALA A O 1
ATOM 2801 N N . TYR A 1 351 ? 6.969 73.312 11.992 1 21.34 351 TYR A N 1
ATOM 2802 C CA . TYR A 1 351 ? 7.629 73.5 10.703 1 21.34 351 TYR A CA 1
ATOM 2803 C C . TYR A 1 351 ? 7 74.688 9.945 1 21.34 351 TYR A C 1
ATOM 2805 O O . TYR A 1 351 ? 5.844 74.625 9.531 1 21.34 351 TYR A O 1
ATOM 2813 N N . SER A 1 352 ? 7.258 75.938 10.367 1 21.52 352 SER A N 1
ATOM 2814 C CA . SER A 1 352 ? 7.102 77.25 9.727 1 21.52 352 SER A CA 1
ATOM 2815 C C . SER A 1 352 ? 7.301 77.125 8.219 1 21.52 352 SER A C 1
ATOM 2817 O O . SER A 1 352 ? 7.809 76.125 7.719 1 21.52 352 SER A O 1
ATOM 2819 N N . ARG A 1 353 ? 7.668 78.312 7.559 1 23.64 353 ARG A N 1
ATOM 2820 C CA . ARG A 1 353 ? 7.512 79.312 6.504 1 23.64 353 ARG A CA 1
ATOM 2821 C C . ARG A 1 353 ? 8.461 79.062 5.348 1 23.64 353 ARG A C 1
ATOM 2823 O O . ARG A 1 353 ? 8.547 79.812 4.406 1 23.64 353 ARG A O 1
ATOM 2830 N N . LEU A 1 354 ? 9.484 78.062 5.418 1 22.77 354 LEU A N 1
ATOM 2831 C CA . LEU A 1 354 ? 10.477 78.5 4.434 1 22.77 354 LEU A CA 1
ATOM 2832 C C . LEU A 1 354 ? 9.82 78.75 3.082 1 22.77 354 LEU A C 1
ATOM 2834 O O . LEU A 1 354 ? 9.07 77.938 2.582 1 22.77 354 LEU A O 1
ATOM 2838 N N . GLU A 1 355 ? 9.695 80.062 2.719 1 23.06 355 GLU A N 1
ATOM 2839 C CA . GLU A 1 355 ? 9.508 80.938 1.562 1 23.06 355 GLU A CA 1
ATOM 2840 C C . GLU A 1 355 ? 10.336 80.5 0.374 1 23.06 355 GLU A C 1
ATOM 2842 O O . GLU A 1 355 ? 11.562 80.375 0.463 1 23.06 355 GLU A O 1
ATOM 2847 N N . ALA A 1 356 ? 9.992 79.312 -0.128 1 26.23 356 ALA A N 1
ATOM 2848 C CA . ALA A 1 356 ? 10.633 79.25 -1.442 1 26.23 356 ALA A CA 1
ATOM 2849 C C . ALA A 1 356 ? 10.539 80.625 -2.107 1 26.23 356 ALA A C 1
ATOM 2851 O O . ALA A 1 356 ? 9.523 81.312 -1.979 1 26.23 356 ALA A O 1
ATOM 2852 N N . ALA A 1 357 ? 11.688 81.312 -2.572 1 28.03 357 ALA A N 1
ATOM 2853 C CA . ALA A 1 357 ? 12.305 82.375 -3.342 1 28.03 357 ALA A CA 1
ATOM 2854 C C . ALA A 1 357 ? 11.5 82.688 -4.605 1 28.03 357 ALA A C 1
ATOM 2856 O O . ALA A 1 357 ? 11.211 81.812 -5.395 1 28.03 357 ALA A O 1
ATOM 2857 N N . ASP A 1 358 ? 10.789 83.812 -4.391 1 21.09 358 ASP A N 1
ATOM 2858 C CA . ASP A 1 358 ? 11 84.938 -5.309 1 21.09 358 ASP A CA 1
ATOM 2859 C C . ASP A 1 358 ? 12.359 85.625 -5.059 1 21.09 358 ASP A C 1
ATOM 2861 O O . ASP A 1 358 ? 12.758 85.812 -3.906 1 21.09 358 ASP A O 1
ATOM 2865 N N . MET B 1 1 ? 14.352 38.281 55.125 1 20.41 1 MET B N 1
ATOM 2866 C CA . MET B 1 1 ? 15.25 38.281 53.969 1 20.41 1 MET B CA 1
ATOM 2867 C C . MET B 1 1 ? 16.062 36.969 53.906 1 20.41 1 MET B C 1
ATOM 2869 O O . MET B 1 1 ? 16.703 36.688 52.906 1 20.41 1 MET B O 1
ATOM 2873 N N . GLY B 1 2 ? 16.359 36.312 55.094 1 21.06 2 GLY B N 1
ATOM 2874 C CA . GLY B 1 2 ? 17.344 35.281 55.344 1 21.06 2 GLY B CA 1
ATOM 2875 C C . GLY B 1 2 ? 16.906 33.906 54.844 1 21.06 2 GLY B C 1
ATOM 2876 O O . GLY B 1 2 ? 17.719 33 54.688 1 21.06 2 GLY B O 1
ATOM 2877 N N . PHE B 1 3 ? 15.633 33.594 55 1 24.77 3 PHE B N 1
ATOM 2878 C CA . PHE B 1 3 ? 15.133 32.219 54.844 1 24.77 3 PHE B CA 1
ATOM 2879 C C . PHE B 1 3 ? 15.133 31.812 53.375 1 24.77 3 PHE B C 1
ATOM 2881 O O . PHE B 1 3 ? 14.797 30.672 53.031 1 24.77 3 PHE B O 1
ATOM 2888 N N . PHE B 1 4 ? 15.078 32.844 52.375 1 26 4 PHE B N 1
ATOM 2889 C CA . PHE B 1 4 ? 14.961 32.5 50.969 1 26 4 PHE B CA 1
ATOM 2890 C C . PHE B 1 4 ? 16.219 31.828 50.469 1 26 4 PHE B C 1
ATOM 2892 O O . PHE B 1 4 ? 16.219 31.203 49.406 1 26 4 PHE B O 1
ATOM 2899 N N . ALA B 1 5 ? 17.391 32.125 51.125 1 27.33 5 ALA B N 1
ATOM 2900 C CA . ALA B 1 5 ? 18.656 31.609 50.625 1 27.33 5 ALA B CA 1
ATOM 2901 C C . ALA B 1 5 ? 18.766 30.109 50.875 1 27.33 5 ALA B C 1
ATOM 2903 O O . ALA B 1 5 ? 19.438 29.406 50.094 1 27.33 5 ALA B O 1
ATOM 2904 N N . THR B 1 6 ? 18.141 29.625 51.969 1 28.03 6 THR B N 1
ATOM 2905 C CA . THR B 1 6 ? 18.422 28.25 52.375 1 28.03 6 THR B CA 1
ATOM 2906 C C . THR B 1 6 ? 17.719 27.266 51.438 1 28.03 6 THR B C 1
ATOM 2908 O O . THR B 1 6 ? 18.172 26.125 51.312 1 28.03 6 THR B O 1
ATOM 2911 N N . SER B 1 7 ? 16.453 27.641 51.031 1 26.45 7 SER B N 1
ATOM 2912 C CA . SER B 1 7 ? 15.672 26.641 50.312 1 26.45 7 SER B CA 1
ATOM 2913 C C . SER B 1 7 ? 16.281 26.359 48.938 1 26.45 7 SER B C 1
ATOM 2915 O O . SER B 1 7 ? 15.953 25.344 48.312 1 26.45 7 SER B O 1
ATOM 2917 N N . ARG B 1 8 ? 16.984 27.375 48.344 1 29.91 8 ARG B N 1
ATOM 2918 C CA . ARG B 1 8 ? 17.641 27.141 47.062 1 29.91 8 ARG B CA 1
ATOM 2919 C C . ARG B 1 8 ? 18.719 26.078 47.188 1 29.91 8 ARG B C 1
ATOM 2921 O O . ARG B 1 8 ? 18.984 25.328 46.219 1 29.91 8 ARG B O 1
ATOM 2928 N N . LYS B 1 9 ? 19.344 26.062 48.344 1 30.7 9 LYS B N 1
ATOM 2929 C CA . LYS B 1 9 ? 20.469 25.156 48.562 1 30.7 9 LYS B CA 1
ATOM 2930 C C . LYS B 1 9 ? 20 23.719 48.656 1 30.7 9 LYS B C 1
ATOM 2932 O O . LYS B 1 9 ? 20.672 22.797 48.156 1 30.7 9 LYS B O 1
ATOM 2937 N N . TYR B 1 10 ? 18.812 23.516 49.281 1 28.67 10 TYR B N 1
ATOM 2938 C CA . TYR B 1 10 ? 18.422 22.141 49.5 1 28.67 10 TYR B CA 1
ATOM 2939 C C . TYR B 1 10 ? 18.016 21.453 48.219 1 28.67 10 TYR B C 1
ATOM 2941 O O . TYR B 1 10 ? 18.328 20.281 48 1 28.67 10 TYR B O 1
ATOM 2949 N N . VAL B 1 11 ? 17.234 22.25 47.312 1 30.11 11 VAL B N 1
ATOM 2950 C CA . VAL B 1 11 ? 16.844 21.578 46.062 1 30.11 11 VAL B CA 1
ATOM 2951 C C . VAL B 1 11 ? 18.094 21.234 45.25 1 30.11 11 VAL B C 1
ATOM 2953 O O . VAL B 1 11 ? 18.172 20.172 44.656 1 30.11 11 VAL B O 1
ATOM 2956 N N . SER B 1 12 ? 19.109 22.219 45.406 1 32.53 12 SER B N 1
ATOM 2957 C CA . SER B 1 12 ? 20.328 21.922 44.656 1 32.53 12 SER B CA 1
ATOM 2958 C C . SER B 1 12 ? 21.031 20.688 45.188 1 32.53 12 SER B C 1
ATOM 2960 O O . SER B 1 12 ? 21.516 19.859 44.406 1 32.53 12 SER B O 1
ATOM 2962 N N . ARG B 1 13 ? 20.969 20.578 46.531 1 33.31 13 ARG B N 1
ATOM 2963 C CA . ARG B 1 13 ? 21.734 19.484 47.094 1 33.31 13 ARG B CA 1
ATOM 2964 C C . ARG B 1 13 ? 21.047 18.141 46.812 1 33.31 13 ARG B C 1
ATOM 2966 O O . ARG B 1 13 ? 21.719 17.141 46.562 1 33.31 13 ARG B O 1
ATOM 2973 N N . ASN B 1 14 ? 19.688 18.094 46.969 1 32.5 14 ASN B N 1
ATOM 2974 C CA . ASN B 1 14 ? 19.047 16.797 46.781 1 32.5 14 ASN B CA 1
ATOM 2975 C C . ASN B 1 14 ? 19.125 16.328 45.344 1 32.5 14 ASN B C 1
ATOM 2977 O O . ASN B 1 14 ? 19.266 15.141 45.062 1 32.5 14 ASN B O 1
ATOM 2981 N N . CYS B 1 15 ? 18.922 17.312 44.344 1 32.31 15 CYS B N 1
ATOM 2982 C CA . CYS B 1 15 ? 19.141 16.891 42.938 1 32.31 15 CYS B CA 1
ATOM 2983 C C . CYS B 1 15 ? 20.578 16.438 42.719 1 32.31 15 CYS B C 1
ATOM 2985 O O . CYS B 1 15 ? 20.812 15.469 42 1 32.31 15 CYS B O 1
ATOM 2987 N N . GLU B 1 16 ? 21.5 17.172 43.438 1 34.66 16 GLU B N 1
ATOM 2988 C CA . GLU B 1 16 ? 22.875 16.719 43.344 1 34.66 16 GLU B CA 1
ATOM 2989 C C . GLU B 1 16 ? 23.047 15.32 43.938 1 34.66 16 GLU B C 1
ATOM 2991 O O . GLU B 1 16 ? 23.766 14.484 43.375 1 3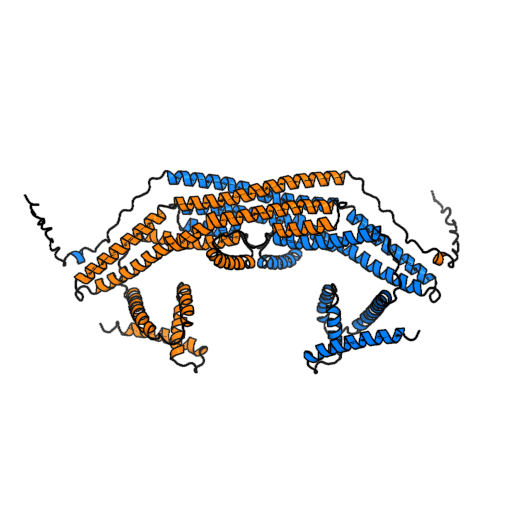4.66 16 GLU B O 1
ATOM 2996 N N . ARG B 1 17 ? 22.391 15.094 45.094 1 34.81 17 ARG B N 1
ATOM 2997 C CA . ARG B 1 17 ? 22.594 13.781 45.719 1 34.81 17 ARG B CA 1
ATOM 2998 C C . ARG B 1 17 ? 22.016 12.68 44.812 1 34.81 17 ARG B C 1
ATOM 3000 O O . ARG B 1 17 ? 22.609 11.609 44.688 1 34.81 17 ARG B O 1
ATOM 3007 N N . GLU B 1 18 ? 20.734 12.906 44.344 1 34.47 18 GLU B N 1
ATOM 3008 C CA . GLU B 1 18 ? 20.172 11.82 43.531 1 34.47 18 GLU B CA 1
ATOM 3009 C C . GLU B 1 18 ? 20.969 11.625 42.25 1 34.47 18 GLU B C 1
ATOM 3011 O O . GLU B 1 18 ? 21.172 10.492 41.812 1 34.47 18 GLU B O 1
ATOM 3016 N N . LEU B 1 19 ? 21.438 12.781 41.656 1 32.38 19 LEU B N 1
ATOM 3017 C CA . LEU B 1 19 ? 22.281 12.656 40.469 1 32.38 19 LEU B CA 1
ATOM 3018 C C . LEU B 1 19 ? 23.609 12 40.812 1 32.38 19 LEU B C 1
ATOM 3020 O O . LEU B 1 19 ? 24.094 11.148 40.062 1 32.38 19 LEU B O 1
ATOM 3024 N N . THR B 1 20 ? 24.125 12.445 41.906 1 34.19 20 THR B N 1
ATOM 3025 C CA . THR B 1 20 ? 25.375 11.797 42.281 1 34.19 20 THR B CA 1
ATOM 3026 C C . THR B 1 20 ? 25.156 10.312 42.562 1 34.19 20 THR B C 1
ATOM 3028 O O . THR B 1 20 ? 26.016 9.484 42.281 1 34.19 20 THR B O 1
ATOM 3031 N N . SER B 1 21 ? 24 9.945 43.25 1 34.69 21 SER B N 1
ATOM 3032 C CA . SER B 1 21 ? 23.828 8.523 43.531 1 34.69 21 SER B CA 1
ATOM 3033 C C . SER B 1 21 ? 23.672 7.727 42.219 1 34.69 21 SER B C 1
ATOM 3035 O O . SER B 1 21 ? 24.234 6.629 42.094 1 34.69 21 SER B O 1
ATOM 3037 N N . ALA B 1 22 ? 22.828 8.211 41.312 1 31.7 22 ALA B N 1
ATOM 3038 C CA . ALA B 1 22 ? 22.703 7.469 40.062 1 31.7 22 ALA B CA 1
ATOM 3039 C C . ALA B 1 22 ? 24.016 7.473 39.281 1 31.7 22 ALA B C 1
ATOM 3041 O O . ALA B 1 22 ? 24.375 6.484 38.656 1 31.7 22 ALA B O 1
ATOM 3042 N N . TYR B 1 23 ? 24.672 8.672 39.375 1 30.83 23 TYR B N 1
ATOM 3043 C CA . TYR B 1 23 ? 25.969 8.758 38.719 1 30.83 23 TYR B CA 1
ATOM 3044 C C . TYR B 1 23 ? 26.969 7.809 39.344 1 30.83 23 TYR B C 1
ATOM 3046 O O . TYR B 1 23 ? 27.797 7.215 38.656 1 30.83 23 TYR B O 1
ATOM 3054 N N . ARG B 1 24 ? 26.953 7.77 40.625 1 33.34 24 ARG B N 1
ATOM 3055 C CA . ARG B 1 24 ? 27.922 6.883 41.25 1 33.34 24 ARG B CA 1
ATOM 3056 C C . ARG B 1 24 ? 27.797 5.461 40.719 1 33.34 24 ARG B C 1
ATOM 3058 O O . ARG B 1 24 ? 28.75 4.684 40.781 1 33.34 24 ARG B O 1
ATOM 3065 N N . LYS B 1 25 ? 26.562 5.016 40.5 1 32.03 25 LYS B N 1
ATOM 3066 C CA . LYS B 1 25 ? 26.578 3.609 40.094 1 32.03 25 LYS B CA 1
ATOM 3067 C C . LYS B 1 25 ? 27.25 3.428 38.75 1 32.03 25 LYS B C 1
ATOM 3069 O O . LYS B 1 25 ? 27.922 2.426 38.5 1 32.03 25 LYS B O 1
ATOM 3074 N N . GLU B 1 26 ? 26.828 4.262 37.656 1 31.47 26 GLU B N 1
ATOM 3075 C CA . GLU B 1 26 ? 27.344 3.881 36.344 1 31.47 26 GLU B CA 1
ATOM 3076 C C . GLU B 1 26 ? 28.703 4.535 36.062 1 31.47 26 GLU B C 1
ATOM 3078 O O . GLU B 1 26 ? 29.375 4.195 35.094 1 31.47 26 GLU B O 1
ATOM 3083 N N . CYS B 1 27 ? 28.922 5.766 36.531 1 31 27 CYS B N 1
ATOM 3084 C CA . CYS B 1 27 ? 30.109 6.438 36.031 1 31 27 CYS B CA 1
ATOM 3085 C C . CYS B 1 27 ? 31.375 5.863 36.656 1 31 27 CYS B C 1
ATOM 3087 O O . CYS B 1 27 ? 31.438 5.68 37.875 1 31 27 CYS B O 1
ATOM 3089 N N . ARG B 1 28 ? 32.125 5.148 35.906 1 31.62 28 ARG B N 1
ATOM 3090 C CA . ARG B 1 28 ? 33.469 4.766 36.344 1 31.62 28 ARG B CA 1
ATOM 3091 C C . ARG B 1 28 ? 34.281 5.98 36.781 1 31.62 28 ARG B C 1
ATOM 3093 O O . ARG B 1 28 ? 34.094 7.082 36.25 1 31.62 28 ARG B O 1
ATOM 3100 N N . PRO B 1 29 ? 34.812 6.055 38 1 34.94 29 PRO B N 1
ATOM 3101 C CA . PRO B 1 29 ? 35.594 7.074 38.688 1 34.94 29 PRO B CA 1
ATOM 3102 C C . PRO B 1 29 ? 36.656 7.715 37.781 1 34.94 29 PRO B C 1
ATOM 3104 O O . PRO B 1 29 ? 37.25 8.742 38.156 1 34.94 29 PRO B O 1
ATOM 3107 N N . SER B 1 30 ? 37.156 7.012 36.812 1 35.69 30 SER B N 1
ATOM 3108 C CA . SER B 1 30 ? 38.406 7.562 36.281 1 35.69 30 SER B CA 1
ATOM 3109 C C . SER B 1 30 ? 38.125 8.727 35.312 1 35.69 30 SER B C 1
ATOM 3111 O O . SER B 1 30 ? 39 9.188 34.594 1 35.69 30 SER B O 1
ATOM 3113 N N . TRP B 1 31 ? 36.875 9.008 34.938 1 35.09 31 TRP B N 1
ATOM 3114 C CA . TRP B 1 31 ? 36.781 10.023 33.906 1 35.09 31 TRP B CA 1
ATOM 3115 C C . TRP B 1 31 ? 37 11.414 34.469 1 35.09 31 TRP B C 1
ATOM 3117 O O . TRP B 1 31 ? 36.625 11.68 35.625 1 35.09 31 TRP B O 1
ATOM 3127 N N . PRO B 1 32 ? 37.969 12.219 33.938 1 35.16 32 PRO B N 1
ATOM 3128 C CA . PRO B 1 32 ? 38.219 13.578 34.406 1 35.16 32 PRO B CA 1
ATOM 3129 C C . PRO B 1 32 ? 36.969 14.406 34.562 1 35.16 32 PRO B C 1
ATOM 3131 O O . PRO B 1 32 ? 35.938 14.125 33.938 1 35.16 32 PRO B O 1
ATOM 3134 N N . THR B 1 33 ? 36.812 15.164 35.75 1 35.12 33 THR B N 1
ATOM 3135 C CA . THR B 1 33 ? 35.719 15.984 36.281 1 35.12 33 THR B CA 1
ATOM 3136 C C . THR B 1 33 ? 35.062 16.781 35.156 1 35.12 33 THR B C 1
ATOM 3138 O O . THR B 1 33 ? 33.875 17.062 35.188 1 35.12 33 THR B O 1
ATOM 3141 N N . THR B 1 34 ? 35.875 17.359 34.156 1 35.25 34 THR B N 1
ATOM 3142 C CA . THR B 1 34 ? 35.344 18.234 33.125 1 35.25 34 THR B CA 1
ATOM 3143 C C . THR B 1 34 ? 34.344 17.484 32.219 1 35.25 34 THR B C 1
ATOM 3145 O O . THR B 1 34 ? 33.312 18.062 31.812 1 35.25 34 THR B O 1
ATOM 3148 N N . ILE B 1 35 ? 34.75 16.297 31.844 1 35.66 35 ILE B N 1
ATOM 3149 C CA . ILE B 1 35 ? 33.844 15.523 30.984 1 35.66 35 ILE B CA 1
ATOM 3150 C C . ILE B 1 35 ? 32.625 15.109 31.766 1 35.66 35 ILE B C 1
ATOM 3152 O O . ILE B 1 35 ? 31.516 15.031 31.203 1 35.66 35 ILE B O 1
ATOM 3156 N N . GLN B 1 36 ? 32.844 14.945 33.125 1 34 36 GLN B N 1
ATOM 3157 C CA . GLN B 1 36 ? 31.719 14.547 33.938 1 34 36 GLN B CA 1
ATOM 3158 C C . GLN B 1 36 ? 30.625 15.625 33.938 1 34 36 GLN B C 1
ATOM 3160 O O . GLN B 1 36 ? 29.438 15.312 33.812 1 34 36 GLN B O 1
ATOM 3165 N N . ASN B 1 37 ? 31.078 16.766 34.094 1 34.19 37 ASN B N 1
ATOM 3166 C CA . ASN B 1 37 ? 30.109 17.859 34.156 1 34.19 37 ASN B CA 1
ATOM 3167 C C . ASN B 1 37 ? 29.391 18.031 32.812 1 34.19 37 ASN B C 1
ATOM 3169 O O . ASN B 1 37 ? 28.188 18.328 32.812 1 34.19 37 ASN B O 1
ATOM 3173 N N . THR B 1 38 ? 30.125 17.922 31.688 1 34.38 38 THR B N 1
ATOM 3174 C CA . THR B 1 38 ? 29.453 18.062 30.391 1 34.38 38 THR B CA 1
ATOM 3175 C C . THR B 1 38 ? 28.406 16.969 30.203 1 34.38 38 THR B C 1
ATOM 3177 O O . THR B 1 38 ? 27.328 17.234 29.656 1 34.38 38 THR B O 1
ATOM 3180 N N . LEU B 1 39 ? 28.719 15.805 30.75 1 34.81 39 LEU B N 1
ATOM 3181 C CA . LEU B 1 39 ? 27.734 14.734 30.594 1 34.81 39 LEU B CA 1
ATOM 3182 C C . LEU B 1 39 ? 26.531 14.953 31.5 1 34.81 39 LEU B C 1
ATOM 3184 O O . LEU B 1 39 ? 25.406 14.633 31.125 1 34.81 39 LEU B O 1
ATOM 3188 N N . LEU B 1 40 ? 26.844 15.438 32.719 1 33.94 40 LEU B N 1
ATOM 3189 C CA . LEU B 1 40 ? 25.719 15.711 33.594 1 33.94 40 LEU B CA 1
ATOM 3190 C C . LEU B 1 40 ? 24.781 16.734 32.969 1 33.94 40 LEU B C 1
ATOM 3192 O O . LEU B 1 40 ? 23.562 16.594 33.062 1 33.94 40 LEU B O 1
ATOM 3196 N N . PHE B 1 41 ? 25.406 17.75 32.375 1 35.25 41 PHE B N 1
ATOM 3197 C CA . PHE B 1 41 ? 24.562 18.719 31.703 1 35.25 41 PHE B CA 1
ATOM 3198 C C . PHE B 1 41 ? 23.75 18.078 30.594 1 35.25 41 PHE B C 1
ATOM 3200 O O . PHE B 1 41 ? 22.562 18.375 30.422 1 35.25 41 PHE B O 1
ATOM 3207 N N . SER B 1 42 ? 24.391 17.156 29.984 1 33.31 42 SER B N 1
ATOM 3208 C CA . SER B 1 42 ? 23.672 16.484 28.906 1 33.31 42 SER B CA 1
ATOM 3209 C C . SER B 1 42 ? 22.547 15.617 29.453 1 33.31 42 SER B C 1
ATOM 3211 O O . SER B 1 42 ? 21.453 15.555 28.875 1 33.31 42 SER B O 1
ATOM 3213 N N . TYR B 1 43 ? 22.828 14.945 30.531 1 32.06 43 TYR B N 1
ATOM 3214 C CA . TYR B 1 43 ? 21.781 14.078 31.062 1 32.06 43 TYR B CA 1
ATOM 3215 C C . TYR B 1 43 ? 20.609 14.891 31.578 1 32.06 43 TYR B C 1
ATOM 3217 O O . TYR B 1 43 ? 19.453 14.477 31.453 1 32.06 43 TYR B O 1
ATOM 3225 N N . CYS B 1 44 ? 20.953 15.953 32.25 1 30.02 44 CYS B N 1
ATOM 3226 C CA . CYS B 1 44 ? 19.828 16.75 32.75 1 30.02 44 CYS B CA 1
ATOM 3227 C C . CYS B 1 44 ? 18.984 17.266 31.578 1 30.02 44 CYS B C 1
ATOM 3229 O O . CYS B 1 44 ? 17.766 17.375 31.688 1 30.02 44 CYS B O 1
ATOM 3231 N N . LEU B 1 45 ? 19.672 17.609 30.5 1 31.69 45 LEU B N 1
ATOM 3232 C CA . LEU B 1 45 ? 18.891 18.078 29.359 1 31.69 45 LEU B CA 1
ATOM 3233 C C . LEU B 1 45 ? 18.016 16.969 28.797 1 31.69 45 LEU B C 1
ATOM 3235 O O . LEU B 1 45 ? 17 17.234 28.156 1 31.69 45 LEU B O 1
ATOM 3239 N N . TYR B 1 46 ? 18.453 15.727 28.969 1 31.03 46 TYR B N 1
ATOM 3240 C CA . TYR B 1 46 ? 17.656 14.672 28.344 1 31.03 46 TYR B CA 1
ATOM 3241 C C . TYR B 1 46 ? 16.312 14.531 29.031 1 31.03 46 TYR B C 1
ATOM 3243 O O . TYR B 1 46 ? 15.391 13.906 28.484 1 31.03 46 TYR B O 1
ATOM 3251 N N . SER B 1 47 ? 16.312 14.836 30.297 1 31.31 47 SER B N 1
ATOM 3252 C CA . SER B 1 47 ? 15 14.648 30.891 1 31.31 47 SER B CA 1
ATOM 3253 C C . SER B 1 47 ? 14.016 15.711 30.422 1 31.31 47 SER B C 1
ATOM 3255 O O . SER B 1 47 ? 12.883 15.781 30.922 1 31.31 47 SER B O 1
ATOM 3257 N N . ILE B 1 48 ? 14.539 16.844 29.906 1 28.62 48 ILE B N 1
ATOM 3258 C CA . ILE B 1 48 ? 13.531 17.797 29.438 1 28.62 48 ILE B CA 1
ATOM 3259 C C . ILE B 1 48 ? 12.906 17.297 28.141 1 28.62 48 ILE B C 1
ATOM 3261 O O . ILE B 1 48 ? 13.617 16.969 27.188 1 28.62 48 ILE B O 1
ATOM 3265 N N . PRO B 1 49 ? 11.617 16.953 28.156 1 31.56 49 PRO B N 1
ATOM 3266 C CA . PRO B 1 49 ? 10.75 16.781 26.984 1 31.56 49 PRO B CA 1
ATOM 3267 C C . PRO B 1 49 ? 10.781 17.969 26.031 1 31.56 49 PRO B C 1
ATOM 3269 O O . PRO B 1 49 ? 10.93 19.109 26.469 1 31.56 49 PRO B O 1
ATOM 3272 N N . ASP B 1 50 ? 11.258 17.922 24.734 1 33.56 50 ASP B N 1
ATOM 3273 C CA . ASP B 1 50 ? 11.289 18.703 23.5 1 33.56 50 ASP B CA 1
ATOM 3274 C C . ASP B 1 50 ? 12.711 19.125 23.156 1 33.56 50 ASP B C 1
ATOM 3276 O O . ASP B 1 50 ? 12.938 19.812 22.156 1 33.56 50 ASP B O 1
ATOM 3280 N N . THR B 1 51 ? 13.602 19.125 24.156 1 32.88 51 THR B N 1
ATOM 3281 C CA . THR B 1 51 ? 14.93 19.625 23.828 1 32.88 51 THR B CA 1
ATOM 3282 C C . THR B 1 51 ? 15.695 18.625 22.969 1 32.88 51 THR B C 1
ATOM 3284 O O . THR B 1 51 ? 16.906 18.734 22.797 1 32.88 51 THR B O 1
ATOM 3287 N N . ALA B 1 52 ? 15.016 17.578 22.531 1 30.56 52 ALA B N 1
ATOM 3288 C CA . ALA B 1 52 ? 15.758 16.609 21.734 1 30.56 52 ALA B CA 1
ATOM 3289 C C . ALA B 1 52 ? 16.312 17.25 20.469 1 30.56 52 ALA B C 1
ATOM 3291 O O . ALA B 1 52 ? 17.438 16.953 20.062 1 30.56 52 ALA B O 1
ATOM 3292 N N . GLU B 1 53 ? 15.484 18.062 19.859 1 32.5 53 GLU B N 1
ATOM 3293 C CA . GLU B 1 53 ? 15.945 18.578 18.578 1 32.5 53 GLU B CA 1
ATOM 3294 C C . GLU B 1 53 ? 17.156 19.484 18.75 1 32.5 53 GLU B C 1
ATOM 3296 O O . GLU B 1 53 ? 18.047 19.516 17.906 1 32.5 53 GLU B O 1
ATOM 3301 N N . ALA B 1 54 ? 17.141 20.203 19.891 1 30.56 54 ALA B N 1
ATOM 3302 C CA . ALA B 1 54 ? 18.219 21.172 20.031 1 30.56 54 ALA B CA 1
ATOM 3303 C C . ALA B 1 54 ? 19.578 20.469 20.172 1 30.56 54 ALA B C 1
ATOM 3305 O O . ALA B 1 54 ? 20.609 21 19.766 1 30.56 54 ALA B O 1
ATOM 3306 N N . LEU B 1 55 ? 19.5 19.188 20.609 1 32.06 55 LEU B N 1
ATOM 3307 C CA . LEU B 1 55 ? 20.781 18.516 20.797 1 32.06 55 LEU B CA 1
ATOM 3308 C C . LEU B 1 55 ? 21.375 18.078 19.469 1 32.06 55 LEU B C 1
ATOM 3310 O O . LEU B 1 55 ? 22.594 17.984 19.312 1 32.06 55 LEU B O 1
ATOM 3314 N N . SER B 1 56 ? 20.453 17.844 18.547 1 31.44 56 SER B N 1
ATOM 3315 C CA . SER B 1 56 ? 21.078 17.375 17.312 1 31.44 56 SER B CA 1
ATOM 3316 C C . SER B 1 56 ? 22.031 18.422 16.734 1 31.44 56 SER B C 1
ATOM 3318 O O . SER B 1 56 ? 23.062 18.078 16.172 1 31.44 56 SER B O 1
ATOM 3320 N N . TRP B 1 57 ? 21.578 19.656 16.859 1 33.28 57 TRP B N 1
ATOM 3321 C CA . TRP B 1 57 ? 22.453 20.641 16.234 1 33.28 57 TRP B CA 1
ATOM 3322 C C . TRP B 1 57 ? 23.781 20.734 16.953 1 33.28 57 TRP B C 1
ATOM 3324 O O . TRP B 1 57 ? 24.812 21.031 16.344 1 33.28 57 TRP B O 1
ATOM 3334 N N . HIS B 1 58 ? 23.734 20.375 18.297 1 32.69 58 HIS B N 1
ATOM 3335 C CA . HIS B 1 58 ? 25 20.5 19.016 1 32.69 58 HIS B CA 1
ATOM 3336 C C . HIS B 1 58 ? 26.016 19.469 18.531 1 32.69 58 HIS B C 1
ATOM 3338 O O . HIS B 1 58 ? 27.219 19.75 18.438 1 32.69 58 HIS B O 1
ATOM 3344 N N . TRP B 1 59 ? 25.469 18.328 18.141 1 33 59 TRP B N 1
ATOM 3345 C CA . TRP B 1 59 ? 26.484 17.328 17.797 1 33 59 TRP B CA 1
ATOM 3346 C C . TRP B 1 59 ? 27.234 17.719 16.531 1 33 59 TRP B C 1
ATOM 3348 O O . TRP B 1 59 ? 28.422 17.391 16.375 1 33 59 TRP B O 1
ATOM 3358 N N . GLU B 1 60 ? 26.484 18.344 15.625 1 32.5 60 GLU B N 1
ATOM 3359 C CA . GLU B 1 60 ? 27.266 18.688 14.438 1 32.5 60 GLU B CA 1
ATOM 3360 C C . GLU B 1 60 ? 28.375 19.672 14.773 1 32.5 60 GLU B C 1
ATOM 3362 O O . GLU B 1 60 ? 29.406 19.719 14.094 1 32.5 60 GLU B O 1
ATOM 3367 N N . LEU B 1 61 ? 28.062 20.469 15.805 1 29.92 61 LEU B N 1
ATOM 3368 C CA . LEU B 1 61 ? 29.094 21.453 16.094 1 29.92 61 LEU B CA 1
ATOM 3369 C C . LEU B 1 61 ? 30.312 20.797 16.719 1 29.92 61 LEU B C 1
ATOM 3371 O O . LEU B 1 61 ? 31.391 21.406 16.781 1 29.92 61 LEU B O 1
ATOM 3375 N N . LEU B 1 62 ? 30.078 19.656 17.391 1 31.08 62 LEU B N 1
ATOM 3376 C CA . LEU B 1 62 ? 31.281 19.094 18.016 1 31.08 62 LEU B CA 1
ATOM 3377 C C . LEU B 1 62 ? 32.312 18.703 16.953 1 31.08 62 LEU B C 1
ATOM 3379 O O . LEU B 1 62 ? 33.438 18.375 17.297 1 31.08 62 LEU B O 1
ATOM 3383 N N . ASP B 1 63 ? 31.797 18.375 15.805 1 31.33 63 ASP B N 1
ATOM 3384 C CA . ASP B 1 63 ? 32.875 17.938 14.93 1 31.33 63 ASP B CA 1
ATOM 3385 C C . ASP B 1 63 ? 33.75 19.109 14.484 1 31.33 63 ASP B C 1
ATOM 3387 O O . ASP B 1 63 ? 34.531 19 13.539 1 31.33 63 ASP B O 1
ATOM 3391 N N . ARG B 1 64 ? 33.219 20.344 14.867 1 29.62 64 ARG B N 1
ATOM 3392 C CA . ARG B 1 64 ? 34.188 21.312 14.336 1 29.62 64 ARG B CA 1
ATOM 3393 C C . ARG B 1 64 ? 35.5 21.234 15.086 1 29.62 64 ARG B C 1
ATOM 3395 O O . ARG B 1 64 ? 35.531 20.859 16.266 1 29.62 64 ARG B O 1
ATOM 3402 N N . PRO B 1 65 ? 36.75 21.281 14.406 1 28 65 PRO B N 1
ATOM 3403 C CA . PRO B 1 65 ? 38.062 21.203 15.031 1 28 65 PRO B CA 1
ATOM 3404 C C . PRO B 1 65 ? 38.188 22.109 16.25 1 28 65 PRO B C 1
ATOM 3406 O O . PRO B 1 65 ? 37.375 23 16.453 1 28 65 PRO B O 1
ATOM 3409 N N . LYS B 1 66 ? 39.562 22.297 16.906 1 34.47 66 LYS B N 1
ATOM 3410 C CA . LYS B 1 66 ? 40.156 22.734 18.156 1 34.47 66 LYS B CA 1
ATOM 3411 C C . LYS B 1 66 ? 39.75 24.156 18.5 1 34.47 66 LYS B C 1
ATOM 3413 O O . LYS B 1 66 ? 39.562 24.484 19.672 1 34.47 66 LYS B O 1
ATOM 3418 N N . GLY B 1 67 ? 40.031 25.141 17.594 1 28.73 67 GLY B N 1
ATOM 3419 C CA . GLY B 1 67 ? 40.375 26.453 18.094 1 28.73 67 GLY B CA 1
ATOM 3420 C C . GLY B 1 67 ? 39.25 27.141 18.844 1 28.73 67 GLY B C 1
ATOM 3421 O O . GLY B 1 67 ? 39.5 27.984 19.719 1 28.73 67 GLY B O 1
ATOM 3422 N N . SER B 1 68 ? 38.062 27.391 18.281 1 28.17 68 SER B N 1
ATOM 3423 C CA . SER B 1 68 ? 37.281 28.531 18.75 1 28.17 68 SER B CA 1
ATOM 3424 C C . SER B 1 68 ? 36.5 28.188 20.016 1 28.17 68 SER B C 1
ATOM 3426 O O . SER B 1 68 ? 35.438 27.562 19.953 1 28.17 68 SER B O 1
ATOM 3428 N N . VAL B 1 69 ? 37.25 27.797 21.109 1 30.95 69 VAL B N 1
ATOM 3429 C CA . VAL B 1 69 ? 36.844 27.562 22.5 1 30.95 69 VAL B CA 1
ATOM 3430 C C . VAL B 1 69 ? 36.062 28.75 23.031 1 30.95 69 VAL B C 1
ATOM 3432 O O . VAL B 1 69 ? 35.406 28.656 24.062 1 30.95 69 VAL B O 1
ATOM 3435 N N . HIS B 1 70 ? 36.5 29.969 22.547 1 30.52 70 HIS B N 1
ATOM 3436 C CA . HIS B 1 70 ? 36.062 31.172 23.25 1 30.52 70 HIS B CA 1
ATOM 3437 C C . HIS B 1 70 ? 34.562 31.344 23.156 1 30.52 70 HIS B C 1
ATOM 3439 O O . HIS B 1 70 ? 33.938 31.969 24.031 1 30.52 70 HIS B O 1
ATOM 3445 N N . TRP B 1 71 ? 34.062 31.031 21.938 1 29.84 71 TRP B N 1
ATOM 3446 C CA . TRP B 1 71 ? 32.656 31.438 21.75 1 29.84 71 TRP B CA 1
ATOM 3447 C C . TRP B 1 71 ? 31.719 30.641 22.656 1 29.84 71 TRP B C 1
ATOM 3449 O O . TRP B 1 71 ? 30.516 30.875 22.656 1 29.84 71 TRP B O 1
ATOM 3459 N N . ALA B 1 72 ? 32.312 29.562 23.281 1 31.27 72 ALA B N 1
ATOM 3460 C CA . ALA B 1 72 ? 31.453 28.766 24.156 1 31.27 72 ALA B CA 1
ATOM 3461 C C . ALA B 1 72 ? 31.047 29.562 25.391 1 31.27 72 ALA B C 1
ATOM 3463 O O . ALA B 1 72 ? 29.984 29.312 25.984 1 31.27 72 ALA B O 1
ATOM 3464 N N . SER B 1 73 ? 31.969 30.5 25.797 1 30.83 73 SER B N 1
ATOM 3465 C CA . SER B 1 73 ? 31.766 31.188 27.078 1 30.83 73 SER B CA 1
ATOM 3466 C C . SER B 1 73 ? 30.562 32.125 27.016 1 30.83 73 SER B C 1
ATOM 3468 O O . SER B 1 73 ? 29.781 32.219 27.953 1 30.83 73 SER B O 1
ATOM 3470 N N . LEU B 1 74 ? 30.562 32.969 25.922 1 29.94 74 LEU B N 1
ATOM 3471 C CA . LEU B 1 74 ? 29.531 34.031 25.859 1 29.94 74 LEU B CA 1
ATOM 3472 C C . LEU B 1 74 ? 28.156 33.406 25.688 1 29.94 74 LEU B C 1
ATOM 3474 O O . LEU B 1 74 ? 27.172 33.906 26.219 1 29.94 74 LEU B O 1
ATOM 3478 N N . TYR B 1 75 ? 28.078 32.375 24.844 1 32.56 75 TYR B N 1
ATOM 3479 C CA . TYR B 1 75 ? 26.781 31.75 24.656 1 32.56 75 TYR B CA 1
ATOM 3480 C C . TYR B 1 75 ? 26.312 31.078 25.938 1 32.56 75 TYR B C 1
ATOM 3482 O O . TYR B 1 75 ? 25.109 30.969 26.203 1 32.56 75 TYR B O 1
ATOM 3490 N N . GLY B 1 76 ? 27.203 30.75 26.859 1 33.16 76 GLY B N 1
ATOM 3491 C CA . GLY B 1 76 ? 26.906 30.203 28.172 1 33.16 76 GLY B CA 1
ATOM 3492 C C . GLY B 1 76 ? 26.234 31.188 29.109 1 33.16 76 GLY B C 1
ATOM 3493 O O . GLY B 1 76 ? 25.297 30.844 29.812 1 33.16 76 GLY B O 1
ATOM 3494 N N . TRP B 1 77 ? 26.891 32.438 29.156 1 35.16 77 TRP B N 1
ATOM 3495 C CA . TRP B 1 77 ? 26.359 33.406 30.109 1 35.16 77 TRP B CA 1
ATOM 3496 C C . TRP B 1 77 ? 24.938 33.844 29.734 1 35.16 77 TRP B C 1
ATOM 3498 O O . TRP B 1 77 ? 24.078 34 30.594 1 35.16 77 TRP B O 1
ATOM 3508 N N . GLY B 1 78 ? 24.672 34.062 28.422 1 33.84 78 GLY B N 1
ATOM 3509 C CA . GLY B 1 78 ? 23.328 34.438 28.016 1 33.84 78 GLY B CA 1
ATOM 3510 C C . GLY B 1 78 ? 22.297 33.344 28.281 1 33.84 78 GLY B C 1
ATOM 3511 O O . GLY B 1 78 ? 21.172 33.625 28.688 1 33.84 78 GLY B O 1
ATOM 3512 N N . VAL B 1 79 ? 22.734 32.156 28.109 1 38.56 79 VAL B N 1
ATOM 3513 C CA . VAL B 1 79 ? 21.859 31.016 28.391 1 38.56 79 VAL B CA 1
ATOM 3514 C C . VAL B 1 79 ? 21.625 30.891 29.891 1 38.56 79 VAL B C 1
ATOM 3516 O O . VAL B 1 79 ? 20.5 30.641 30.344 1 38.56 79 VAL B O 1
ATOM 3519 N N . GLU B 1 80 ? 22.719 31.125 30.688 1 37.34 80 GLU B N 1
ATOM 3520 C CA . GLU B 1 80 ? 22.578 31.031 32.125 1 37.34 80 GLU B CA 1
ATOM 3521 C C . GLU B 1 80 ? 21.625 32.094 32.688 1 37.34 80 GLU B C 1
ATOM 3523 O O . GLU B 1 80 ? 20.781 31.797 33.531 1 37.34 80 GLU B O 1
ATOM 3528 N N . THR B 1 81 ? 21.797 33.281 32.188 1 36.84 81 THR B N 1
ATOM 3529 C CA . THR B 1 81 ? 20.938 34.312 32.75 1 36.84 81 THR B CA 1
ATOM 3530 C C . THR B 1 81 ? 19.484 34.062 32.344 1 36.84 81 THR B C 1
ATOM 3532 O O . THR B 1 81 ? 18.578 34.25 33.156 1 36.84 81 THR B O 1
ATOM 3535 N N . ARG B 1 82 ? 19.359 33.625 31.125 1 40.44 82 ARG B N 1
ATOM 3536 C CA . ARG B 1 82 ? 17.984 33.344 30.703 1 40.44 82 ARG B CA 1
ATOM 3537 C C . ARG B 1 82 ? 17.406 32.156 31.438 1 40.44 82 ARG B C 1
ATOM 3539 O O . ARG B 1 82 ? 16.234 32.156 31.812 1 40.44 82 ARG B O 1
ATOM 3546 N N . LEU B 1 83 ? 18.266 31.156 31.609 1 41.09 83 LEU B N 1
ATOM 3547 C CA . LEU B 1 83 ? 17.812 30.016 32.375 1 41.09 83 LEU B CA 1
ATOM 3548 C C . LEU B 1 83 ? 17.531 30.406 33.812 1 41.09 83 LEU B C 1
ATOM 3550 O O . LEU B 1 83 ? 16.547 29.969 34.406 1 41.09 83 LEU B O 1
ATOM 3554 N N . CYS B 1 84 ? 18.484 31.125 34.406 1 37.69 84 CYS B N 1
ATOM 3555 C CA . CYS B 1 84 ? 18.25 31.578 35.781 1 37.69 84 CYS B CA 1
ATOM 3556 C C . CYS B 1 84 ? 16.969 32.406 35.875 1 37.69 84 CYS B C 1
ATOM 3558 O O . CYS B 1 84 ? 16.219 32.281 36.844 1 37.69 84 CYS B O 1
ATOM 3560 N N . ARG B 1 85 ? 16.734 33.125 34.875 1 42.25 85 ARG B N 1
ATOM 3561 C CA . ARG B 1 85 ? 15.523 33.906 34.906 1 42.25 85 ARG B CA 1
ATOM 3562 C C . ARG B 1 85 ? 14.281 33.031 34.75 1 42.25 85 ARG B C 1
ATOM 3564 O O . ARG B 1 85 ? 13.273 33.281 35.438 1 42.25 85 ARG B O 1
ATOM 3571 N N . LEU B 1 86 ? 14.375 32.062 33.969 1 42.09 86 LEU B N 1
ATOM 3572 C CA . LEU B 1 86 ? 13.258 31.141 33.812 1 42.09 86 LEU B CA 1
ATOM 3573 C C . LEU B 1 86 ? 12.977 30.391 35.125 1 42.09 86 LEU B C 1
ATOM 3575 O O . LEU B 1 86 ? 11.82 30.203 35.5 1 42.09 86 LEU B O 1
ATOM 3579 N N . PHE B 1 87 ? 14.07 29.953 35.75 1 40.53 87 PHE B N 1
ATOM 3580 C CA . PHE B 1 87 ? 13.906 29.25 37.031 1 40.53 87 PHE B CA 1
ATOM 3581 C C . PHE B 1 87 ? 13.375 30.203 38.094 1 40.53 87 PHE B C 1
ATOM 3583 O O . PHE B 1 87 ? 12.547 29.812 38.906 1 40.53 87 PHE B O 1
ATOM 3590 N N . SER B 1 88 ? 13.914 31.344 38.125 1 39.69 88 SER B N 1
ATOM 3591 C CA . SER B 1 88 ? 13.438 32.25 39.156 1 39.69 88 SER B CA 1
ATOM 3592 C C . SER B 1 88 ? 11.961 32.594 38.969 1 39.69 88 SER B C 1
ATOM 3594 O O . SER B 1 88 ? 11.219 32.75 39.938 1 39.69 88 SER B O 1
ATOM 3596 N N . GLU B 1 89 ? 11.508 32.719 37.781 1 43.22 89 GLU B N 1
ATOM 3597 C CA . GLU B 1 89 ? 10.102 33 37.531 1 43.22 89 GLU B CA 1
ATOM 3598 C C . GLU B 1 89 ? 9.203 31.844 37.938 1 43.22 89 GLU B C 1
ATOM 3600 O O . GLU B 1 89 ? 8.109 32.031 38.469 1 43.22 89 GLU B O 1
ATOM 3605 N N . LYS B 1 90 ? 9.602 30.641 37.562 1 41.03 90 LYS B N 1
ATOM 3606 C CA . LYS B 1 90 ? 8.773 29.516 37.969 1 41.03 90 LYS B CA 1
ATOM 3607 C C . LYS B 1 90 ? 8.727 29.375 39.5 1 41.03 90 LYS B C 1
ATOM 3609 O O . LYS B 1 90 ? 7.707 28.969 40.062 1 41.03 90 LYS B O 1
ATOM 3614 N N . ILE B 1 91 ? 9.789 29.594 40.188 1 36.69 91 ILE B N 1
ATOM 3615 C CA . ILE B 1 91 ? 9.781 29.422 41.625 1 36.69 91 ILE B CA 1
ATOM 3616 C C . ILE B 1 91 ? 9.047 30.578 42.281 1 36.69 91 ILE B C 1
ATOM 3618 O O . ILE B 1 91 ? 8.359 30.406 43.281 1 36.69 91 ILE B O 1
ATOM 3622 N N . SER B 1 92 ? 9.461 31.828 41.969 1 41.44 92 SER B N 1
ATOM 3623 C CA . SER B 1 92 ? 8.984 32.906 42.812 1 41.44 92 SER B CA 1
ATOM 3624 C C . SER B 1 92 ? 7.496 33.156 42.625 1 41.44 92 SER B C 1
ATOM 3626 O O . SER B 1 92 ? 6.93 34.062 43.219 1 41.44 92 SER B O 1
ATOM 3628 N N . GLY B 1 93 ? 6.633 32.25 42.406 1 44.28 93 GLY B N 1
ATOM 3629 C CA . GLY B 1 93 ? 5.191 32.438 42.469 1 44.28 93 GLY B CA 1
ATOM 3630 C C . GLY B 1 93 ? 4.703 33.625 41.656 1 44.28 93 GLY B C 1
ATOM 3631 O O . GLY B 1 93 ? 3.564 34.062 41.812 1 44.28 93 GLY B O 1
ATOM 3632 N N . VAL B 1 94 ? 5.555 34.531 41.281 1 48.88 94 VAL B N 1
ATOM 3633 C CA . VAL B 1 94 ? 5.09 35.781 40.688 1 48.88 94 VAL B CA 1
ATOM 3634 C C . VAL B 1 94 ? 4.395 35.5 39.375 1 48.88 94 VAL B C 1
ATOM 3636 O O . VAL B 1 94 ? 4.941 34.812 38.531 1 48.88 94 VAL B O 1
ATOM 3639 N N . GLU B 1 95 ? 3.115 35.656 39.406 1 54.88 95 GLU B N 1
ATOM 3640 C CA . GLU B 1 95 ? 2.17 35.5 38.312 1 54.88 95 GLU B CA 1
ATOM 3641 C C . GLU B 1 95 ? 2.59 36.312 37.094 1 54.88 95 GLU B C 1
ATOM 3643 O O . GLU B 1 95 ? 2.754 37.531 37.188 1 54.88 95 GLU B O 1
ATOM 3648 N N . GLY B 1 96 ? 3.463 35.969 36.25 1 65 96 GLY B N 1
ATOM 3649 C CA . GLY B 1 96 ? 3.814 36.625 35.031 1 65 96 GLY B CA 1
ATOM 3650 C C . GLY B 1 96 ? 2.625 37.281 34.344 1 65 96 GLY B C 1
ATOM 3651 O O . GLY B 1 96 ? 1.48 37.062 34.75 1 65 96 GLY B O 1
ATOM 3652 N N . THR B 1 97 ? 2.898 38.344 33.469 1 77.38 97 THR B N 1
ATOM 3653 C CA . THR B 1 97 ? 1.857 39.031 32.719 1 77.38 97 THR B CA 1
ATOM 3654 C C . THR B 1 97 ? 1.007 38.062 31.938 1 77.38 97 THR B C 1
ATOM 3656 O O . THR B 1 97 ? 1.539 37.188 31.234 1 77.38 97 THR B O 1
ATOM 3659 N N . LYS B 1 98 ? -0.232 38.062 32.375 1 79.06 98 LYS B N 1
ATOM 3660 C CA . LYS B 1 98 ? -1.151 37.125 31.734 1 79.06 98 LYS B CA 1
ATOM 3661 C C . LYS B 1 98 ? -1.629 37.656 30.375 1 79.06 98 LYS B C 1
ATOM 3663 O O . LYS B 1 98 ? -1.885 38.844 30.219 1 79.06 98 LYS B O 1
ATOM 3668 N N . LEU B 1 99 ? -1.528 36.906 29.484 1 82.62 99 LEU B N 1
ATOM 3669 C CA . LEU B 1 99 ? -2.066 37.219 28.172 1 82.62 99 LEU B CA 1
ATOM 3670 C C . LEU B 1 99 ? -3.564 36.938 28.109 1 82.62 99 LEU B C 1
ATOM 3672 O O . LEU B 1 99 ? -4.102 36.219 28.969 1 82.62 99 LEU B O 1
ATOM 3676 N N . ASP B 1 100 ? -4.285 37.656 27.25 1 84.69 100 ASP B N 1
ATOM 3677 C CA . ASP B 1 100 ? -5.734 37.531 27.141 1 84.69 100 ASP B CA 1
ATOM 3678 C C . ASP B 1 100 ? -6.121 36.125 26.625 1 84.69 100 ASP B C 1
ATOM 3680 O O . ASP B 1 100 ? -5.309 35.438 26.016 1 84.69 100 ASP B O 1
ATOM 3684 N N . ASP B 1 101 ? -7.336 35.719 26.875 1 86.69 101 ASP B N 1
ATOM 3685 C CA . ASP B 1 101 ? -7.859 34.375 26.578 1 86.69 101 ASP B CA 1
ATOM 3686 C C . ASP B 1 101 ? -7.902 34.125 25.062 1 86.69 101 ASP B C 1
ATOM 3688 O O . ASP B 1 101 ? -7.688 33.031 24.609 1 86.69 101 ASP B O 1
ATOM 3692 N N . GLU B 1 102 ? -8.18 35.156 24.375 1 86.56 102 GLU B N 1
ATOM 3693 C CA . GLU B 1 102 ? -8.242 35.031 22.922 1 86.56 102 GLU B CA 1
ATOM 3694 C C . GLU B 1 102 ? -6.867 34.688 22.344 1 86.56 102 GLU B C 1
ATOM 3696 O O . GLU B 1 102 ? -6.762 33.875 21.422 1 86.56 102 GLU B O 1
ATOM 3701 N N . PHE B 1 103 ? -5.891 35.406 22.875 1 90.62 103 PHE B N 1
ATOM 3702 C CA . PHE B 1 103 ? -4.523 35.125 22.453 1 90.62 103 PHE B CA 1
ATOM 3703 C C . PHE B 1 103 ? -4.141 33.688 22.766 1 90.62 103 PHE B C 1
ATOM 3705 O O . PHE B 1 103 ? -3.582 32.969 21.922 1 90.62 103 PHE B O 1
ATOM 3712 N N . LEU B 1 104 ? -4.5 33.219 23.922 1 90.94 104 LEU B N 1
ATOM 3713 C CA . LEU B 1 104 ? -4.152 31.875 24.359 1 90.94 104 LEU B CA 1
ATOM 3714 C C . LEU B 1 104 ? -4.859 30.844 23.5 1 90.94 104 LEU B C 1
ATOM 3716 O O . LEU B 1 104 ? -4.301 29.781 23.219 1 90.94 104 LEU B O 1
ATOM 3720 N N . ASP B 1 105 ? -6.016 31.156 23.125 1 91.06 105 ASP B N 1
ATOM 3721 C CA . ASP B 1 105 ? -6.762 30.25 22.266 1 91.06 105 ASP B CA 1
ATOM 3722 C C . ASP B 1 105 ? -6.133 30.141 20.891 1 91.06 105 ASP B C 1
ATOM 3724 O O . ASP B 1 105 ? -6.062 29.062 20.297 1 91.06 105 ASP B O 1
ATOM 3728 N N . MET B 1 106 ? -5.715 31.281 20.328 1 91.38 106 MET B N 1
ATOM 3729 C CA . MET B 1 106 ? -5.047 31.266 19.031 1 91.38 106 MET B CA 1
ATOM 3730 C C . MET B 1 106 ? -3.744 30.484 19.094 1 91.38 106 MET B C 1
ATOM 3732 O O . MET B 1 106 ? -3.436 29.703 18.172 1 91.38 106 MET B O 1
ATOM 3736 N N . GLU B 1 107 ? -3.074 30.688 20.172 1 93.06 107 GLU B N 1
ATOM 3737 C CA . GLU B 1 107 ? -1.819 29.969 20.359 1 93.06 107 GLU B CA 1
ATOM 3738 C C . GLU B 1 107 ? -2.053 28.469 20.422 1 93.06 107 GLU B C 1
ATOM 3740 O O . GLU B 1 107 ? -1.283 27.688 19.859 1 93.06 107 GLU B O 1
ATOM 3745 N N . ARG B 1 108 ? -3.014 28.078 21.141 1 94 108 ARG B N 1
ATOM 3746 C CA . ARG B 1 108 ? -3.369 26.672 21.234 1 94 108 ARG B CA 1
ATOM 3747 C C . ARG B 1 108 ? -3.699 26.094 19.859 1 94 108 ARG B C 1
ATOM 3749 O O . ARG B 1 108 ? -3.24 25 19.516 1 94 108 ARG B O 1
ATOM 3756 N N . LYS B 1 109 ? -4.527 26.797 19.125 1 93.31 109 LYS B N 1
ATOM 3757 C CA . LYS B 1 109 ? -4.93 26.328 17.797 1 93.31 109 LYS B CA 1
ATOM 3758 C C . LYS B 1 109 ? -3.725 26.188 16.875 1 93.31 109 LYS B C 1
ATOM 3760 O O . LYS B 1 109 ? -3.656 25.25 16.078 1 93.31 109 LYS B O 1
ATOM 3765 N N . ILE B 1 110 ? -2.814 27.125 16.984 1 94.69 110 ILE B N 1
ATOM 3766 C CA . ILE B 1 110 ? -1.607 27.062 16.156 1 94.69 110 ILE B CA 1
ATOM 3767 C C . ILE B 1 110 ? -0.771 25.844 16.547 1 94.69 110 ILE B C 1
ATOM 3769 O O . ILE B 1 110 ? -0.226 25.156 15.688 1 94.69 110 ILE B O 1
ATOM 3773 N N . ASP B 1 111 ? -0.646 25.609 17.812 1 95.12 111 ASP B N 1
ATOM 3774 C CA . ASP B 1 111 ? 0.111 24.453 18.281 1 95.12 111 ASP B CA 1
ATOM 3775 C C . ASP B 1 111 ? -0.499 23.141 17.781 1 95.12 111 ASP B C 1
ATOM 3777 O O . ASP B 1 111 ? 0.217 22.266 17.281 1 95.12 111 ASP B O 1
ATOM 3781 N N . VAL B 1 112 ? -1.771 23.047 17.953 1 95.38 112 VAL B N 1
ATOM 3782 C CA . VAL B 1 112 ? -2.477 21.859 17.5 1 95.38 112 VAL B CA 1
ATOM 3783 C C . VAL B 1 112 ? -2.312 21.703 15.992 1 95.38 112 VAL B C 1
ATOM 3785 O O . VAL B 1 112 ? -2.082 20.594 15.492 1 95.38 112 VAL B O 1
ATOM 3788 N N . THR B 1 113 ? -2.459 22.812 15.242 1 94.75 113 THR B N 1
ATOM 3789 C CA . THR B 1 113 ? -2.312 22.766 13.789 1 94.75 113 THR B CA 1
ATOM 3790 C C . THR B 1 113 ? -0.909 22.312 13.398 1 94.75 113 THR B C 1
ATOM 3792 O O . THR B 1 113 ? -0.743 21.531 12.453 1 94.75 113 THR B O 1
ATOM 3795 N N . ASN B 1 114 ? 0.058 22.797 14.133 1 95.12 114 ASN B N 1
ATOM 3796 C CA . ASN B 1 114 ? 1.438 22.391 13.875 1 95.12 114 ASN B CA 1
ATOM 3797 C C . ASN B 1 114 ? 1.639 20.891 14.062 1 95.12 114 ASN B C 1
ATOM 3799 O O . ASN B 1 114 ? 2.258 20.234 13.227 1 95.12 114 ASN B O 1
ATOM 3803 N N . LYS B 1 115 ? 1.138 20.375 15.086 1 95.69 115 LYS B N 1
ATOM 3804 C CA . LYS B 1 115 ? 1.221 18.938 15.359 1 95.69 115 LYS B CA 1
ATOM 3805 C C . LYS B 1 115 ? 0.444 18.141 14.32 1 95.69 115 LYS B C 1
ATOM 3807 O O . LYS B 1 115 ? 0.909 17.094 13.859 1 95.69 115 LYS B O 1
ATOM 3812 N N . ALA B 1 116 ? -0.711 18.641 14 1 95.75 116 ALA B N 1
ATOM 3813 C CA . ALA B 1 116 ? -1.552 17.984 13.008 1 95.75 116 ALA B CA 1
ATOM 3814 C C . ALA B 1 116 ? -0.834 17.875 11.664 1 95.75 116 ALA B C 1
ATOM 3816 O O . ALA B 1 116 ? -0.791 16.812 11.055 1 95.75 116 ALA B O 1
ATOM 3817 N N . VAL B 1 117 ? -0.308 19.016 11.234 1 95.44 117 VAL B N 1
ATOM 3818 C CA . VAL B 1 117 ? 0.361 19.062 9.938 1 95.44 117 VAL B CA 1
ATOM 3819 C C . VAL B 1 117 ? 1.549 18.109 9.938 1 95.44 117 VAL B C 1
ATOM 3821 O O . VAL B 1 117 ? 1.753 17.359 8.969 1 95.44 117 VAL B O 1
ATOM 3824 N N . ALA B 1 118 ? 2.289 18.016 11 1 95.75 118 ALA B N 1
ATOM 3825 C CA . ALA B 1 118 ? 3.451 17.141 11.102 1 95.75 118 ALA B CA 1
ATOM 3826 C C . ALA B 1 118 ? 3.037 15.672 11.023 1 95.75 118 ALA B C 1
ATOM 3828 O O . ALA B 1 118 ? 3.635 14.891 10.281 1 95.75 118 ALA B O 1
ATOM 3829 N N . GLU B 1 119 ? 2.094 15.328 11.734 1 97 119 GLU B N 1
ATOM 3830 C CA . GLU B 1 119 ? 1.658 13.938 11.766 1 97 119 GLU B CA 1
ATOM 3831 C C . GLU B 1 119 ? 0.972 13.547 10.453 1 97 119 GLU B C 1
ATOM 3833 O O . GLU B 1 119 ? 1.121 12.414 9.984 1 97 119 GLU B O 1
ATOM 3838 N N . ILE B 1 120 ? 0.174 14.438 9.906 1 96.81 120 ILE B N 1
ATOM 3839 C CA . ILE B 1 120 ? -0.499 14.172 8.641 1 96.81 120 ILE B CA 1
ATOM 3840 C C . ILE B 1 120 ? 0.539 13.93 7.547 1 96.81 120 ILE B C 1
ATOM 3842 O O . ILE B 1 120 ? 0.373 13.047 6.711 1 96.81 120 ILE B O 1
ATOM 3846 N N . LEU B 1 121 ? 1.582 14.75 7.605 1 95.75 121 LEU B N 1
ATOM 3847 C CA . LEU B 1 121 ? 2.654 14.57 6.633 1 95.75 121 LEU B CA 1
ATOM 3848 C C . LEU B 1 121 ? 3.268 13.18 6.746 1 95.75 121 LEU B C 1
ATOM 3850 O O . LEU B 1 121 ? 3.471 12.508 5.734 1 95.75 121 LEU B O 1
ATOM 3854 N N . SER B 1 122 ? 3.482 12.742 7.926 1 95.12 122 SER B N 1
ATOM 3855 C CA . SER B 1 122 ? 4.066 11.43 8.18 1 95.12 122 SER B CA 1
ATOM 3856 C C . SER B 1 122 ? 3.127 10.312 7.734 1 95.12 122 SER B C 1
ATOM 3858 O O . SER B 1 122 ? 3.527 9.406 7 1 95.12 122 SER B O 1
ATOM 3860 N N . LYS B 1 123 ? 1.898 10.391 8.117 1 96.75 123 LYS B N 1
ATOM 3861 C CA . LYS B 1 123 ? 0.934 9.336 7.828 1 96.75 123 LYS B CA 1
ATOM 3862 C C . LYS B 1 123 ? 0.549 9.328 6.352 1 96.75 123 LYS B C 1
ATOM 3864 O O . LYS B 1 123 ? 0.274 8.266 5.785 1 96.75 123 LYS B O 1
ATOM 3869 N N . ALA B 1 124 ? 0.462 10.516 5.727 1 96.19 124 ALA B N 1
ATOM 3870 C CA . ALA B 1 124 ? 0.168 10.586 4.297 1 96.19 124 ALA B CA 1
ATOM 3871 C C . ALA B 1 124 ? 1.27 9.922 3.479 1 96.19 124 ALA B C 1
ATOM 3873 O O . ALA B 1 124 ? 0.991 9.25 2.482 1 96.19 124 ALA B O 1
ATOM 3874 N N . THR B 1 125 ? 2.514 10.125 3.912 1 93.81 125 THR B N 1
ATOM 3875 C CA . THR B 1 125 ? 3.629 9.477 3.23 1 93.81 125 THR B CA 1
ATOM 3876 C C . THR B 1 125 ? 3.555 7.961 3.387 1 93.81 125 THR B C 1
ATOM 3878 O O . THR B 1 125 ? 3.875 7.219 2.457 1 93.81 125 THR B O 1
ATOM 3881 N N . GLU B 1 126 ? 3.182 7.531 4.582 1 93.44 126 GLU B N 1
ATOM 3882 C CA . GLU B 1 126 ? 2.994 6.102 4.816 1 93.44 126 GLU B CA 1
ATOM 3883 C C . GLU B 1 126 ? 1.853 5.547 3.971 1 93.44 126 GLU B C 1
ATOM 3885 O O . GLU B 1 126 ? 1.917 4.41 3.5 1 93.44 126 GLU B O 1
ATOM 3890 N N . TYR B 1 127 ? 0.795 6.344 3.807 1 95.88 127 TYR B N 1
ATOM 3891 C CA . TYR B 1 127 ? -0.342 5.98 2.967 1 95.88 127 TYR B CA 1
ATOM 3892 C C . TYR B 1 127 ? 0.1 5.727 1.531 1 95.88 127 TYR B C 1
ATOM 3894 O O . TYR B 1 127 ? -0.347 4.766 0.899 1 95.88 127 TYR B O 1
ATOM 3902 N N . LEU B 1 128 ? 0.999 6.539 1.05 1 93.5 128 LEU B N 1
ATOM 3903 C CA . LEU B 1 128 ? 1.465 6.41 -0.327 1 93.5 128 LEU B CA 1
ATOM 3904 C C . LEU B 1 128 ? 2.451 5.258 -0.461 1 93.5 128 LEU B C 1
ATOM 3906 O O . LEU B 1 128 ? 2.414 4.516 -1.445 1 93.5 128 LEU B O 1
ATOM 3910 N N . GLN B 1 129 ? 3.338 5.172 0.569 1 92.06 129 GLN B N 1
ATOM 3911 C CA . GLN B 1 129 ? 4.355 4.129 0.565 1 92.06 129 GLN B CA 1
ATOM 3912 C C . GLN B 1 129 ? 4.449 3.445 1.926 1 92.06 129 GLN B C 1
ATOM 3914 O O . GLN B 1 129 ? 5.273 3.824 2.762 1 92.06 129 GLN B O 1
ATOM 3919 N N . PRO B 1 130 ? 3.758 2.371 2.055 1 91.81 130 PRO B N 1
ATOM 3920 C CA . PRO B 1 130 ? 3.697 1.692 3.352 1 91.81 130 PRO B CA 1
ATOM 3921 C C . PRO B 1 130 ? 4.996 0.972 3.701 1 91.81 130 PRO B C 1
ATOM 3923 O O . PRO B 1 130 ? 5.219 0.62 4.863 1 91.81 130 PRO B O 1
ATOM 3926 N N . ASN B 1 131 ? 5.824 0.661 2.736 1 90.44 131 ASN B N 1
ATOM 3927 C CA . ASN B 1 131 ? 7.09 -0.022 2.992 1 90.44 131 ASN B CA 1
ATOM 3928 C C . ASN B 1 131 ? 8.141 0.935 3.547 1 90.44 131 ASN B C 1
ATOM 3930 O O . ASN B 1 131 ? 8.57 1.857 2.855 1 90.44 131 ASN B O 1
ATOM 3934 N N . PRO B 1 132 ? 8.555 0.725 4.719 1 89.56 132 PRO B N 1
ATOM 3935 C CA . PRO B 1 132 ? 9.516 1.644 5.336 1 89.56 132 PRO B CA 1
ATOM 3936 C C . PRO B 1 132 ? 10.844 1.694 4.586 1 89.56 132 PRO B C 1
ATOM 3938 O O . PRO B 1 132 ? 11.5 2.742 4.547 1 89.56 132 PRO B O 1
ATOM 3941 N N . ALA B 1 133 ? 11.25 0.574 3.98 1 87.69 133 ALA B N 1
ATOM 3942 C CA . ALA B 1 133 ? 12.508 0.546 3.236 1 87.69 133 ALA B CA 1
ATOM 3943 C C . ALA B 1 133 ? 12.453 1.487 2.035 1 87.69 133 ALA B C 1
ATOM 3945 O O . ALA B 1 133 ? 13.406 2.217 1.768 1 87.69 133 ALA B O 1
ATOM 3946 N N . TYR B 1 134 ? 11.383 1.48 1.421 1 87 134 TYR B N 1
ATOM 3947 C CA . TYR B 1 134 ? 11.227 2.342 0.253 1 87 134 TYR B CA 1
ATOM 3948 C C . TYR B 1 134 ? 11.07 3.799 0.668 1 87 134 TYR B C 1
ATOM 3950 O O . TYR B 1 134 ? 11.547 4.703 -0.024 1 87 134 TYR B O 1
ATOM 3958 N N . ARG B 1 135 ? 10.422 4.055 1.801 1 85.88 135 ARG B N 1
ATOM 3959 C CA . ARG B 1 135 ? 10.258 5.418 2.295 1 85.88 135 ARG B CA 1
ATOM 3960 C C . ARG B 1 135 ? 11.602 6.031 2.662 1 85.88 135 ARG B C 1
ATOM 3962 O O . ARG B 1 135 ? 11.844 7.215 2.414 1 85.88 135 ARG B O 1
ATOM 3969 N N . ALA B 1 136 ? 12.422 5.207 3.242 1 83.75 136 ALA B N 1
ATOM 3970 C CA . ALA B 1 136 ? 13.766 5.668 3.586 1 83.75 136 ALA B CA 1
ATOM 3971 C C . ALA B 1 136 ? 14.562 6.031 2.334 1 83.75 136 ALA B C 1
ATOM 3973 O O . ALA B 1 136 ? 15.289 7.023 2.322 1 83.75 136 ALA B O 1
ATOM 3974 N N . LYS B 1 137 ? 14.406 5.227 1.351 1 81.5 137 LYS B N 1
ATOM 3975 C CA . LYS B 1 137 ? 15.078 5.496 0.083 1 81.5 137 LYS B CA 1
ATOM 3976 C C . LYS B 1 137 ? 14.562 6.785 -0.547 1 81.5 137 LYS B C 1
ATOM 3978 O O . LYS B 1 137 ? 15.344 7.562 -1.105 1 81.5 137 LYS B O 1
ATOM 3983 N N . LEU B 1 138 ? 13.281 6.961 -0.459 1 78.5 138 LEU B N 1
ATOM 3984 C CA . LEU B 1 138 ? 12.656 8.172 -0.99 1 78.5 138 LEU B CA 1
ATOM 3985 C C . LEU B 1 138 ? 13.18 9.414 -0.271 1 78.5 138 LEU B C 1
ATOM 3987 O O . LEU B 1 138 ? 13.414 10.445 -0.899 1 78.5 138 LEU B O 1
ATOM 3991 N N . GLY B 1 139 ? 13.312 9.297 0.99 1 77.19 139 GLY B N 1
ATOM 3992 C CA . GLY B 1 139 ? 13.859 10.398 1.771 1 77.19 139 GLY B CA 1
ATOM 3993 C C . GLY B 1 139 ? 15.25 10.812 1.328 1 77.19 139 GLY B C 1
ATOM 3994 O O . GLY B 1 139 ? 15.562 12 1.269 1 77.19 139 GLY B O 1
ATOM 3995 N N . MET B 1 140 ? 15.945 9.844 0.906 1 73.31 140 MET B N 1
ATOM 3996 C CA . MET B 1 140 ? 17.312 10.102 0.433 1 73.31 140 MET B CA 1
ATOM 3997 C C . MET B 1 140 ? 17.281 10.758 -0.945 1 73.31 140 MET B C 1
ATOM 3999 O O . MET B 1 140 ? 18.047 11.695 -1.203 1 73.31 140 MET B O 1
ATOM 4003 N N . LEU B 1 141 ? 16.422 10.289 -1.778 1 71.5 141 LEU B N 1
ATOM 4004 C CA . LEU B 1 141 ? 16.328 10.805 -3.137 1 71.5 141 LEU B CA 1
ATOM 4005 C C . LEU B 1 141 ? 15.82 12.25 -3.133 1 71.5 141 LEU B C 1
ATOM 4007 O O . LEU B 1 141 ? 16.297 13.078 -3.918 1 71.5 141 LEU B O 1
ATOM 4011 N N . ASN B 1 142 ? 14.836 12.461 -2.289 1 71.19 142 ASN B N 1
ATOM 4012 C CA . ASN B 1 142 ? 14.297 13.805 -2.172 1 71.19 142 ASN B CA 1
ATOM 4013 C C . ASN B 1 142 ? 15.367 14.805 -1.745 1 71.19 142 ASN B C 1
ATOM 4015 O O . ASN B 1 142 ? 15.367 15.953 -2.205 1 71.19 142 ASN B O 1
ATOM 4019 N N . THR B 1 143 ? 16.141 14.344 -0.928 1 64.69 143 THR B N 1
ATOM 4020 C CA . THR B 1 143 ? 17.234 15.211 -0.514 1 64.69 143 THR B CA 1
ATOM 4021 C C . THR B 1 143 ? 18.156 15.516 -1.69 1 64.69 143 THR B C 1
ATOM 4023 O O . THR B 1 143 ? 18.625 16.641 -1.848 1 64.69 143 THR B O 1
ATOM 4026 N N . VAL B 1 144 ? 18.266 14.539 -2.588 1 60.53 144 VAL B N 1
ATOM 4027 C CA . VAL B 1 144 ? 19.125 14.695 -3.758 1 60.53 144 VAL B CA 1
ATOM 4028 C C . VAL B 1 144 ? 18.391 15.508 -4.824 1 60.53 144 VAL B C 1
ATOM 4030 O O . VAL B 1 144 ? 18.984 16.375 -5.477 1 60.53 144 VAL B O 1
ATOM 4033 N N . SER B 1 145 ? 17.109 15.148 -5.039 1 60.88 145 SER B N 1
ATOM 4034 C CA . SER B 1 145 ? 16.312 15.828 -6.051 1 60.88 145 SER B CA 1
ATOM 4035 C C . SER B 1 145 ? 16.172 17.312 -5.742 1 60.88 145 SER B C 1
ATOM 4037 O O . SER B 1 145 ? 16.109 18.141 -6.652 1 60.88 145 SER B O 1
ATOM 4039 N N . LYS B 1 146 ? 15.836 17.594 -4.578 1 59.03 146 LYS B N 1
ATOM 4040 C CA . LYS B 1 146 ? 15.773 19 -4.227 1 59.03 146 LYS B CA 1
ATOM 4041 C C . LYS B 1 146 ? 16.984 19.766 -4.754 1 59.03 146 LYS B C 1
ATOM 4043 O O . LYS B 1 146 ? 16.875 20.922 -5.152 1 59.03 146 LYS B O 1
ATOM 4048 N N . ILE B 1 147 ? 17.953 18.984 -4.832 1 54.16 147 ILE B N 1
ATOM 4049 C CA . ILE B 1 147 ? 19.156 19.609 -5.367 1 54.16 147 ILE B CA 1
ATOM 4050 C C . ILE B 1 147 ? 19.094 19.641 -6.891 1 54.16 147 ILE B C 1
ATOM 4052 O O . ILE B 1 147 ? 19.453 20.625 -7.516 1 54.16 147 ILE B O 1
ATOM 4056 N N . ARG B 1 148 ? 18.562 18.562 -7.383 1 54.75 148 ARG B N 1
ATOM 4057 C CA . ARG B 1 148 ? 18.609 18.469 -8.836 1 54.75 148 ARG B CA 1
ATOM 4058 C C . ARG B 1 148 ? 17.312 19 -9.461 1 54.75 148 ARG B C 1
ATOM 4060 O O . ARG B 1 148 ? 17.297 19.391 -10.625 1 54.75 148 ARG B O 1
ATOM 4067 N N . GLY B 1 149 ? 16.297 19.531 -8.68 1 52.94 149 GLY B N 1
ATOM 4068 C CA . GLY B 1 149 ? 15.086 20.234 -9.078 1 52.94 149 GLY B CA 1
ATOM 4069 C C . GLY B 1 149 ? 13.953 19.297 -9.453 1 52.94 149 GLY B C 1
ATOM 4070 O O . GLY B 1 149 ? 12.812 19.719 -9.633 1 52.94 149 GLY B O 1
ATOM 4071 N N . GLN B 1 150 ? 14.031 18.281 -10.461 1 53.22 150 GLN B N 1
ATOM 4072 C CA . GLN B 1 150 ? 12.867 17.656 -11.086 1 53.22 150 GLN B CA 1
ATOM 4073 C C . GLN B 1 150 ? 12.555 16.312 -10.453 1 53.22 150 GLN B C 1
ATOM 4075 O O . GLN B 1 150 ? 13.438 15.461 -10.32 1 53.22 150 GLN B O 1
ATOM 4080 N N . VAL B 1 151 ? 11.469 16.141 -9.734 1 55.91 151 VAL B N 1
ATOM 4081 C CA . VAL B 1 151 ? 11.078 14.859 -9.164 1 55.91 151 VAL B CA 1
ATOM 4082 C C . VAL B 1 151 ? 10.406 14 -10.242 1 55.91 151 VAL B C 1
ATOM 4084 O O . VAL B 1 151 ? 9.352 14.359 -10.766 1 55.91 151 VAL B O 1
ATOM 4087 N N . THR B 1 152 ? 11.047 13.188 -11.148 1 54.75 152 THR B N 1
ATOM 4088 C CA . THR B 1 152 ? 10.43 12.547 -12.297 1 54.75 152 THR B CA 1
ATOM 4089 C C . THR B 1 152 ? 9.945 11.141 -11.938 1 54.75 152 THR B C 1
ATOM 4091 O O . THR B 1 152 ? 9.164 10.539 -12.68 1 54.75 152 THR B O 1
ATOM 4094 N N . SER B 1 153 ? 10.469 10.523 -10.734 1 62.53 153 SER B N 1
ATOM 4095 C CA . SER B 1 153 ? 10.039 9.133 -10.617 1 62.53 153 SER B CA 1
ATOM 4096 C C . SER B 1 153 ? 9.883 8.727 -9.156 1 62.53 153 SER B C 1
ATOM 4098 O O . SER B 1 153 ? 10.477 9.344 -8.266 1 62.53 153 SER B O 1
ATOM 4100 N N . THR B 1 154 ? 8.781 7.977 -8.711 1 65.25 154 THR B N 1
ATOM 4101 C CA . THR B 1 154 ? 8.492 7.547 -7.348 1 65.25 154 THR B CA 1
ATOM 4102 C C . THR B 1 154 ? 9.672 6.793 -6.754 1 65.25 154 THR B C 1
ATOM 4104 O O . THR B 1 154 ? 9.867 6.789 -5.535 1 65.25 154 THR B O 1
ATOM 4107 N N . GLY B 1 155 ? 10.617 6.34 -7.738 1 73.5 155 GLY B N 1
ATOM 4108 C CA . GLY B 1 155 ? 11.867 5.727 -7.316 1 73.5 155 GLY B CA 1
ATOM 4109 C C . GLY B 1 155 ? 11.68 4.352 -6.703 1 73.5 155 GLY B C 1
ATOM 4110 O O . GLY B 1 155 ? 12.602 3.809 -6.094 1 73.5 155 GLY B O 1
ATOM 4111 N N . TYR B 1 156 ? 10.438 3.777 -6.574 1 84 156 TYR B N 1
ATOM 4112 C CA . TYR B 1 156 ? 10.203 2.439 -6.043 1 84 156 TYR B CA 1
ATOM 4113 C C . TYR B 1 156 ? 9.188 1.684 -6.883 1 84 156 TYR B C 1
ATOM 4115 O O . TYR B 1 156 ? 8.328 2.293 -7.531 1 84 156 TYR B O 1
ATOM 4123 N N . PRO B 1 157 ? 9.445 0.386 -6.906 1 90.44 157 PRO B N 1
ATOM 4124 C CA . PRO B 1 157 ? 8.477 -0.403 -7.672 1 90.44 157 PRO B CA 1
ATOM 4125 C C . PRO B 1 157 ? 7.148 -0.584 -6.938 1 90.44 157 PRO B C 1
ATOM 4127 O O . PRO B 1 157 ? 7.137 -0.782 -5.719 1 90.44 157 PRO B O 1
ATOM 4130 N N . GLN B 1 158 ? 6.082 -0.448 -7.691 1 94.19 158 GLN B N 1
ATOM 4131 C CA . GLN B 1 158 ? 4.754 -0.663 -7.125 1 94.19 158 GLN B CA 1
ATOM 4132 C C . GLN B 1 158 ? 4.445 -2.15 -6.996 1 94.19 158 GLN B C 1
ATOM 4134 O O . GLN B 1 158 ? 4.848 -2.949 -7.844 1 94.19 158 GLN B O 1
ATOM 4139 N N . THR B 1 159 ? 3.775 -2.557 -5.953 1 95.56 159 THR B N 1
ATOM 4140 C CA . THR B 1 159 ? 3.443 -3.959 -5.723 1 95.56 159 THR B CA 1
ATOM 4141 C C . THR B 1 159 ? 2.604 -4.512 -6.871 1 95.56 159 THR B C 1
ATOM 4143 O O . THR B 1 159 ? 2.746 -5.676 -7.246 1 95.56 159 THR B O 1
ATOM 4146 N N . GLU B 1 160 ? 1.694 -3.672 -7.445 1 96.5 160 GLU B N 1
ATOM 4147 C CA . GLU B 1 160 ? 0.893 -4.074 -8.594 1 96.5 160 GLU B CA 1
ATOM 4148 C C . GLU B 1 160 ? 1.777 -4.43 -9.789 1 96.5 160 GLU B C 1
ATOM 4150 O O . GLU B 1 160 ? 1.516 -5.41 -10.492 1 96.5 160 GLU B O 1
ATOM 4155 N N . GLY B 1 161 ? 2.809 -3.609 -9.945 1 96.94 161 GLY B N 1
ATOM 4156 C CA . GLY B 1 161 ? 3.729 -3.863 -11.039 1 96.94 161 GLY B CA 1
ATOM 4157 C C . GLY B 1 161 ? 4.535 -5.137 -10.859 1 96.94 161 GLY B C 1
ATOM 4158 O O . GLY B 1 161 ? 4.793 -5.855 -11.828 1 96.94 161 GLY B O 1
ATOM 4159 N N . LEU B 1 162 ? 4.922 -5.441 -9.648 1 96.81 162 LEU B N 1
ATOM 4160 C CA . LEU B 1 162 ? 5.668 -6.656 -9.344 1 96.81 162 LEU B CA 1
ATOM 4161 C C . LEU B 1 162 ? 4.816 -7.895 -9.594 1 96.81 162 LEU B C 1
ATOM 4163 O O . LEU B 1 162 ? 5.285 -8.859 -10.203 1 96.81 162 LEU B O 1
ATOM 4167 N N . LEU B 1 163 ? 3.621 -7.828 -9.117 1 97.88 163 LEU B N 1
ATOM 4168 C CA . LEU B 1 163 ? 2.693 -8.93 -9.344 1 97.88 163 LEU B CA 1
ATOM 4169 C C . LEU B 1 163 ? 2.424 -9.109 -10.836 1 97.88 163 LEU B C 1
ATOM 4171 O O . LEU B 1 163 ? 2.443 -10.234 -11.336 1 97.88 163 LEU B O 1
ATOM 4175 N N . GLY B 1 164 ? 2.221 -7.949 -11.516 1 98.19 164 GLY B N 1
ATOM 4176 C CA . GLY B 1 164 ? 2.012 -8.008 -12.953 1 98.19 164 GLY B CA 1
ATOM 4177 C C . GLY B 1 164 ? 3.205 -8.57 -13.711 1 98.19 164 GLY B C 1
ATOM 4178 O O . GLY B 1 164 ? 3.043 -9.359 -14.641 1 98.19 164 GLY B O 1
ATOM 4179 N N . GLY B 1 165 ? 4.402 -8.195 -13.289 1 97.69 165 GLY B N 1
ATOM 4180 C CA . GLY B 1 165 ? 5.617 -8.703 -13.914 1 97.69 165 GLY B CA 1
ATOM 4181 C C . GLY B 1 165 ? 5.766 -10.211 -13.797 1 97.69 165 GLY B C 1
ATOM 4182 O O . GLY B 1 165 ? 6.137 -10.875 -14.766 1 97.69 165 GLY B O 1
ATOM 4183 N N . CYS B 1 166 ? 5.422 -10.711 -12.664 1 97.44 166 CYS B N 1
ATOM 4184 C CA . CYS B 1 166 ? 5.469 -12.148 -12.414 1 97.44 166 CYS B CA 1
ATOM 4185 C C . CYS B 1 166 ? 4.465 -12.883 -13.297 1 97.44 166 CYS B C 1
ATOM 4187 O O . CYS B 1 166 ? 4.797 -13.906 -13.906 1 97.44 166 CYS B O 1
ATOM 4189 N N . MET B 1 167 ? 3.285 -12.375 -13.422 1 98.06 167 MET B N 1
ATOM 4190 C CA . MET B 1 167 ? 2.23 -13.008 -14.211 1 98.06 167 MET B CA 1
ATOM 4191 C C . MET B 1 167 ? 2.564 -12.984 -15.695 1 98.06 167 MET B C 1
ATOM 4193 O O . MET B 1 167 ? 2.334 -13.961 -16.406 1 98.06 167 MET B O 1
ATOM 4197 N N . LEU B 1 168 ? 3.207 -11.906 -16.109 1 98.25 168 LEU B N 1
ATOM 4198 C CA . LEU B 1 168 ? 3.607 -11.805 -17.516 1 98.25 168 LEU B CA 1
ATOM 4199 C C . LEU B 1 168 ? 4.727 -12.789 -17.828 1 98.25 168 LEU B C 1
ATOM 4201 O O . LEU B 1 168 ? 4.703 -13.445 -18.875 1 98.25 168 LEU B O 1
ATOM 4205 N N . LYS B 1 169 ? 5.684 -12.859 -16.938 1 98 169 LYS B N 1
ATOM 4206 C CA . LYS B 1 169 ? 6.824 -13.75 -17.125 1 98 169 LYS B CA 1
ATOM 4207 C C . LYS B 1 169 ? 6.367 -15.195 -17.297 1 98 169 LYS B C 1
ATOM 4209 O O . LYS B 1 169 ? 6.676 -15.828 -18.312 1 98 169 LYS B O 1
ATOM 4214 N N . TYR B 1 170 ? 5.559 -15.656 -16.406 1 97.38 170 TYR B N 1
ATOM 4215 C CA . TYR B 1 170 ? 5.18 -17.062 -16.406 1 97.38 170 TYR B CA 1
ATOM 4216 C C . TYR B 1 170 ? 4.074 -17.328 -17.422 1 97.38 170 TYR B C 1
ATOM 4218 O O . TYR B 1 170 ? 3.965 -18.438 -17.953 1 97.38 170 TYR B O 1
ATOM 4226 N N . GLY B 1 171 ? 3.258 -16.297 -17.719 1 96.94 171 GLY B N 1
ATOM 4227 C CA . GLY B 1 171 ? 2.307 -16.453 -18.797 1 96.94 171 GLY B CA 1
ATOM 4228 C C . GLY B 1 171 ? 2.969 -16.703 -20.141 1 96.94 171 GLY B C 1
ATOM 4229 O O . GLY B 1 171 ? 2.518 -17.547 -20.922 1 96.94 171 GLY B O 1
ATOM 4230 N N . LYS B 1 172 ? 4.031 -16.062 -20.391 1 96.81 172 LYS B N 1
ATOM 4231 C CA . LYS B 1 172 ? 4.777 -16.219 -21.625 1 96.81 172 LYS B CA 1
ATOM 4232 C C . LYS B 1 172 ? 5.5 -17.562 -21.672 1 96.81 172 LYS B C 1
ATOM 4234 O O . LYS B 1 172 ? 5.562 -18.219 -22.719 1 96.81 172 LYS B O 1
ATOM 4239 N N . GLU B 1 173 ? 5.965 -17.984 -20.5 1 95.81 173 GLU B N 1
ATOM 4240 C CA . GLU B 1 173 ? 6.688 -19.25 -20.422 1 95.81 173 GLU B CA 1
ATOM 4241 C C . GLU B 1 173 ? 5.758 -20.438 -20.656 1 95.81 173 GLU B C 1
ATOM 4243 O O . GLU B 1 173 ? 6.18 -21.484 -21.172 1 95.81 173 GLU B O 1
ATOM 4248 N N . LEU B 1 174 ? 4.504 -20.359 -20.281 1 93.38 174 LEU B N 1
ATOM 4249 C CA . LEU B 1 174 ? 3.535 -21.422 -20.484 1 93.38 174 LEU B CA 1
ATOM 4250 C C . LEU B 1 174 ? 3.152 -21.547 -21.969 1 93.38 174 LEU B C 1
ATOM 4252 O O . LEU B 1 174 ? 2.793 -22.625 -22.438 1 93.38 174 LEU B O 1
ATOM 4256 N N . GLY B 1 175 ? 3.211 -20.453 -22.703 1 88.38 175 GLY B N 1
ATOM 4257 C CA . GLY B 1 175 ? 2.959 -20.5 -24.141 1 88.38 175 GLY B CA 1
ATOM 4258 C C . GLY B 1 175 ? 1.551 -20.062 -24.5 1 88.38 175 GLY B C 1
ATOM 4259 O O . GLY B 1 175 ? 0.679 -19.969 -23.641 1 88.38 175 GLY B O 1
ATOM 4260 N N . ASP B 1 176 ? 1.253 -19.953 -25.797 1 87.25 176 ASP B N 1
ATOM 4261 C CA . ASP B 1 176 ? 0.004 -19.406 -26.312 1 87.25 176 ASP B CA 1
ATOM 4262 C C . ASP B 1 176 ? -1.107 -20.453 -26.297 1 87.25 176 ASP B C 1
ATOM 4264 O O . ASP B 1 176 ? -2.289 -20.109 -26.391 1 87.25 176 ASP B O 1
ATOM 4268 N N . GLY B 1 177 ? -0.705 -21.703 -26.125 1 84.44 177 GLY B N 1
ATOM 4269 C CA . GLY B 1 177 ? -1.7 -22.766 -26.141 1 84.44 177 GLY B CA 1
ATOM 4270 C C . GLY B 1 177 ? -2.369 -22.969 -24.797 1 84.44 177 GLY B C 1
ATOM 4271 O O . GLY B 1 177 ? -3.385 -23.656 -24.688 1 84.44 177 GLY B O 1
ATOM 4272 N N . SER B 1 178 ? -1.862 -22.375 -23.797 1 88.31 178 SER B N 1
ATOM 4273 C CA . SER B 1 178 ? -2.404 -22.5 -22.438 1 88.31 178 SER B CA 1
ATOM 4274 C C . SER B 1 178 ? -3.416 -21.406 -22.141 1 88.31 178 SER B C 1
ATOM 4276 O O . SER B 1 178 ? -3.088 -20.219 -22.203 1 88.31 178 SER B O 1
ATOM 4278 N N . THR B 1 179 ? -4.629 -21.781 -21.766 1 90.12 179 THR B N 1
ATOM 4279 C CA . THR B 1 179 ? -5.652 -20.812 -21.406 1 90.12 179 THR B CA 1
ATOM 4280 C C . THR B 1 179 ? -5.254 -20.078 -20.125 1 90.12 179 THR B C 1
ATOM 4282 O O . THR B 1 179 ? -5.488 -18.859 -20 1 90.12 179 THR B O 1
ATOM 4285 N N . PHE B 1 180 ? -4.68 -20.797 -19.266 1 92.5 180 PHE B N 1
ATOM 4286 C CA . PHE B 1 180 ? -4.207 -20.203 -18.031 1 92.5 180 PHE B CA 1
ATOM 4287 C C . PHE B 1 180 ? -3.088 -19.203 -18.297 1 92.5 180 PHE B C 1
ATOM 4289 O O . PHE B 1 180 ? -3.078 -18.109 -17.75 1 92.5 180 PHE B O 1
ATOM 4296 N N . GLY B 1 181 ? -2.15 -19.562 -19.125 1 94.31 181 GLY B N 1
ATOM 4297 C CA . GLY B 1 181 ? -1.069 -18.672 -19.5 1 94.31 181 GLY B CA 1
ATOM 4298 C C . GLY B 1 181 ? -1.556 -17.375 -20.109 1 94.31 181 GLY B C 1
ATOM 4299 O O . GLY B 1 181 ? -1.077 -16.297 -19.75 1 94.31 181 GLY B O 1
ATOM 4300 N N . ASN B 1 182 ? -2.523 -17.516 -20.969 1 94.69 182 ASN B N 1
ATOM 4301 C CA . ASN B 1 182 ? -3.088 -16.328 -21.594 1 94.69 182 ASN B CA 1
ATOM 4302 C C . ASN B 1 182 ? -3.805 -15.438 -20.594 1 94.69 182 ASN B C 1
ATOM 4304 O O . ASN B 1 182 ? -3.734 -14.211 -20.688 1 94.69 182 ASN B O 1
ATOM 4308 N N . ALA B 1 183 ? -4.504 -16.094 -19.703 1 96.25 183 ALA B N 1
ATOM 4309 C CA . ALA B 1 183 ? -5.172 -15.336 -18.641 1 96.25 183 ALA B CA 1
ATOM 4310 C C . ALA B 1 183 ? -4.16 -14.578 -17.781 1 96.25 183 ALA B C 1
ATOM 4312 O O . ALA B 1 183 ? -4.383 -13.422 -17.422 1 96.25 183 ALA B O 1
ATOM 4313 N N . LEU B 1 184 ? -3.061 -15.188 -17.531 1 97.06 184 LEU B N 1
ATOM 4314 C CA . LEU B 1 184 ? -2.002 -14.555 -16.75 1 97.06 184 LEU B CA 1
ATOM 4315 C C . LEU B 1 184 ? -1.467 -13.32 -17.469 1 97.06 184 LEU B C 1
ATOM 4317 O O . LEU B 1 184 ? -1.225 -12.289 -16.828 1 97.06 184 LEU B O 1
ATOM 4321 N N . ILE B 1 185 ? -1.303 -13.398 -18.703 1 97.88 185 ILE B N 1
ATOM 4322 C CA . ILE B 1 185 ? -0.779 -12.289 -19.5 1 97.88 185 ILE B CA 1
ATOM 4323 C C . ILE B 1 185 ? -1.759 -11.117 -19.453 1 97.88 185 ILE B C 1
ATOM 4325 O O . ILE B 1 185 ? -1.354 -9.969 -19.266 1 97.88 185 ILE B O 1
ATOM 4329 N N . GLU B 1 186 ? -3.002 -11.445 -19.547 1 97.38 186 GLU B N 1
ATOM 4330 C CA . GLU B 1 186 ? -4.016 -10.398 -19.516 1 97.38 186 GLU B CA 1
ATOM 4331 C C . GLU B 1 186 ? -4.066 -9.711 -18.156 1 97.38 186 GLU B C 1
ATOM 4333 O O . GLU B 1 186 ? -4.121 -8.484 -18.078 1 97.38 186 GLU B O 1
ATOM 4338 N N . VAL B 1 187 ? -4.051 -10.492 -17.141 1 98.12 187 VAL B N 1
ATOM 4339 C CA . VAL B 1 187 ? -4.07 -9.93 -15.797 1 98.12 187 VAL B CA 1
ATOM 4340 C C . VAL B 1 187 ? -2.781 -9.156 -15.539 1 98.12 187 VAL B C 1
ATOM 4342 O O . VAL B 1 187 ? -2.811 -8.07 -14.953 1 98.12 187 VAL B O 1
ATOM 4345 N N . GLY B 1 188 ? -1.682 -9.727 -15.984 1 98.44 188 GLY B N 1
ATOM 4346 C CA . GLY B 1 188 ? -0.399 -9.07 -15.797 1 98.44 188 GLY B CA 1
ATOM 4347 C C . GLY B 1 188 ? -0.327 -7.707 -16.453 1 98.44 188 GLY B C 1
ATOM 4348 O O . GLY B 1 188 ? 0.186 -6.754 -15.867 1 98.44 188 GLY B O 1
ATOM 4349 N N . GLU B 1 189 ? -0.814 -7.598 -17.641 1 98.19 189 GLU B N 1
ATOM 4350 C CA . GLU B 1 189 ? -0.831 -6.324 -18.359 1 98.19 189 GLU B CA 1
ATOM 4351 C C . GLU B 1 189 ? -1.681 -5.293 -17.625 1 98.19 189 GLU B C 1
ATOM 4353 O O . GLU B 1 189 ? -1.295 -4.125 -17.516 1 98.19 189 GLU B O 1
ATOM 4358 N N . SER B 1 190 ? -2.811 -5.75 -17.188 1 98.5 190 SER B N 1
ATOM 4359 C CA . SER B 1 190 ? -3.697 -4.852 -16.453 1 98.5 190 SER B CA 1
ATOM 4360 C C . SER B 1 190 ? -3.064 -4.402 -15.148 1 98.5 190 SER B C 1
ATOM 4362 O O . SER B 1 190 ? -3.205 -3.244 -14.75 1 98.5 190 SER B O 1
ATOM 4364 N N . MET B 1 191 ? -2.375 -5.301 -14.492 1 98.12 191 MET B N 1
ATOM 4365 C CA . MET B 1 191 ? -1.703 -4.949 -13.25 1 98.12 191 MET B CA 1
ATOM 4366 C C . MET B 1 191 ? -0.592 -3.934 -13.492 1 98.12 191 MET B C 1
ATOM 4368 O O . MET B 1 191 ? -0.36 -3.049 -12.664 1 98.12 191 MET B O 1
ATOM 4372 N N . LYS B 1 192 ? 0.079 -4.055 -14.57 1 98 192 LYS B N 1
ATOM 4373 C CA . LYS B 1 192 ? 1.108 -3.082 -14.93 1 98 192 LYS B CA 1
ATOM 4374 C C . LYS B 1 192 ? 0.502 -1.705 -15.18 1 98 192 LYS B C 1
ATOM 4376 O O . LYS B 1 192 ? 1.102 -0.686 -14.828 1 98 192 LYS B O 1
ATOM 4381 N N . LEU B 1 193 ? -0.621 -1.717 -15.812 1 98.12 193 LEU B N 1
ATOM 4382 C CA . LEU B 1 193 ? -1.332 -0.461 -16.031 1 98.12 193 LEU B CA 1
ATOM 4383 C C . LEU B 1 193 ? -1.733 0.165 -14.695 1 98.12 193 LEU B C 1
ATOM 4385 O O . LEU B 1 193 ? -1.615 1.379 -14.516 1 98.12 193 LEU B O 1
ATOM 4389 N N . MET B 1 194 ? -2.184 -0.677 -13.805 1 97.69 194 MET B N 1
ATOM 4390 C CA . MET B 1 194 ? -2.564 -0.197 -12.477 1 97.69 194 MET B CA 1
ATOM 4391 C C . MET B 1 194 ? -1.36 0.377 -11.742 1 97.69 194 MET B C 1
ATOM 4393 O O . MET B 1 194 ? -1.495 1.33 -10.969 1 97.69 194 MET B O 1
ATOM 4397 N N . ALA B 1 195 ? -0.195 -0.218 -11.961 1 97.31 195 ALA B N 1
ATOM 4398 C CA . ALA B 1 195 ? 1.03 0.296 -11.352 1 97.31 195 ALA B CA 1
ATOM 4399 C C . ALA B 1 195 ? 1.34 1.705 -11.852 1 97.31 195 ALA B C 1
ATOM 4401 O O . ALA B 1 195 ? 1.771 2.562 -11.078 1 97.31 195 ALA B O 1
ATOM 4402 N N . GLU B 1 196 ? 1.133 1.94 -13.07 1 96.44 196 GLU B N 1
ATOM 4403 C CA . GLU B 1 196 ? 1.348 3.27 -13.641 1 96.44 196 GLU B CA 1
ATOM 4404 C C . GLU B 1 196 ? 0.372 4.285 -13.047 1 96.44 196 GLU B C 1
ATOM 4406 O O . GLU B 1 196 ? 0.736 5.438 -12.812 1 96.44 196 GLU B O 1
ATOM 4411 N N . VAL B 1 197 ? -0.865 3.816 -12.891 1 97.19 197 VAL B N 1
ATOM 4412 C CA . VAL B 1 197 ? -1.875 4.68 -12.289 1 97.19 197 VAL B CA 1
ATOM 4413 C C . VAL B 1 197 ? -1.465 5.031 -10.859 1 97.19 197 VAL B C 1
ATOM 4415 O O . VAL B 1 197 ? -1.628 6.176 -10.422 1 97.19 197 VAL B O 1
ATOM 4418 N N . LYS B 1 198 ? -0.966 4.062 -10.125 1 96.5 198 LYS B N 1
ATOM 4419 C CA . LYS B 1 198 ? -0.51 4.297 -8.758 1 96.5 198 LYS B CA 1
ATOM 4420 C C . LYS B 1 198 ? 0.684 5.25 -8.734 1 96.5 198 LYS B C 1
ATOM 4422 O O . LYS B 1 198 ? 0.801 6.082 -7.836 1 96.5 198 LYS B O 1
ATOM 4427 N N . ASP B 1 199 ? 1.575 5.129 -9.68 1 94.81 199 ASP B N 1
ATOM 4428 C CA . ASP B 1 199 ? 2.701 6.051 -9.797 1 94.81 199 ASP B CA 1
ATOM 4429 C C . ASP B 1 199 ? 2.217 7.484 -10 1 94.81 199 ASP B C 1
ATOM 4431 O O . ASP B 1 199 ? 2.779 8.422 -9.43 1 94.81 199 ASP B O 1
ATOM 4435 N N . SER B 1 200 ? 1.239 7.617 -10.828 1 95.06 200 SER B N 1
ATOM 4436 C CA . SER B 1 200 ? 0.671 8.938 -11.07 1 95.06 200 SER B CA 1
ATOM 4437 C C . SER B 1 200 ? 0.06 9.523 -9.805 1 95.06 200 SER B C 1
ATOM 4439 O O . SER B 1 200 ? 0.141 10.727 -9.562 1 95.06 200 SER B O 1
ATOM 4441 N N . LEU B 1 201 ? -0.613 8.656 -9.016 1 96 201 LEU B N 1
ATOM 4442 C CA . LEU B 1 201 ? -1.16 9.086 -7.738 1 96 201 LEU B CA 1
ATOM 4443 C C . LEU B 1 201 ? -0.057 9.609 -6.824 1 96 201 LEU B C 1
ATOM 4445 O O . LEU B 1 201 ? -0.193 10.68 -6.227 1 96 201 LEU B O 1
ATOM 4449 N N . ASP B 1 202 ? 1.037 8.914 -6.73 1 94.19 202 ASP B N 1
ATOM 4450 C CA . ASP B 1 202 ? 2.158 9.281 -5.871 1 94.19 202 ASP B CA 1
ATOM 4451 C C . ASP B 1 202 ? 2.719 10.648 -6.254 1 94.19 202 ASP B C 1
ATOM 4453 O O . ASP B 1 202 ? 2.914 11.516 -5.391 1 94.19 202 ASP B O 1
ATOM 4457 N N . ILE B 1 203 ? 2.945 10.836 -7.473 1 91.62 203 ILE B N 1
ATOM 4458 C CA . ILE B 1 203 ? 3.539 12.07 -7.969 1 91.62 203 ILE B CA 1
ATOM 4459 C C . ILE B 1 203 ? 2.582 13.234 -7.727 1 91.62 203 ILE B C 1
ATOM 4461 O O . ILE B 1 203 ? 2.992 14.289 -7.238 1 91.62 203 ILE B O 1
ATOM 4465 N N . ASN B 1 204 ? 1.337 13 -8.047 1 94.44 204 ASN B N 1
ATOM 4466 C CA . ASN B 1 204 ? 0.332 14.055 -7.906 1 94.44 204 ASN B CA 1
ATOM 4467 C C . ASN B 1 204 ? 0.144 14.453 -6.445 1 94.44 204 ASN B C 1
ATOM 4469 O O . ASN B 1 204 ? 0.12 15.641 -6.121 1 94.44 204 ASN B O 1
ATOM 4473 N N . VAL B 1 205 ? 0.01 13.508 -5.566 1 95.75 205 VAL B N 1
ATOM 4474 C CA . VAL B 1 205 ? -0.222 13.789 -4.152 1 95.75 205 VAL B CA 1
ATOM 4475 C C . VAL B 1 205 ? 1.014 14.445 -3.545 1 95.75 205 VAL B C 1
ATOM 4477 O O . VAL B 1 205 ? 0.897 15.344 -2.707 1 95.75 205 VAL B O 1
ATOM 4480 N N . LYS B 1 206 ? 2.16 14.008 -3.939 1 92.44 206 LYS B N 1
ATOM 4481 C CA . LYS B 1 206 ? 3.385 14.625 -3.439 1 92.44 206 LYS B CA 1
ATOM 4482 C C . LYS B 1 206 ? 3.445 16.109 -3.809 1 92.44 206 LYS B C 1
ATOM 4484 O O . LYS B 1 206 ? 3.719 16.953 -2.955 1 92.44 206 LYS B O 1
ATOM 4489 N N . GLN B 1 207 ? 3.104 16.422 -4.977 1 91.12 207 GLN B N 1
ATOM 4490 C CA . GLN B 1 207 ? 3.229 17.781 -5.496 1 91.12 207 GLN B CA 1
ATOM 4491 C C . GLN B 1 207 ? 2.104 18.672 -4.984 1 91.12 207 GLN B C 1
ATOM 4493 O O . GLN B 1 207 ? 2.322 19.859 -4.684 1 91.12 207 GLN B O 1
ATOM 4498 N N . THR B 1 208 ? 0.953 18.109 -4.887 1 93.56 208 THR B N 1
ATOM 4499 C CA . THR B 1 208 ? -0.217 18.953 -4.656 1 93.56 208 THR B CA 1
ATOM 4500 C C . THR B 1 208 ? -0.592 18.969 -3.178 1 93.56 208 THR B C 1
ATOM 4502 O O . THR B 1 208 ? -1.333 19.844 -2.727 1 93.56 208 THR B O 1
ATOM 4505 N N . PHE B 1 209 ? -0.105 18.078 -2.451 1 96 209 PHE B N 1
ATOM 4506 C CA . PHE B 1 209 ? -0.547 17.984 -1.064 1 96 209 PHE B CA 1
ATOM 4507 C C . PHE B 1 209 ? 0.645 17.969 -0.115 1 96 209 PHE B C 1
ATOM 4509 O O . PHE B 1 209 ? 0.75 18.812 0.772 1 96 209 PHE B O 1
ATOM 4516 N N . ILE B 1 210 ? 1.552 17.047 -0.335 1 93.94 210 ILE B N 1
ATOM 4517 C CA . ILE B 1 210 ? 2.65 16.844 0.6 1 93.94 210 ILE B CA 1
ATOM 4518 C C . ILE B 1 210 ? 3.594 18.031 0.572 1 93.94 210 ILE B C 1
ATOM 4520 O O . ILE B 1 210 ? 3.92 18.609 1.618 1 93.94 210 ILE B O 1
ATOM 4524 N N . ASP B 1 211 ? 4.004 18.484 -0.593 1 92.25 211 ASP B N 1
ATOM 4525 C CA . ASP B 1 211 ? 4.957 19.578 -0.71 1 92.25 211 ASP B CA 1
ATOM 4526 C C . ASP B 1 211 ? 4.379 20.875 -0.146 1 92.25 211 ASP B C 1
ATOM 4528 O O . ASP B 1 211 ? 5.027 21.562 0.648 1 92.25 211 ASP B O 1
ATOM 4532 N N . PRO B 1 212 ? 3.199 21.25 -0.559 1 93.94 212 PRO B N 1
ATOM 4533 C CA . PRO B 1 212 ? 2.602 22.453 0.009 1 93.94 212 PRO B CA 1
ATOM 4534 C C . PRO B 1 212 ? 2.445 22.391 1.526 1 93.94 212 PRO B C 1
ATOM 4536 O O . PRO B 1 212 ? 2.643 23.391 2.221 1 93.94 212 PRO B O 1
ATOM 4539 N N . LEU B 1 213 ? 2.08 21.266 2.055 1 94 213 LEU B N 1
ATOM 4540 C CA . LEU B 1 213 ? 1.939 21.078 3.496 1 94 213 LEU B CA 1
ATOM 4541 C C . LEU B 1 213 ? 3.289 21.203 4.195 1 94 213 LEU B C 1
ATOM 4543 O O . LEU B 1 213 ? 3.373 21.734 5.305 1 94 213 LEU B O 1
ATOM 4547 N N . GLN B 1 214 ? 4.297 20.719 3.529 1 92.94 214 GLN B N 1
ATOM 4548 C CA . GLN B 1 214 ? 5.648 20.844 4.066 1 92.94 214 GLN B CA 1
ATOM 4549 C C . GLN B 1 214 ? 6.082 22.312 4.102 1 92.94 214 GLN B C 1
ATOM 4551 O O . GLN B 1 214 ? 6.734 22.75 5.051 1 92.94 214 GLN B O 1
ATOM 4556 N N . LEU B 1 215 ? 5.73 23 3.066 1 92.69 215 LEU B N 1
ATOM 4557 C CA . LEU B 1 215 ? 6.035 24.422 3.012 1 92.69 215 LEU B CA 1
ATOM 4558 C C . LEU B 1 215 ? 5.316 25.172 4.125 1 92.69 215 LEU B C 1
ATOM 4560 O O . LEU B 1 215 ? 5.891 26.078 4.746 1 92.69 215 LEU B O 1
ATOM 4564 N N . LEU B 1 216 ? 4.074 24.812 4.305 1 93.25 216 LEU B N 1
ATOM 4565 C CA . LEU B 1 216 ? 3.291 25.406 5.379 1 93.25 216 LEU B CA 1
ATOM 4566 C C . LEU B 1 216 ? 3.973 25.203 6.727 1 93.25 216 LEU B C 1
ATOM 4568 O O . LEU B 1 216 ? 4.02 26.109 7.555 1 93.25 216 LEU B O 1
ATOM 4572 N N . GLN B 1 217 ? 4.527 24.062 6.941 1 93.19 217 GLN B N 1
ATOM 4573 C CA . GLN B 1 217 ? 5.188 23.719 8.195 1 93.19 217 GLN B CA 1
ATOM 4574 C C . GLN B 1 217 ? 6.523 24.438 8.336 1 93.19 217 GLN B C 1
ATOM 4576 O O . GLN B 1 217 ? 6.797 25.047 9.375 1 93.19 217 GLN B O 1
ATOM 4581 N N . ASP B 1 218 ? 7.266 24.5 7.309 1 93.56 218 ASP B N 1
ATOM 4582 C CA . ASP B 1 218 ? 8.648 24.969 7.371 1 93.56 218 ASP B CA 1
ATOM 4583 C C . ASP B 1 218 ? 8.719 26.484 7.246 1 93.56 218 ASP B C 1
ATOM 4585 O O . ASP B 1 218 ? 9.703 27.094 7.652 1 93.56 218 ASP B O 1
ATOM 4589 N N . LYS B 1 219 ? 7.719 27.078 6.719 1 93.88 219 LYS B N 1
ATOM 4590 C CA . LYS B 1 219 ? 7.754 28.516 6.523 1 93.88 219 LYS B CA 1
ATOM 4591 C C . LYS B 1 219 ? 6.773 29.219 7.457 1 93.88 219 LYS B C 1
ATOM 4593 O O . LYS B 1 219 ? 7.164 29.719 8.516 1 93.88 219 LYS B O 1
ATOM 4598 N N . ASP B 1 220 ? 5.473 29.047 7.246 1 92.81 220 ASP B N 1
ATOM 4599 C CA . ASP B 1 220 ? 4.453 29.812 7.949 1 92.81 220 ASP B CA 1
ATOM 4600 C C . ASP B 1 220 ? 4.414 29.438 9.43 1 92.81 220 ASP B C 1
ATOM 4602 O O . ASP B 1 220 ? 4.453 30.312 10.297 1 92.81 220 ASP B O 1
ATOM 4606 N N . LEU B 1 221 ? 4.316 28.203 9.75 1 95.19 221 LEU B N 1
ATOM 4607 C CA . LEU B 1 221 ? 4.18 27.766 11.133 1 95.19 221 LEU B CA 1
ATOM 4608 C C . LEU B 1 221 ? 5.488 27.953 11.898 1 95.19 221 LEU B C 1
ATOM 4610 O O . LEU B 1 221 ? 5.48 28.281 13.086 1 95.19 221 LEU B O 1
ATOM 4614 N N . LYS B 1 222 ? 6.574 27.797 11.211 1 95.75 222 LYS B N 1
ATOM 4615 C CA . LYS B 1 222 ? 7.875 28.031 11.828 1 95.75 222 LYS B CA 1
ATOM 4616 C C . LYS B 1 222 ? 8.07 29.5 12.156 1 95.75 222 LYS B C 1
ATOM 4618 O O . LYS B 1 222 ? 8.586 29.844 13.219 1 95.75 222 LYS B O 1
ATOM 4623 N N . GLU B 1 223 ? 7.652 30.328 11.219 1 95.81 223 GLU B N 1
ATOM 4624 C CA . GLU B 1 223 ? 7.734 31.766 11.438 1 95.81 223 GLU B CA 1
ATOM 4625 C C . GLU B 1 223 ? 6.895 32.188 12.641 1 95.81 223 GLU B C 1
ATOM 4627 O O . GLU B 1 223 ? 7.336 33 13.453 1 95.81 223 GLU B O 1
ATOM 4632 N N . ILE B 1 224 ? 5.734 31.719 12.734 1 96 224 ILE B N 1
ATOM 4633 C CA . ILE B 1 224 ? 4.871 32.031 13.867 1 96 224 ILE B CA 1
ATOM 4634 C C . ILE B 1 224 ? 5.52 31.531 15.156 1 96 224 ILE B C 1
ATOM 4636 O O . ILE B 1 224 ? 5.484 32.219 16.188 1 96 224 ILE B O 1
ATOM 4640 N N . GLY B 1 225 ? 6.125 30.359 15.047 1 95 225 GLY B N 1
ATOM 4641 C CA . GLY B 1 225 ? 6.852 29.828 16.188 1 95 225 GLY B CA 1
ATOM 4642 C C . GLY B 1 225 ? 7.98 30.75 16.641 1 95 225 GLY B C 1
ATOM 4643 O O . GLY B 1 225 ? 8.211 30.906 17.844 1 95 225 GLY B O 1
ATOM 4644 N N . HIS B 1 226 ? 8.617 31.328 15.688 1 95.31 226 HIS B N 1
ATOM 4645 C CA . HIS B 1 226 ? 9.695 32.281 15.984 1 95.31 226 HIS B CA 1
ATOM 4646 C C . HIS B 1 226 ? 9.164 33.531 16.688 1 95.31 226 HIS B C 1
ATOM 4648 O O . HIS B 1 226 ? 9.75 34 17.656 1 95.31 226 HIS B O 1
ATOM 4654 N N . HIS B 1 227 ? 8.008 34.031 16.188 1 95.88 227 HIS B N 1
ATOM 4655 C CA . HIS B 1 227 ? 7.375 35.188 16.797 1 95.88 227 HIS B CA 1
ATOM 4656 C C . HIS B 1 227 ? 6.945 34.875 18.234 1 95.88 227 HIS B C 1
ATOM 4658 O O . HIS B 1 227 ? 7.098 35.719 19.125 1 95.88 227 HIS B O 1
ATOM 4664 N N . LEU B 1 228 ? 6.461 33.719 18.406 1 95.12 228 LEU B N 1
ATOM 4665 C CA . LEU B 1 228 ? 5.984 33.312 19.734 1 95.12 228 LEU B CA 1
ATOM 4666 C C . LEU B 1 228 ? 7.148 33.156 20.703 1 95.12 228 LEU B C 1
ATOM 4668 O O . LEU B 1 228 ? 7.043 33.562 21.875 1 95.12 228 LEU B O 1
ATOM 4672 N N . LYS B 1 229 ? 8.266 32.625 20.25 1 94.56 229 LYS B N 1
ATOM 4673 C CA . LYS B 1 229 ? 9.461 32.5 21.078 1 94.56 229 LYS B CA 1
ATOM 4674 C C . LYS B 1 229 ? 10.008 33.875 21.453 1 94.56 229 LYS B C 1
ATOM 4676 O O . LYS B 1 229 ? 10.422 34.094 22.594 1 94.56 229 LYS B O 1
ATOM 4681 N N . LYS B 1 230 ? 10.016 34.75 20.469 1 94.56 230 LYS B N 1
ATOM 4682 C CA . LYS B 1 230 ? 10.461 36.125 20.703 1 94.56 230 LYS B CA 1
ATOM 4683 C C . LYS B 1 230 ? 9.562 36.844 21.719 1 94.56 230 LYS B C 1
ATOM 4685 O O . LYS B 1 230 ? 10.039 37.562 22.578 1 94.56 230 LYS B O 1
ATOM 4690 N N . LEU B 1 231 ? 8.273 36.594 21.562 1 94.12 231 LEU B N 1
ATOM 4691 C CA . LEU B 1 231 ? 7.301 37.156 22.484 1 94.12 231 LEU B CA 1
ATOM 4692 C C . LEU B 1 231 ? 7.539 36.688 23.906 1 94.12 231 LEU B C 1
ATOM 4694 O O . LEU B 1 231 ? 7.504 37.469 24.859 1 94.12 231 LEU B O 1
ATOM 4698 N N . GLU B 1 232 ? 7.781 35.406 24.047 1 91.94 232 GLU B N 1
ATOM 4699 C CA . GLU B 1 232 ? 8.039 34.844 25.375 1 91.94 232 GLU B CA 1
ATOM 4700 C C . GLU B 1 232 ? 9.305 35.406 25.984 1 91.94 232 GLU B C 1
ATOM 4702 O O . GLU B 1 232 ? 9.344 35.688 27.188 1 91.94 232 GLU B O 1
ATOM 4707 N N . GLY B 1 233 ? 10.281 35.594 25.219 1 91.38 233 GLY B N 1
ATOM 4708 C CA . GLY B 1 233 ? 11.5 36.219 25.703 1 91.38 233 GLY B CA 1
ATOM 4709 C C . GLY B 1 233 ? 11.297 37.656 26.156 1 91.38 233 GLY B C 1
ATOM 4710 O O . GLY B 1 233 ? 11.836 38.062 27.188 1 91.38 233 GLY B O 1
ATOM 4711 N N . ARG B 1 234 ? 10.523 38.438 25.344 1 93 234 ARG B N 1
ATOM 4712 C CA . ARG B 1 234 ? 10.227 39.812 25.672 1 93 234 ARG B CA 1
ATOM 4713 C C . ARG B 1 234 ? 9.344 39.906 26.922 1 93 234 ARG B C 1
ATOM 4715 O O . ARG B 1 234 ? 9.461 40.844 27.703 1 93 234 ARG B O 1
ATOM 4722 N N . ARG B 1 235 ? 8.43 38.969 26.969 1 90.5 235 ARG B N 1
ATOM 4723 C CA . ARG B 1 235 ? 7.57 38.906 28.141 1 90.5 235 ARG B CA 1
ATOM 4724 C C . ARG B 1 235 ? 8.391 38.656 29.406 1 90.5 235 ARG B C 1
ATOM 4726 O O . ARG B 1 235 ? 8.164 39.312 30.438 1 90.5 235 ARG B O 1
ATOM 4733 N N . LEU B 1 236 ? 9.305 37.812 29.359 1 88.25 236 LEU B N 1
ATOM 4734 C CA . LEU B 1 236 ? 10.172 37.5 30.5 1 88.25 236 LEU B CA 1
ATOM 4735 C C . LEU B 1 236 ? 11.039 38.719 30.859 1 88.25 236 LEU B C 1
ATOM 4737 O O . LEU B 1 236 ? 11.258 39 32.031 1 88.25 236 LEU B O 1
ATOM 4741 N N . ASP B 1 237 ? 11.516 39.438 29.859 1 89.75 237 ASP B N 1
ATOM 4742 C CA . ASP B 1 237 ? 12.312 40.625 30.078 1 89.75 237 ASP B CA 1
ATOM 4743 C C . ASP B 1 237 ? 11.492 41.719 30.75 1 89.75 237 ASP B C 1
ATOM 4745 O O . ASP B 1 237 ? 11.969 42.375 31.672 1 89.75 237 ASP B O 1
ATOM 4749 N N . TYR B 1 238 ? 10.297 41.844 30.234 1 89.5 238 TYR B N 1
ATOM 4750 C CA . TYR B 1 238 ? 9.406 42.844 30.828 1 89.5 238 TYR B CA 1
ATOM 4751 C C . TYR B 1 238 ? 9.07 42.469 32.281 1 89.5 238 TYR B C 1
ATOM 4753 O O . TYR B 1 238 ? 9.094 43.344 33.156 1 89.5 238 TYR B O 1
ATOM 4761 N N . ASP B 1 239 ? 8.766 41.281 32.562 1 87.31 239 ASP B N 1
ATOM 4762 C CA . ASP B 1 239 ? 8.43 40.844 33.906 1 87.31 239 ASP B CA 1
ATOM 4763 C C . ASP B 1 239 ? 9.609 41.031 34.844 1 87.31 239 ASP B C 1
ATOM 4765 O O . ASP B 1 239 ? 9.422 41.406 36 1 87.31 239 ASP B O 1
ATOM 4769 N N . TYR B 1 240 ? 10.797 40.812 34.406 1 83.94 240 TYR B N 1
ATOM 4770 C CA . TYR B 1 240 ? 12.008 41.031 35.188 1 83.94 240 TYR B CA 1
ATOM 4771 C C . TYR B 1 240 ? 12.211 42.5 35.5 1 83.94 240 TYR B C 1
ATOM 4773 O O . TYR B 1 240 ? 12.492 42.844 36.656 1 83.94 240 TYR B O 1
ATOM 4781 N N . LYS B 1 241 ? 12.016 43.312 34.531 1 86.62 241 LYS B N 1
ATOM 4782 C CA . LYS B 1 241 ? 12.234 44.75 34.688 1 86.62 241 LYS B CA 1
ATOM 4783 C C . LYS B 1 241 ? 11.102 45.375 35.5 1 86.62 241 LYS B C 1
ATOM 4785 O O . LYS B 1 241 ? 11.32 46.344 36.25 1 86.62 241 LYS B O 1
ATOM 4790 N N . LYS B 1 242 ? 9.938 44.781 35.281 1 83.75 242 LYS B N 1
ATOM 4791 C CA . LYS B 1 242 ? 8.773 45.25 36.062 1 83.75 242 LYS B CA 1
ATOM 4792 C C . LYS B 1 242 ? 8.984 45.062 37.562 1 83.75 242 LYS B C 1
ATOM 4794 O O . LYS B 1 242 ? 8.57 45.875 38.344 1 83.75 242 LYS B O 1
ATOM 4799 N N . LYS B 1 243 ? 9.625 44.062 37.938 1 82.75 243 LYS B N 1
ATOM 4800 C CA . LYS B 1 243 ? 9.883 43.75 39.312 1 82.75 243 LYS B CA 1
ATOM 4801 C C . LYS B 1 243 ? 10.969 44.656 39.906 1 82.75 243 LYS B C 1
ATOM 4803 O O . LYS B 1 243 ? 11.055 44.844 41.125 1 82.75 243 LYS B O 1
ATOM 4808 N N . ARG B 1 244 ? 11.727 45.312 39.031 1 83.56 244 ARG B N 1
ATOM 4809 C CA . ARG B 1 244 ? 12.844 46.125 39.469 1 83.56 244 ARG B CA 1
ATOM 4810 C C . ARG B 1 244 ? 12.531 47.625 39.281 1 83.56 244 ARG B C 1
ATOM 4812 O O . ARG B 1 244 ? 13.445 48.438 39.156 1 83.56 244 ARG B O 1
ATOM 4819 N N . VAL B 1 245 ? 11.227 47.75 39.125 1 77.94 245 VAL B N 1
ATOM 4820 C CA . VAL B 1 245 ? 10.805 49.125 38.969 1 77.94 245 VAL B CA 1
ATOM 4821 C C . VAL B 1 245 ? 11.289 49.938 40.188 1 77.94 245 VAL B C 1
ATOM 4823 O O . VAL B 1 245 ? 11.156 49.5 41.312 1 77.94 245 VAL B O 1
ATOM 4826 N N . GLY B 1 246 ? 11.961 51.062 40.031 1 80.25 246 GLY B N 1
ATOM 4827 C CA . GLY B 1 246 ? 12.555 51.875 41.062 1 80.25 246 GLY B CA 1
ATOM 4828 C C . GLY B 1 246 ? 14.07 51.75 41.125 1 80.25 246 GLY B C 1
ATOM 4829 O O . GLY B 1 246 ? 14.758 52.688 41.531 1 80.25 246 GLY B O 1
ATOM 4830 N N . LYS B 1 247 ? 14.547 50.594 40.75 1 86.12 247 LYS B N 1
ATOM 4831 C CA . LYS B 1 247 ? 15.984 50.344 40.75 1 86.12 247 LYS B CA 1
ATOM 4832 C C . LYS B 1 247 ? 16.562 50.562 39.344 1 86.12 247 LYS B C 1
ATOM 4834 O O . LYS B 1 247 ? 17.781 50.719 39.188 1 86.12 247 LYS B O 1
ATOM 4839 N N . ILE B 1 248 ? 15.656 50.562 38.406 1 86 248 ILE B N 1
ATOM 4840 C CA . ILE B 1 248 ? 16.078 50.75 37.031 1 86 248 ILE B CA 1
ATOM 4841 C C . ILE B 1 248 ? 15.391 51.969 36.438 1 86 248 ILE B C 1
ATOM 4843 O O . ILE B 1 248 ? 14.328 52.375 36.906 1 86 248 ILE B O 1
ATOM 4847 N N . PRO B 1 249 ? 16.109 52.594 35.5 1 89.19 249 PRO B N 1
ATOM 4848 C CA . PRO B 1 249 ? 15.484 53.781 34.875 1 89.19 249 PRO B CA 1
ATOM 4849 C C . PRO B 1 249 ? 14.133 53.438 34.25 1 89.19 249 PRO B C 1
ATOM 4851 O O . PRO B 1 249 ? 13.945 52.375 33.688 1 89.19 249 PRO B O 1
ATOM 4854 N N . ASP B 1 250 ? 13.305 54.344 34.469 1 86.62 250 ASP B N 1
ATOM 4855 C CA . ASP B 1 250 ? 11.945 54.188 33.969 1 86.62 250 ASP B CA 1
ATOM 4856 C C . ASP B 1 250 ? 11.945 54 32.438 1 86.62 250 ASP B C 1
ATOM 4858 O O . ASP B 1 250 ? 11.062 53.344 31.891 1 86.62 250 ASP B O 1
ATOM 4862 N N . GLU B 1 251 ? 12.938 54.625 31.828 1 89 251 GLU B N 1
ATOM 4863 C CA . GLU B 1 251 ? 13.039 54.531 30.375 1 89 251 GLU B CA 1
ATOM 4864 C C . GLU B 1 251 ? 13.25 53.062 29.938 1 89 251 GLU B C 1
ATOM 4866 O O . GLU B 1 251 ? 12.758 52.656 28.875 1 89 251 GLU B O 1
ATOM 4871 N N . GLU B 1 252 ? 13.867 52.281 30.766 1 89.69 252 GLU B N 1
ATOM 4872 C CA . GLU B 1 252 ? 14.141 50.906 30.438 1 89.69 252 GLU B CA 1
ATOM 4873 C C . GLU B 1 252 ? 12.883 50.062 30.547 1 89.69 252 GLU B C 1
ATOM 4875 O O . GLU B 1 252 ? 12.672 49.125 29.75 1 89.69 252 GLU B O 1
ATOM 4880 N N . VAL B 1 253 ? 12.109 50.344 31.406 1 87.62 253 VAL B N 1
ATOM 4881 C CA . VAL B 1 253 ? 10.859 49.625 31.609 1 87.62 253 VAL B CA 1
ATOM 4882 C C . VAL B 1 253 ? 9.883 49.938 30.484 1 87.62 253 VAL B C 1
ATOM 4884 O O . VAL B 1 253 ? 9.188 49.062 29.969 1 87.62 253 VAL B O 1
ATOM 4887 N N . ARG B 1 254 ? 9.906 51.25 30.094 1 89.94 254 ARG B N 1
ATOM 4888 C CA . ARG B 1 254 ? 9.031 51.688 29 1 89.94 254 ARG B CA 1
ATOM 4889 C C . ARG B 1 254 ? 9.43 51 27.688 1 89.94 254 ARG B C 1
ATOM 4891 O O . ARG B 1 254 ? 8.562 50.625 26.906 1 89.94 254 ARG B O 1
ATOM 4898 N N . GLN B 1 255 ? 10.734 50.875 27.547 1 91.31 255 GLN B N 1
ATOM 4899 C CA . GLN B 1 255 ? 11.219 50.25 26.328 1 91.31 255 GLN B CA 1
ATOM 4900 C C . GLN B 1 255 ? 10.852 48.75 26.312 1 91.31 255 GLN B C 1
ATOM 4902 O O . GLN B 1 255 ? 10.531 48.219 25.266 1 91.31 255 GLN B O 1
ATOM 4907 N N . ALA B 1 256 ? 10.891 48.156 27.438 1 90.38 256 ALA B N 1
ATOM 4908 C CA . ALA B 1 256 ? 10.57 46.719 27.531 1 90.38 256 ALA B CA 1
ATOM 4909 C C . ALA B 1 256 ? 9.094 46.469 27.266 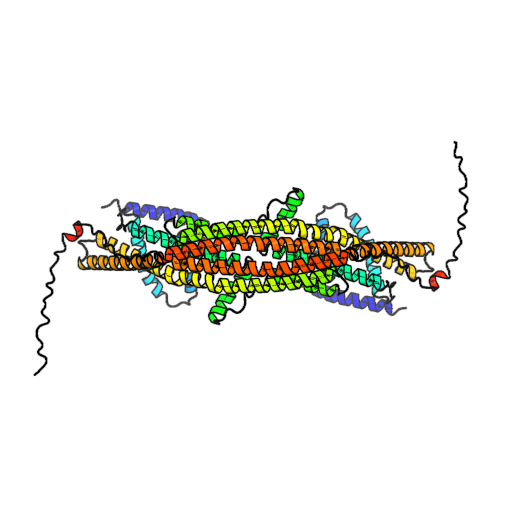1 90.38 256 ALA B C 1
ATOM 4911 O O . ALA B 1 256 ? 8.734 45.5 26.609 1 90.38 256 ALA B O 1
ATOM 4912 N N . VAL B 1 257 ? 8.281 47.344 27.719 1 87.56 257 VAL B N 1
ATOM 4913 C CA . VAL B 1 257 ? 6.844 47.188 27.5 1 87.56 257 VAL B CA 1
ATOM 4914 C C . VAL B 1 257 ? 6.512 47.406 26.031 1 87.56 257 VAL B C 1
ATOM 4916 O O . VAL B 1 257 ? 5.676 46.688 25.469 1 87.56 257 VAL B O 1
ATOM 4919 N N . GLU B 1 258 ? 7.172 48.438 25.484 1 91 258 GLU B N 1
ATOM 4920 C CA . GLU B 1 258 ? 6.938 48.719 24.062 1 91 258 GLU B CA 1
ATOM 4921 C C . GLU B 1 258 ? 7.355 47.531 23.188 1 91 258 GLU B C 1
ATOM 4923 O O . GLU B 1 258 ? 6.648 47.156 22.25 1 91 258 GLU B O 1
ATOM 4928 N N . LYS B 1 259 ? 8.477 46.969 23.516 1 93.62 259 LYS B N 1
ATOM 4929 C CA . LYS B 1 259 ? 8.953 45.812 22.75 1 93.62 259 LYS B CA 1
ATOM 4930 C C . LYS B 1 259 ? 8.031 44.594 22.938 1 93.62 259 LYS B C 1
ATOM 4932 O O . LYS B 1 259 ? 7.812 43.844 22.016 1 93.62 259 LYS B O 1
ATOM 4937 N N . PHE B 1 260 ? 7.527 44.438 24.109 1 92.19 260 PHE B N 1
ATOM 4938 C CA . PHE B 1 260 ? 6.598 43.344 24.422 1 92.19 260 PHE B CA 1
ATOM 4939 C C . PHE B 1 260 ? 5.293 43.5 23.641 1 92.19 260 PHE B C 1
ATOM 4941 O O . PHE B 1 260 ? 4.812 42.562 23.016 1 92.19 260 PHE B O 1
ATOM 4948 N N . GLU B 1 261 ? 4.828 44.719 23.641 1 90.44 261 GLU B N 1
ATOM 4949 C CA . GLU B 1 261 ? 3.578 45 22.938 1 90.44 261 GLU B CA 1
ATOM 4950 C C . GLU B 1 261 ? 3.736 44.844 21.422 1 90.44 261 GLU B C 1
ATOM 4952 O O . GLU B 1 261 ? 2.834 44.312 20.75 1 90.44 261 GLU B O 1
ATOM 4957 N N . GLU B 1 262 ? 4.871 45.281 20.969 1 92.56 262 GLU B N 1
ATOM 4958 C CA . GLU B 1 262 ? 5.145 45.094 19.531 1 92.56 262 GLU B CA 1
ATOM 4959 C C . GLU B 1 262 ? 5.211 43.625 19.141 1 92.56 262 GLU B C 1
ATOM 4961 O O . GLU B 1 262 ? 4.672 43.25 18.109 1 92.56 262 GLU B O 1
ATOM 4966 N N . SER B 1 263 ? 5.887 42.906 20 1 93.69 263 SER B N 1
ATOM 4967 C CA . SER B 1 263 ? 6.012 41.469 19.719 1 93.69 263 SER B CA 1
ATOM 4968 C C . SER B 1 263 ? 4.668 40.75 19.859 1 93.69 263 SER B C 1
ATOM 4970 O O . SER B 1 263 ? 4.391 39.812 19.125 1 93.69 263 SER B O 1
ATOM 4972 N N . LYS B 1 264 ? 3.922 41.156 20.766 1 92.75 264 LYS B N 1
ATOM 4973 C CA . LYS B 1 264 ? 2.602 40.562 20.953 1 92.75 264 LYS B CA 1
ATOM 4974 C C . LYS B 1 264 ? 1.705 40.812 19.75 1 92.75 264 LYS B C 1
ATOM 4976 O O . LYS B 1 264 ? 1.015 39.906 19.266 1 92.75 264 LYS B O 1
ATOM 4981 N N . GLU B 1 265 ? 1.729 42.094 19.281 1 92.5 265 GLU B N 1
ATOM 4982 C CA . GLU B 1 265 ? 0.924 42.469 18.125 1 92.5 265 GLU B CA 1
ATOM 4983 C C . GLU B 1 265 ? 1.351 41.688 16.891 1 92.5 265 GLU B C 1
ATOM 4985 O O . GLU B 1 265 ? 0.506 41.219 16.109 1 92.5 265 GLU B O 1
ATOM 4990 N N . LEU B 1 266 ? 2.65 41.562 16.734 1 93.75 266 LEU B N 1
ATOM 4991 C CA . LEU B 1 266 ? 3.168 40.812 15.578 1 93.75 266 LEU B CA 1
ATOM 4992 C C . LEU B 1 266 ? 2.758 39.344 15.633 1 93.75 266 LEU B C 1
ATOM 4994 O O . LEU B 1 266 ? 2.33 38.781 14.625 1 93.75 266 LEU B O 1
ATOM 4998 N N . ALA B 1 267 ? 2.908 38.719 16.781 1 94.62 267 ALA B N 1
ATOM 4999 C CA . ALA B 1 267 ? 2.531 37.344 16.953 1 94.62 267 ALA B CA 1
ATOM 5000 C C . ALA B 1 267 ? 1.027 37.156 16.766 1 94.62 267 ALA B C 1
ATOM 5002 O O . ALA B 1 267 ? 0.591 36.188 16.094 1 94.62 267 ALA B O 1
ATOM 5003 N N . GLU B 1 268 ? 0.265 38.031 17.297 1 92.88 268 GLU B N 1
ATOM 5004 C CA . GLU B 1 268 ? -1.19 37.969 17.219 1 92.88 268 GLU B CA 1
ATOM 5005 C C . GLU B 1 268 ? -1.668 38.125 15.781 1 92.88 268 GLU B C 1
ATOM 5007 O O . GLU B 1 268 ? -2.566 37.406 15.336 1 92.88 268 GLU B O 1
ATOM 5012 N N . ARG B 1 269 ? -1.078 39.094 15.117 1 91.75 269 ARG B N 1
ATOM 5013 C CA . ARG B 1 269 ? -1.44 39.312 13.719 1 91.75 269 ARG B CA 1
ATOM 5014 C C . ARG B 1 269 ? -1.102 38.094 12.859 1 91.75 269 ARG B C 1
ATOM 5016 O O . ARG B 1 269 ? -1.888 37.719 11.992 1 91.75 269 ARG B O 1
ATOM 5023 N N . SER B 1 270 ? 0.041 37.594 13.094 1 93.94 270 SER B N 1
ATOM 5024 C CA . SER B 1 270 ? 0.477 36.438 12.32 1 93.94 270 SER B CA 1
ATOM 5025 C C . SER B 1 270 ? -0.421 35.219 12.578 1 93.94 270 SER B C 1
ATOM 5027 O O . SER B 1 270 ? -0.8 34.531 11.641 1 93.94 270 SER B O 1
ATOM 5029 N N . MET B 1 271 ? -0.726 34.938 13.859 1 93.56 271 MET B N 1
ATOM 5030 C CA . MET B 1 271 ? -1.598 33.844 14.203 1 93.56 271 MET B CA 1
ATOM 5031 C C . MET B 1 271 ? -2.994 34.031 13.625 1 93.56 271 MET B C 1
ATOM 5033 O O . MET B 1 271 ? -3.582 33.094 13.07 1 93.56 271 MET B O 1
ATOM 5037 N N . PHE B 1 272 ? -3.488 35.281 13.719 1 91.12 272 PHE B N 1
ATOM 5038 C CA . PHE B 1 272 ? -4.824 35.625 13.234 1 91.12 272 PHE B CA 1
ATOM 5039 C C . PHE B 1 272 ? -4.914 35.406 11.727 1 91.12 272 PHE B C 1
ATOM 5041 O O . PHE B 1 272 ? -5.852 34.781 11.234 1 91.12 272 PHE B O 1
ATOM 5048 N N . ASN B 1 273 ? -3.898 35.938 11 1 89.25 273 ASN B N 1
ATOM 5049 C CA . ASN B 1 273 ? -3.887 35.781 9.555 1 89.25 273 ASN B CA 1
ATOM 5050 C C . ASN B 1 273 ? -3.842 34.312 9.133 1 89.25 273 ASN B C 1
ATOM 5052 O O . ASN B 1 273 ? -4.484 33.938 8.156 1 89.25 273 ASN B O 1
ATOM 5056 N N . PHE B 1 274 ? -3.119 33.594 9.828 1 91.5 274 PHE B N 1
ATOM 5057 C CA . PHE B 1 274 ? -2.994 32.156 9.523 1 91.5 274 PHE B CA 1
ATOM 5058 C C . PHE B 1 274 ? -4.316 31.453 9.766 1 91.5 274 PHE B C 1
ATOM 5060 O O . PHE B 1 274 ? -4.75 30.641 8.938 1 91.5 274 PHE B O 1
ATOM 5067 N N . LEU B 1 275 ? -4.973 31.688 10.891 1 88.62 275 LEU B N 1
ATOM 5068 C CA . LEU B 1 275 ? -6.176 30.969 11.297 1 88.62 275 LEU B CA 1
ATOM 5069 C C . LEU B 1 275 ? -7.379 31.422 10.469 1 88.62 275 LEU B C 1
ATOM 5071 O O . LEU B 1 275 ? -8.32 30.641 10.266 1 88.62 275 LEU B O 1
ATOM 5075 N N . GLU B 1 276 ? -7.27 32.656 9.977 1 83.75 276 GLU B N 1
ATOM 5076 C CA . GLU B 1 276 ? -8.367 33.188 9.164 1 83.75 276 GLU B CA 1
ATOM 5077 C C . GLU B 1 276 ? -8.305 32.625 7.742 1 83.75 276 GLU B C 1
ATOM 5079 O O . GLU B 1 276 ? -9.32 32.594 7.043 1 83.75 276 GLU B O 1
ATOM 5084 N N . ASN B 1 277 ? -7.117 32.219 7.316 1 81 277 ASN B N 1
ATOM 5085 C CA . ASN B 1 277 ? -6.961 31.641 5.996 1 81 277 ASN B CA 1
ATOM 5086 C C . ASN B 1 277 ? -7.18 30.125 6.035 1 81 277 ASN B C 1
ATOM 5088 O O . ASN B 1 277 ? -6.477 29.375 5.359 1 81 277 ASN B O 1
ATOM 5092 N N . ASP B 1 278 ? -8.148 29.656 6.699 1 79.56 278 ASP B N 1
ATOM 5093 C CA . ASP B 1 278 ? -8.422 28.25 6.918 1 79.56 278 ASP B CA 1
ATOM 5094 C C . ASP B 1 278 ? -8.984 27.594 5.656 1 79.56 278 ASP B C 1
ATOM 5096 O O . ASP B 1 278 ? -8.836 26.391 5.457 1 79.56 278 ASP B O 1
ATOM 5100 N N . VAL B 1 279 ? -9.492 28.391 4.762 1 85.31 279 VAL B N 1
ATOM 5101 C CA . VAL B 1 279 ? -10.086 27.859 3.537 1 85.31 279 VAL B CA 1
ATOM 5102 C C . VAL B 1 279 ? -8.992 27.266 2.646 1 85.31 279 VAL B C 1
ATOM 5104 O O . VAL B 1 279 ? -9.227 26.297 1.937 1 85.31 279 VAL B O 1
ATOM 5107 N N . GLU B 1 280 ? -7.828 27.844 2.674 1 87.06 280 GLU B N 1
ATOM 5108 C CA . GLU B 1 280 ? -6.707 27.344 1.882 1 87.06 280 GLU B CA 1
ATOM 5109 C C . GLU B 1 280 ? -6.344 25.906 2.283 1 87.06 280 GLU B C 1
ATOM 5111 O O . GLU B 1 280 ? -6.059 25.078 1.425 1 87.06 280 GLU B O 1
ATOM 5116 N N . GLN B 1 281 ? -6.383 25.656 3.516 1 88.5 281 GLN B N 1
ATOM 5117 C CA . GLN B 1 281 ? -6.059 24.328 4.004 1 88.5 281 GLN B CA 1
ATOM 5118 C C . GLN B 1 281 ? -7.129 23.312 3.602 1 88.5 281 GLN B C 1
ATOM 5120 O O . GLN B 1 281 ? -6.812 22.172 3.256 1 88.5 281 GLN B O 1
ATOM 5125 N N . VAL B 1 282 ? -8.375 23.734 3.623 1 92.88 282 VAL B N 1
ATOM 5126 C CA . VAL B 1 282 ? -9.469 22.859 3.227 1 92.88 282 VAL B CA 1
ATOM 5127 C C . VAL B 1 282 ? -9.383 22.562 1.73 1 92.88 282 VAL B C 1
ATOM 5129 O O . VAL B 1 282 ? -9.656 21.438 1.293 1 92.88 282 VAL B O 1
ATOM 5132 N N . SER B 1 283 ? -8.984 23.562 1.003 1 93.75 283 SER B N 1
ATOM 5133 C CA . SER B 1 283 ? -8.812 23.391 -0.436 1 93.75 283 SER B CA 1
ATOM 5134 C C . SER B 1 283 ? -7.703 22.391 -0.744 1 93.75 283 SER B C 1
ATOM 5136 O O . SER B 1 283 ? -7.805 21.609 -1.696 1 93.75 283 SER B O 1
ATOM 5138 N N . GLN B 1 284 ? -6.695 22.422 0.021 1 93.19 284 GLN B N 1
ATOM 5139 C CA . GLN B 1 284 ? -5.605 21.469 -0.168 1 93.19 284 GLN B CA 1
ATOM 5140 C C . GLN B 1 284 ? -6.074 20.031 0.096 1 93.19 284 GLN B C 1
ATOM 5142 O O . GLN B 1 284 ? -5.688 19.109 -0.62 1 93.19 284 GLN B O 1
ATOM 5147 N N . LEU B 1 285 ? -6.883 19.859 1.125 1 95.19 285 LEU B N 1
ATOM 5148 C CA . LEU B 1 285 ? -7.457 18.562 1.42 1 95.19 285 LEU B CA 1
ATOM 5149 C C . LEU B 1 285 ? -8.336 18.078 0.269 1 95.19 285 LEU B C 1
ATOM 5151 O O . LEU B 1 285 ? -8.312 16.891 -0.081 1 95.19 285 LEU B O 1
ATOM 5155 N N . ALA B 1 286 ? -9.047 19.047 -0.275 1 96.38 286 ALA B N 1
ATOM 5156 C CA . ALA B 1 286 ? -9.93 18.703 -1.389 1 96.38 286 ALA B CA 1
ATOM 5157 C C . ALA B 1 286 ? -9.133 18.219 -2.596 1 96.38 286 ALA B C 1
ATOM 5159 O O . ALA B 1 286 ? -9.555 17.297 -3.293 1 96.38 286 ALA B O 1
ATOM 5160 N N . VAL B 1 287 ? -7.996 18.828 -2.844 1 95.94 287 VAL B N 1
ATOM 5161 C CA . VAL B 1 287 ? -7.145 18.422 -3.957 1 95.94 287 VAL B CA 1
ATOM 5162 C C . VAL B 1 287 ? -6.598 17.016 -3.703 1 95.94 287 VAL B C 1
ATOM 5164 O O . VAL B 1 287 ? -6.5 16.203 -4.625 1 95.94 287 VAL B O 1
ATOM 5167 N N . PHE B 1 288 ? -6.23 16.75 -2.521 1 97.38 288 PHE B N 1
ATOM 5168 C CA . PHE B 1 288 ? -5.758 15.43 -2.121 1 97.38 288 PHE B CA 1
ATOM 5169 C C . PHE B 1 288 ? -6.82 14.375 -2.398 1 97.38 288 PHE B C 1
ATOM 5171 O O . PHE B 1 288 ? -6.527 13.328 -2.99 1 97.38 288 PHE B O 1
ATOM 5178 N N . ILE B 1 289 ? -8.023 14.617 -2.018 1 97.81 289 ILE B N 1
ATOM 5179 C CA . ILE B 1 289 ? -9.117 13.664 -2.166 1 97.81 289 ILE B CA 1
ATOM 5180 C C . ILE B 1 289 ? -9.445 13.484 -3.646 1 97.81 289 ILE B C 1
ATOM 5182 O O . ILE B 1 289 ? -9.789 12.383 -4.082 1 97.81 289 ILE B O 1
ATOM 5186 N N . GLU B 1 290 ? -9.32 14.555 -4.355 1 97.44 290 GLU B N 1
ATOM 5187 C CA . GLU B 1 290 ? -9.555 14.453 -5.793 1 97.44 290 GLU B CA 1
ATOM 5188 C C . GLU B 1 290 ? -8.531 13.531 -6.457 1 97.44 290 GLU B C 1
ATOM 5190 O O . GLU B 1 290 ? -8.875 12.773 -7.371 1 97.44 290 GLU B O 1
ATOM 5195 N N . ALA B 1 291 ? -7.34 13.68 -6.059 1 97.5 291 ALA B N 1
ATOM 5196 C CA . ALA B 1 291 ? -6.305 12.797 -6.594 1 97.5 291 ALA B CA 1
ATOM 5197 C C . ALA B 1 291 ? -6.586 11.344 -6.242 1 97.5 291 ALA B C 1
ATOM 5199 O O . ALA B 1 291 ? -6.441 10.453 -7.09 1 97.5 291 ALA B O 1
ATOM 5200 N N . ALA B 1 292 ? -6.945 11.078 -5.023 1 97.69 292 ALA B N 1
ATOM 5201 C CA . ALA B 1 292 ? -7.281 9.719 -4.59 1 97.69 292 ALA B CA 1
ATOM 5202 C C . ALA B 1 292 ? -8.484 9.18 -5.359 1 97.69 292 ALA B C 1
ATOM 5204 O O . ALA B 1 292 ? -8.516 8.008 -5.738 1 97.69 292 ALA B O 1
ATOM 5205 N N . LEU B 1 293 ? -9.461 10.055 -5.566 1 98.12 293 LEU B N 1
ATOM 5206 C CA . LEU B 1 293 ? -10.656 9.664 -6.309 1 98.12 293 LEU B CA 1
ATOM 5207 C C . LEU B 1 293 ? -10.297 9.273 -7.738 1 98.12 293 LEU B C 1
ATOM 5209 O O . LEU B 1 293 ? -10.797 8.266 -8.25 1 98.12 293 LEU B O 1
ATOM 5213 N N . ASP B 1 294 ? -9.445 10.016 -8.328 1 97.81 294 ASP B N 1
ATOM 5214 C CA . ASP B 1 294 ? -9.023 9.719 -9.695 1 97.81 294 ASP B CA 1
ATOM 5215 C C . ASP B 1 294 ? -8.289 8.375 -9.766 1 97.81 294 ASP B C 1
ATOM 5217 O O . ASP B 1 294 ? -8.469 7.617 -10.719 1 97.81 294 ASP B O 1
ATOM 5221 N N . TYR B 1 295 ? -7.5 8.117 -8.844 1 98 295 TYR B N 1
ATOM 5222 C CA . TYR B 1 295 ? -6.785 6.852 -8.766 1 98 295 TYR B CA 1
ATOM 5223 C C . TYR B 1 295 ? -7.758 5.68 -8.742 1 98 295 TYR B C 1
ATOM 5225 O O . TYR B 1 295 ? -7.609 4.719 -9.5 1 98 295 TYR B O 1
ATOM 5233 N N . HIS B 1 296 ? -8.742 5.691 -7.891 1 98.31 296 HIS B N 1
ATOM 5234 C CA . HIS B 1 296 ? -9.68 4.582 -7.746 1 98.31 296 HIS B CA 1
ATOM 5235 C C . HIS B 1 296 ? -10.594 4.477 -8.961 1 98.31 296 HIS B C 1
ATOM 5237 O O . HIS B 1 296 ? -10.969 3.375 -9.367 1 98.31 296 HIS B O 1
ATOM 5243 N N . ARG B 1 297 ? -10.922 5.617 -9.523 1 98.38 297 ARG B N 1
ATOM 5244 C CA . ARG B 1 297 ? -11.758 5.609 -10.719 1 98.38 297 ARG B CA 1
ATOM 5245 C C . ARG B 1 297 ? -11.039 4.934 -11.883 1 98.38 297 ARG B C 1
ATOM 5247 O O . ARG B 1 297 ? -11.609 4.078 -12.562 1 98.38 297 ARG B O 1
ATOM 5254 N N . GLN B 1 298 ? -9.797 5.316 -12.102 1 98.38 298 GLN B N 1
ATOM 5255 C CA . GLN B 1 298 ? -9.008 4.734 -13.188 1 98.38 298 GLN B CA 1
ATOM 5256 C C . GLN B 1 298 ? -8.773 3.244 -12.953 1 98.38 298 GLN B C 1
ATOM 5258 O O . GLN B 1 298 ? -8.844 2.443 -13.883 1 98.38 298 GLN B O 1
ATOM 5263 N N . SER B 1 299 ? -8.492 2.918 -11.742 1 98.31 299 SER B N 1
ATOM 5264 C CA . SER B 1 299 ? -8.289 1.513 -11.406 1 98.31 299 SER B CA 1
ATOM 5265 C C . SER B 1 299 ? -9.555 0.698 -11.641 1 98.31 299 SER B C 1
ATOM 5267 O O . SER B 1 299 ? -9.492 -0.427 -12.141 1 98.31 299 SER B O 1
ATOM 5269 N N . THR B 1 300 ? -10.695 1.251 -11.32 1 98.5 300 THR B N 1
ATOM 5270 C CA . THR B 1 300 ? -11.977 0.589 -11.539 1 98.5 300 THR B CA 1
ATOM 5271 C C . THR B 1 300 ? -12.203 0.337 -13.031 1 98.5 300 THR B C 1
ATOM 5273 O O . THR B 1 300 ? -12.672 -0.735 -13.422 1 98.5 300 THR B O 1
ATOM 5276 N N . GLU B 1 301 ? -11.852 1.292 -13.812 1 98.25 301 GLU B N 1
ATOM 5277 C CA . GLU B 1 301 ? -12.023 1.158 -15.258 1 98.25 301 GLU B CA 1
ATOM 5278 C C . GLU B 1 301 ? -11.156 0.039 -15.82 1 98.25 301 GLU B C 1
ATOM 5280 O O . GLU B 1 301 ? -11.617 -0.768 -16.625 1 98.25 301 GLU B O 1
ATOM 5285 N N . ILE B 1 302 ? -9.93 -0.044 -15.391 1 98.5 302 ILE B N 1
ATOM 5286 C CA . ILE B 1 302 ? -8.992 -1.06 -15.859 1 98.5 302 ILE B CA 1
ATOM 5287 C C . ILE B 1 302 ? -9.484 -2.443 -15.445 1 98.5 302 ILE B C 1
ATOM 5289 O O . ILE B 1 302 ? -9.5 -3.373 -16.25 1 98.5 302 ILE B O 1
ATOM 5293 N N . LEU B 1 303 ? -9.977 -2.549 -14.227 1 98.5 303 LEU B N 1
ATOM 5294 C CA . LEU B 1 303 ? -10.391 -3.836 -13.672 1 98.5 303 LEU B CA 1
ATOM 5295 C C . LEU B 1 303 ? -11.703 -4.293 -14.297 1 98.5 303 LEU B C 1
ATOM 5297 O O . LEU B 1 303 ? -11.922 -5.492 -14.484 1 98.5 303 LEU B O 1
ATOM 5301 N N . GLN B 1 304 ? -12.531 -3.326 -14.617 1 98.19 304 GLN B N 1
ATOM 5302 C CA . GLN B 1 304 ? -13.797 -3.666 -15.273 1 98.19 304 GLN B CA 1
ATOM 5303 C C . GLN B 1 304 ? -13.555 -4.277 -16.656 1 98.19 304 GLN B C 1
ATOM 5305 O O . GLN B 1 304 ? -14.203 -5.258 -17.016 1 98.19 304 GLN B O 1
ATOM 5310 N N . GLU B 1 305 ? -12.695 -3.674 -17.375 1 98 305 GLU B N 1
ATOM 5311 C CA . GLU B 1 305 ? -12.328 -4.211 -18.688 1 98 305 GLU B CA 1
ATOM 5312 C C . GLU B 1 305 ? -11.703 -5.594 -18.562 1 98 305 GLU B C 1
ATOM 5314 O O . GLU B 1 305 ? -12 -6.496 -19.344 1 98 305 GLU B O 1
ATOM 5319 N N . LEU B 1 306 ? -10.859 -5.75 -17.609 1 98.19 306 LEU B N 1
ATOM 5320 C CA . LEU B 1 306 ? -10.195 -7.023 -17.375 1 98.19 306 LEU B CA 1
ATOM 5321 C C . LEU B 1 306 ? -11.203 -8.102 -16.984 1 98.19 306 LEU B C 1
ATOM 5323 O O . LEU B 1 306 ? -11.094 -9.25 -17.422 1 98.19 306 LEU B O 1
ATOM 5327 N N . GLN B 1 307 ? -12.141 -7.754 -16.109 1 97.56 307 GLN B N 1
ATOM 5328 C CA . GLN B 1 307 ? -13.172 -8.695 -15.68 1 97.56 307 GLN B CA 1
ATOM 5329 C C . GLN B 1 307 ? -13.953 -9.234 -16.875 1 97.56 307 GLN B C 1
ATOM 5331 O O . GLN B 1 307 ? -14.258 -10.43 -16.938 1 97.56 307 GLN B O 1
ATOM 5336 N N . LYS B 1 308 ? -14.281 -8.391 -17.844 1 96.88 308 LYS B N 1
ATOM 5337 C CA . LYS B 1 308 ? -15 -8.805 -19.047 1 96.88 308 LYS B CA 1
ATOM 5338 C C . LYS B 1 308 ? -14.164 -9.758 -19.891 1 96.88 308 LYS B C 1
ATOM 5340 O O . LYS B 1 308 ? -14.672 -10.773 -20.375 1 96.88 308 LYS B O 1
ATOM 5345 N N . LYS B 1 309 ? -12.891 -9.445 -20.016 1 96.25 309 LYS B N 1
ATOM 5346 C CA . LYS B 1 309 ? -11.984 -10.297 -20.781 1 96.25 309 LYS B CA 1
ATOM 5347 C C . LYS B 1 309 ? -11.875 -11.688 -20.172 1 96.25 309 LYS B C 1
ATOM 5349 O O . LYS B 1 309 ? -11.898 -12.688 -20.891 1 96.25 309 LYS B O 1
ATOM 5354 N N . LEU B 1 310 ? -11.789 -11.734 -18.844 1 96.19 310 LEU B N 1
ATOM 5355 C CA . LEU B 1 310 ? -11.625 -13.008 -18.156 1 96.19 310 LEU B CA 1
ATOM 5356 C C . LEU B 1 310 ? -12.906 -13.836 -18.234 1 96.19 310 LEU B C 1
ATOM 5358 O O . LEU B 1 310 ? -12.859 -15.055 -18.406 1 96.19 310 LEU B O 1
ATOM 5362 N N . GLN B 1 311 ? -14.039 -13.156 -18.156 1 94.81 311 GLN B N 1
ATOM 5363 C CA . GLN B 1 311 ? -15.312 -13.852 -18.266 1 94.81 311 GLN B CA 1
ATOM 5364 C C . GLN B 1 311 ? -15.5 -14.445 -19.656 1 94.81 311 GLN B C 1
ATOM 5366 O O . GLN B 1 311 ? -16.031 -15.547 -19.797 1 94.81 311 GLN B O 1
ATOM 5371 N N . THR B 1 312 ? -15.062 -13.727 -20.672 1 93.81 312 THR B N 1
ATOM 5372 C CA . THR B 1 312 ? -15.133 -14.219 -22.031 1 93.81 312 THR B CA 1
ATOM 5373 C C . THR B 1 312 ? -14.234 -15.445 -22.219 1 93.81 312 THR B C 1
ATOM 5375 O O . THR B 1 312 ? -14.617 -16.406 -22.875 1 93.81 312 THR B O 1
ATOM 5378 N N . ARG B 1 313 ? -13.086 -15.445 -21.578 1 91.44 313 ARG B N 1
ATOM 5379 C CA . ARG B 1 313 ? -12.156 -16.562 -21.656 1 91.44 313 ARG B CA 1
ATOM 5380 C C . ARG B 1 313 ? -12.695 -17.781 -20.938 1 91.44 313 ARG B C 1
ATOM 5382 O O . ARG B 1 313 ? -12.531 -18.922 -21.422 1 91.44 313 ARG B O 1
ATOM 5389 N N . ILE B 1 314 ? -13.312 -17.578 -19.828 1 91.94 314 ILE B N 1
ATOM 5390 C CA . ILE B 1 314 ? -13.898 -18.672 -19.062 1 91.94 314 ILE B CA 1
ATOM 5391 C C . ILE B 1 314 ? -15.031 -19.312 -19.859 1 91.94 314 ILE B C 1
ATOM 5393 O O . ILE B 1 314 ? -15.141 -20.531 -19.938 1 91.94 314 ILE B O 1
ATOM 5397 N N . SER B 1 315 ? -15.82 -18.469 -20.484 1 90.81 315 SER B N 1
ATOM 5398 C CA . SER B 1 315 ? -16.938 -18.969 -21.297 1 90.81 315 SER B CA 1
ATOM 5399 C C . SER B 1 315 ? -16.438 -19.734 -22.516 1 90.81 315 SER B C 1
ATOM 5401 O O . SER B 1 315 ? -17.016 -20.766 -22.875 1 90.81 315 SER B O 1
ATOM 5403 N N . ALA B 1 316 ? -15.352 -19.312 -23.125 1 86.31 316 ALA B N 1
ATOM 5404 C CA . ALA B 1 316 ? -14.781 -19.984 -24.297 1 86.31 316 ALA B CA 1
ATOM 5405 C C . ALA B 1 316 ? -14.164 -21.328 -23.906 1 86.31 316 ALA B C 1
ATOM 5407 O O . ALA B 1 316 ? -14.297 -22.312 -24.656 1 86.31 316 ALA B O 1
ATOM 5408 N N . ALA B 1 317 ? -13.594 -21.391 -22.781 1 82.38 317 ALA B N 1
ATOM 5409 C CA . ALA B 1 317 ? -12.922 -22.609 -22.344 1 82.38 317 ALA B CA 1
ATOM 5410 C C . ALA B 1 317 ? -13.938 -23.656 -21.875 1 82.38 317 ALA B C 1
ATOM 5412 O O . ALA B 1 317 ? -13.688 -24.859 -21.984 1 82.38 317 ALA B O 1
ATOM 5413 N N . SER B 1 318 ? -15.047 -23.172 -21.344 1 81.25 318 SER B N 1
ATOM 5414 C CA . SER B 1 318 ? -16.062 -24.078 -20.844 1 81.25 318 SER B CA 1
ATOM 5415 C C . SER B 1 318 ? -16.812 -24.75 -21.984 1 81.25 318 SER B C 1
ATOM 5417 O O . SER B 1 318 ? -17.422 -25.812 -21.797 1 81.25 318 SER B O 1
ATOM 5419 N N . THR B 1 319 ? -16.688 -24.219 -23.172 1 80 319 THR B N 1
ATOM 5420 C CA . THR B 1 319 ? -17.391 -24.766 -24.328 1 80 319 THR B CA 1
ATOM 5421 C C . THR B 1 319 ? -16.516 -25.781 -25.047 1 80 319 THR B C 1
ATOM 5423 O O . THR B 1 319 ? -17.016 -26.594 -25.828 1 80 319 THR B O 1
ATOM 5426 N N . LEU B 1 320 ? -15.242 -25.844 -24.766 1 75 320 LEU B N 1
ATOM 5427 C CA . LEU B 1 320 ? -14.336 -26.781 -25.422 1 75 320 LEU B CA 1
ATOM 5428 C C . LEU B 1 320 ? -14.438 -28.172 -24.812 1 75 320 LEU B C 1
ATOM 5430 O O . LEU B 1 320 ? -14.453 -28.297 -23.578 1 75 320 LEU B O 1
ATOM 5434 N N . PRO B 1 321 ? -14.703 -29.156 -25.625 1 72.94 321 PRO B N 1
ATOM 5435 C CA . PRO B 1 321 ? -14.805 -30.531 -25.094 1 72.94 321 PRO B CA 1
ATOM 5436 C C . PRO B 1 321 ? -13.523 -31 -24.406 1 72.94 321 PRO B C 1
ATOM 5438 O O . PRO B 1 321 ? -12.422 -30.625 -24.844 1 72.94 321 PRO B O 1
ATOM 5441 N N . ARG B 1 322 ? -13.562 -31.578 -23.188 1 72.06 322 ARG B N 1
ATOM 5442 C CA . ARG B 1 322 ? -12.422 -32.094 -22.422 1 72.06 322 ARG B CA 1
ATOM 5443 C C . ARG B 1 322 ? -11.75 -33.25 -23.156 1 72.06 322 ARG B C 1
ATOM 5445 O O . ARG B 1 322 ? -12.43 -34.125 -23.656 1 72.06 322 ARG B O 1
ATOM 5452 N N . ARG B 1 323 ? -10.461 -33.062 -23.391 1 74.81 323 ARG B N 1
ATOM 5453 C CA . ARG B 1 323 ? -9.703 -34.125 -24.047 1 74.81 323 ARG B CA 1
ATOM 5454 C C . ARG B 1 323 ? -9.531 -35.312 -23.125 1 74.81 323 ARG B C 1
ATOM 5456 O O . ARG B 1 323 ? -9.461 -35.156 -21.891 1 74.81 323 ARG B O 1
ATOM 5463 N N . GLU B 1 324 ? -9.688 -36.469 -23.578 1 75.69 324 GLU B N 1
ATOM 5464 C CA . GLU B 1 324 ? -9.516 -37.688 -22.797 1 75.69 324 GLU B CA 1
ATOM 5465 C C . GLU B 1 324 ? -8.07 -38.188 -22.859 1 75.69 324 GLU B C 1
ATOM 5467 O O . GLU B 1 324 ? -7.398 -38.031 -23.875 1 75.69 324 GLU B O 1
ATOM 5472 N N . TYR B 1 325 ? -7.566 -38.562 -21.75 1 77.31 325 TYR B N 1
ATOM 5473 C CA . TYR B 1 325 ? -6.207 -39.094 -21.641 1 77.31 325 TYR B CA 1
ATOM 5474 C C . TYR B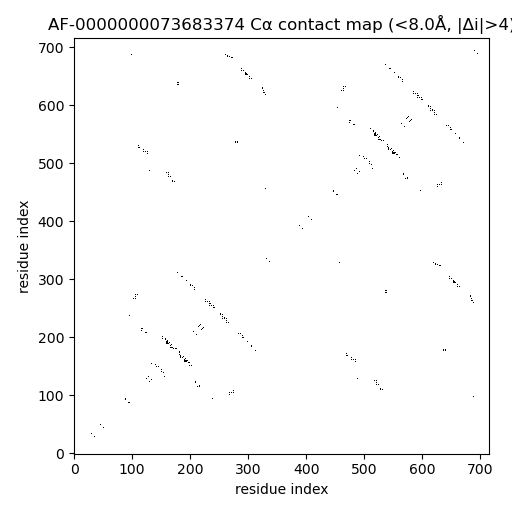 1 325 ? -6.059 -40.406 -22.391 1 77.31 325 TYR B C 1
ATOM 5476 O O . TYR B 1 325 ? -6.863 -41.312 -22.203 1 77.31 325 TYR B O 1
ATOM 5484 N N . LYS B 1 326 ? -5.145 -40.438 -23.375 1 75.25 326 LYS B N 1
ATOM 5485 C CA . LYS B 1 326 ? -4.785 -41.688 -24.031 1 75.25 326 LYS B CA 1
ATOM 5486 C C . LYS B 1 326 ? -3.373 -42.125 -23.656 1 75.25 326 LYS B C 1
ATOM 5488 O O . LYS B 1 326 ? -2.398 -41.469 -24.016 1 75.25 326 LYS B O 1
ATOM 5493 N N . PRO B 1 327 ? -3.316 -43.219 -22.812 1 73.38 327 PRO B N 1
ATOM 5494 C CA . PRO B 1 327 ? -1.993 -43.656 -22.375 1 73.38 327 PRO B CA 1
ATOM 5495 C C . PRO B 1 327 ? -1.09 -44.062 -23.547 1 73.38 327 PRO B C 1
ATOM 5497 O O . PRO B 1 327 ? -1.56 -44.625 -24.531 1 73.38 327 PRO B O 1
ATOM 5500 N N . ARG B 1 328 ? 0.114 -43.531 -23.688 1 67.56 328 ARG B N 1
ATOM 5501 C CA . ARG B 1 328 ? 1.061 -43.906 -24.734 1 67.56 328 ARG B CA 1
ATOM 5502 C C . ARG B 1 328 ? 2.111 -44.875 -24.203 1 67.56 328 ARG B C 1
ATOM 5504 O O . ARG B 1 328 ? 2.857 -44.531 -23.281 1 67.56 328 ARG B O 1
ATOM 5511 N N . PRO B 1 329 ? 1.979 -46.125 -24.688 1 65.12 329 PRO B N 1
ATOM 5512 C CA . PRO B 1 329 ? 2.938 -47.125 -24.219 1 65.12 329 PRO B CA 1
ATOM 5513 C C . PRO B 1 329 ? 4.379 -46.75 -24.562 1 65.12 329 PRO B C 1
ATOM 5515 O O . PRO B 1 329 ? 4.621 -45.969 -25.469 1 65.12 329 PRO B O 1
ATOM 5518 N N . LEU B 1 330 ? 5.457 -47.125 -23.703 1 65.06 330 LEU B N 1
ATOM 5519 C CA . LEU B 1 330 ? 6.887 -46.938 -23.906 1 65.06 330 LEU B CA 1
ATOM 5520 C C . LEU B 1 330 ? 7.34 -47.594 -25.219 1 65.06 330 LEU B C 1
ATOM 5522 O O . LEU B 1 330 ? 6.844 -48.656 -25.578 1 65.06 330 LEU B O 1
ATOM 5526 N N . LYS B 1 331 ? 7.82 -46.844 -26.234 1 56.19 331 LYS B N 1
ATOM 5527 C CA . LYS B 1 331 ? 8.398 -47.5 -27.422 1 56.19 331 LYS B CA 1
ATOM 5528 C C . LYS B 1 331 ? 9.5 -48.469 -27.047 1 56.19 331 LYS B C 1
ATOM 5530 O O . LYS B 1 331 ? 10.508 -48.094 -26.453 1 56.19 331 LYS B O 1
ATOM 5535 N N . ARG B 1 332 ? 9.141 -49.75 -26.719 1 54.69 332 ARG B N 1
ATOM 5536 C CA . ARG B 1 332 ? 10.109 -50.781 -26.422 1 54.69 332 ARG B CA 1
ATOM 5537 C C . ARG B 1 332 ? 11.055 -51 -27.609 1 54.69 332 ARG B C 1
ATOM 5539 O O . ARG B 1 332 ? 10.656 -50.844 -28.766 1 54.69 332 ARG B O 1
ATOM 5546 N N . SER B 1 333 ? 12.227 -50.75 -27.547 1 47.94 333 SER B N 1
ATOM 5547 C CA . SER B 1 333 ? 13.117 -51.156 -28.625 1 47.94 333 SER B CA 1
ATOM 5548 C C . SER B 1 333 ? 12.891 -52.594 -29.016 1 47.94 333 SER B C 1
ATOM 5550 O O . SER B 1 333 ? 12.602 -53.438 -28.172 1 47.94 333 SER B O 1
ATOM 5552 N N . PRO B 1 334 ? 12.57 -52.969 -30.25 1 43.97 334 PRO B N 1
ATOM 5553 C CA . PRO B 1 334 ? 12.406 -54.344 -30.797 1 43.97 334 PRO B CA 1
ATOM 5554 C C . PRO B 1 334 ? 13.391 -55.344 -30.203 1 43.97 334 PRO B C 1
ATOM 5556 O O . PRO B 1 334 ? 13.125 -56.531 -30.219 1 43.97 334 PRO B O 1
ATOM 5559 N N . SER B 1 335 ? 14.68 -55.031 -29.969 1 43.28 335 SER B N 1
ATOM 5560 C CA . SER B 1 335 ? 15.648 -56.062 -29.641 1 43.28 335 SER B CA 1
ATOM 5561 C C . SER B 1 335 ? 15.305 -56.75 -28.328 1 43.28 335 SER B C 1
ATOM 5563 O O . SER B 1 335 ? 15.82 -57.844 -28.031 1 43.28 335 SER B O 1
ATOM 5565 N N . GLU B 1 336 ? 14.711 -56.094 -27.391 1 43.16 336 GLU B N 1
ATOM 5566 C CA . GLU B 1 336 ? 14.461 -56.719 -26.094 1 43.16 336 GLU B CA 1
ATOM 5567 C C . GLU B 1 336 ? 13.289 -57.688 -26.172 1 43.16 336 GLU B C 1
ATOM 5569 O O . GLU B 1 336 ? 13.07 -58.469 -25.25 1 43.16 336 GLU B O 1
ATOM 5574 N N . LEU B 1 337 ? 12.336 -57.531 -27.109 1 38.25 337 LEU B N 1
ATOM 5575 C CA . LEU B 1 337 ? 11.297 -58.531 -27.312 1 38.25 337 LEU B CA 1
ATOM 5576 C C . LEU B 1 337 ? 11.891 -59.844 -27.781 1 38.25 337 LEU B C 1
ATOM 5578 O O . LEU B 1 337 ? 11.211 -60.875 -27.781 1 38.25 337 LEU B O 1
ATOM 5582 N N . ASN B 1 338 ? 12.953 -59.938 -28.578 1 36.47 338 ASN B N 1
ATOM 5583 C CA . ASN B 1 338 ? 13.305 -61.219 -29.188 1 36.47 338 ASN B CA 1
ATOM 5584 C C . ASN B 1 338 ? 13.609 -62.281 -28.125 1 36.47 338 ASN B C 1
ATOM 5586 O O . ASN B 1 338 ? 13.641 -63.469 -28.422 1 36.47 338 ASN B O 1
ATOM 5590 N N . GLY B 1 339 ? 14.383 -62.125 -27.047 1 36.53 339 GLY B N 1
ATOM 5591 C CA . GLY B 1 339 ? 14.641 -63.344 -26.297 1 36.53 339 GLY B CA 1
ATOM 5592 C C . GLY B 1 339 ? 13.445 -63.812 -25.484 1 36.53 339 GLY B C 1
ATOM 5593 O O . GLY B 1 339 ? 13.484 -64.875 -24.844 1 36.53 339 GLY B O 1
ATOM 5594 N N . MET B 1 340 ? 12.695 -62.875 -24.797 1 35.88 340 MET B N 1
ATOM 5595 C CA . MET B 1 340 ? 11.75 -63.5 -23.875 1 35.88 340 MET B CA 1
ATOM 5596 C C . MET B 1 340 ? 10.57 -64.125 -24.625 1 35.88 340 MET B C 1
ATOM 5598 O O . MET B 1 340 ? 9.93 -63.438 -25.438 1 35.88 340 MET B O 1
ATOM 5602 N N . SER B 1 341 ? 10.602 -65.375 -25.047 1 32.28 341 SER B N 1
ATOM 5603 C CA . SER B 1 341 ? 9.531 -66.25 -25.484 1 32.28 341 SER B CA 1
ATOM 5604 C C . SER B 1 341 ? 8.234 -66 -24.75 1 32.28 341 SER B C 1
ATOM 5606 O O . SER B 1 341 ? 8.211 -65.938 -23.516 1 32.28 341 SER B O 1
ATOM 5608 N N . ALA B 1 342 ? 7.383 -65.188 -25.266 1 34.53 342 ALA B N 1
ATOM 5609 C CA . ALA B 1 342 ? 5.984 -65.062 -24.875 1 34.53 342 ALA B CA 1
ATOM 5610 C C . ALA B 1 342 ? 5.367 -66.375 -24.531 1 34.53 342 ALA B C 1
ATOM 5612 O O . ALA B 1 342 ? 5.121 -67.25 -25.422 1 34.53 342 ALA B O 1
ATOM 5613 N N . THR B 1 343 ? 5.816 -67.188 -23.484 1 29.67 343 THR B N 1
ATOM 5614 C CA . THR B 1 343 ? 4.922 -68.25 -23.125 1 29.67 343 THR B CA 1
ATOM 5615 C C . THR B 1 343 ? 3.482 -67.75 -23.016 1 29.67 343 THR B C 1
ATOM 5617 O O . THR B 1 343 ? 3.217 -66.75 -22.344 1 29.67 343 THR B O 1
ATOM 5620 N N . SER B 1 344 ? 2.697 -68 -24.016 1 27.88 344 SER B N 1
ATOM 5621 C CA . SER B 1 344 ? 1.248 -67.938 -24.156 1 27.88 344 SER B CA 1
ATOM 5622 C C . SER B 1 344 ? 0.531 -68.5 -22.953 1 27.88 344 SER B C 1
ATOM 5624 O O . SER B 1 344 ? 0.608 -69.688 -22.703 1 27.88 344 SER B O 1
ATOM 5626 N N . VAL B 1 345 ? 0.725 -67.938 -21.75 1 30.16 345 VAL B N 1
ATOM 5627 C CA . VAL B 1 345 ? -0.133 -68.5 -20.719 1 30.16 345 VAL B CA 1
ATOM 5628 C C . VAL B 1 345 ? -1.588 -68.438 -21.172 1 30.16 345 VAL B C 1
ATOM 5630 O O . VAL B 1 345 ? -2.123 -67.375 -21.484 1 30.16 345 VAL B O 1
ATOM 5633 N N . ALA B 1 346 ? -2.043 -69.562 -21.781 1 29.73 346 ALA B N 1
ATOM 5634 C CA . ALA B 1 346 ? -3.398 -70.062 -22.047 1 29.73 346 ALA B CA 1
ATOM 5635 C C . ALA B 1 346 ? -4.312 -69.812 -20.844 1 29.73 346 ALA B C 1
ATOM 5637 O O . ALA B 1 346 ? -4.047 -70.312 -19.75 1 29.73 346 ALA B O 1
ATOM 5638 N N . LYS B 1 347 ? -4.957 -68.625 -20.844 1 27.33 347 LYS B N 1
ATOM 5639 C CA . LYS B 1 347 ? -6.117 -68.375 -19.984 1 27.33 347 LYS B CA 1
ATOM 5640 C C . LYS B 1 347 ? -7.113 -69.562 -20.125 1 27.33 347 LYS B C 1
ATOM 5642 O O . LYS B 1 347 ? -7.645 -69.75 -21.203 1 27.33 347 LYS B O 1
ATOM 5647 N N . SER B 1 348 ? -6.902 -70.688 -19.484 1 22.45 348 SER B N 1
ATOM 5648 C CA . SER B 1 348 ? -7.957 -71.625 -19.281 1 22.45 348 SER B CA 1
ATOM 5649 C C . SER B 1 348 ? -9.234 -71 -18.766 1 22.45 348 SER B C 1
ATOM 5651 O O . SER B 1 348 ? -9.188 -70.188 -17.875 1 22.45 348 SER B O 1
ATOM 5653 N N . THR B 1 349 ? -10.242 -70.875 -19.641 1 24.2 349 THR B N 1
ATOM 5654 C CA . THR B 1 349 ? -11.664 -70.5 -19.578 1 24.2 349 THR B CA 1
ATOM 5655 C C . THR B 1 349 ? -12.359 -71.312 -18.469 1 24.2 349 THR B C 1
ATOM 5657 O O . THR B 1 349 ? -13.586 -71.25 -18.359 1 24.2 349 THR B O 1
ATOM 5660 N N . ALA B 1 350 ? -11.805 -71.938 -17.469 1 25.12 350 ALA B N 1
ATOM 5661 C CA . ALA B 1 350 ? -12.617 -72.938 -16.812 1 25.12 350 ALA B CA 1
ATOM 5662 C C . ALA B 1 350 ? -13.797 -72.312 -16.078 1 25.12 350 ALA B C 1
ATOM 5664 O O . ALA B 1 350 ? -14.664 -73 -15.555 1 25.12 350 ALA B O 1
ATOM 5665 N N . TYR B 1 351 ? -13.805 -71.062 -15.531 1 20.78 351 TYR B N 1
ATOM 5666 C CA . TYR B 1 351 ? -14.734 -71.062 -14.406 1 20.78 351 TYR B CA 1
ATOM 5667 C C . TYR B 1 351 ? -16.188 -71 -14.898 1 20.78 351 TYR B C 1
ATOM 5669 O O . TYR B 1 351 ? -16.641 -70 -15.422 1 20.78 351 TYR B O 1
ATOM 5677 N N . SER B 1 352 ? -16.719 -72.125 -15.648 1 21.17 352 SER B N 1
ATOM 5678 C CA . SER B 1 352 ? -18.141 -72.25 -15.867 1 21.17 352 SER B CA 1
ATOM 5679 C C . SER B 1 352 ? -18.938 -71.938 -14.617 1 21.17 352 SER B C 1
ATOM 5681 O O . SER B 1 352 ? -18.375 -71.75 -13.531 1 21.17 352 SER B O 1
ATOM 5683 N N . ARG B 1 353 ? -20.219 -72.625 -14.508 1 22.34 353 ARG B N 1
ATOM 5684 C CA . ARG B 1 353 ? -21.656 -72.625 -14.234 1 22.34 353 ARG B CA 1
ATOM 5685 C C . ARG B 1 353 ? -21.938 -72.812 -12.75 1 22.34 353 ARG B C 1
ATOM 5687 O O . ARG B 1 353 ? -21.844 -73.875 -12.219 1 22.34 353 ARG B O 1
ATOM 5694 N N . LEU B 1 354 ? -21.344 -72.188 -11.773 1 21.5 354 LEU B N 1
ATOM 5695 C CA . LEU B 1 354 ? -22.031 -72.438 -10.516 1 21.5 354 LEU B CA 1
ATOM 5696 C C . LEU B 1 354 ? -23.531 -72.188 -10.648 1 21.5 354 LEU B C 1
ATOM 5698 O O . LEU B 1 354 ? -23.938 -71.375 -11.461 1 21.5 354 LEU B O 1
ATOM 5702 N N . GLU B 1 355 ? -24.438 -72.875 -9.883 1 23.17 355 GLU B N 1
ATOM 5703 C CA . GLU B 1 355 ? -25.734 -73.438 -9.43 1 23.17 355 GLU B CA 1
ATOM 5704 C C . GLU B 1 355 ? -26.625 -72.312 -8.914 1 23.17 355 GLU B C 1
ATOM 5706 O O . GLU B 1 355 ? -26.266 -71.562 -7.969 1 23.17 355 GLU B O 1
ATOM 5711 N N . ALA B 1 356 ? -27.172 -71.438 -9.836 1 27.56 356 ALA B N 1
ATOM 5712 C CA . ALA B 1 356 ? -28.328 -70.75 -9.242 1 27.56 356 ALA B CA 1
ATOM 5713 C C . ALA B 1 356 ? -29.281 -71.812 -8.617 1 27.56 356 ALA B C 1
ATOM 5715 O O . ALA B 1 356 ? -29.703 -72.75 -9.289 1 27.56 356 ALA B O 1
ATOM 5716 N N . ALA B 1 357 ? -29.312 -72.125 -7.324 1 25.39 357 ALA B N 1
ATOM 5717 C CA . ALA B 1 357 ? -30.484 -72.562 -6.559 1 25.39 357 ALA B CA 1
ATOM 5718 C C . ALA B 1 357 ? -31.641 -71.562 -6.754 1 25.39 357 ALA B C 1
ATOM 5720 O O . ALA B 1 357 ? -32.812 -71.938 -6.57 1 25.39 357 ALA B O 1
ATOM 5721 N N . ASP B 1 358 ? -32.219 -70.812 -7.691 1 24.08 358 ASP B N 1
ATOM 5722 C CA . ASP B 1 358 ? -33.688 -70.938 -7.625 1 24.08 358 ASP B CA 1
ATOM 5723 C C . ASP B 1 358 ? -34.156 -72.062 -8.539 1 24.08 358 ASP B C 1
ATOM 5725 O O . ASP B 1 358 ? -33.594 -72.312 -9.617 1 24.08 358 ASP B O 1
#

Sequence (716 aa):
MGFFATSRKYVSRNCERELTSAYRKECRPSWPTTIQNTLLFSYCLYSIPDTAEALSWHWELLDRPKGSVHWASLYGWGVETRLCRLFSEKISGVEGTKLDDEFLDMERKIDVTNKAVAEILSKATEYLQPNPAYRAKLGMLNTVSKIRGQVTSTGYPQTEGLLGGCMLKYGKELGDGSTFGNALIEVGESMKLMAEVKDSLDINVKQTFIDPLQLLQDKDLKEIGHHLKKLEGRRLDYDYKKKRVGKIPDEEVRQAVEKFEESKELAERSMFNFLENDVEQVSQLAVFIEAALDYHRQSTEILQELQKKLQTRISAASTLPRREYKPRPLKRSPSELNGMSATSVAKSTAYSRLEAADMGFFATSRKYVSRNCERELTSAYRKECRPSWPTTIQNTLLFSYCLYSIPDTAEALSWHWELLDRPKGSVHWASLYGWGVETRLCRLFSEKISGVEGTKLDDEFLDMERKIDVTNKAVAEILSKATEYLQPNPAYRAKLGMLNTVSKIRGQVTSTGYPQTEGLLGGCMLKYGKELGDGSTFGNALIEVGESMKLMAEVKDSLDINVKQTFIDPLQLLQDKDLKEIGHHLKKLEGRRLDYDYKKKRVGKIPDEEVRQAVEKFEESKELAERSMFNFLENDVEQVSQLAVFIEAALDYHRQSTEILQELQKKLQTRISAASTLPRREYKPRPLKRSPSELNGMSATSVAKSTAYSRLEAAD

Foldseek 3Di:
DPPVVVVVVVVVVVVVVVVVVVCVVPPDPPDPPVVVVVVVVVVVVVVDPPCVVVVVVVVVVVPPDDDPVPVVVVVVVVVVVVVVLVVCVVPVPPDFDDDDPVLVVLVVVLVVVLVVLVVCLVVVLCVLPVDVVLSVVQVVVVVVCVVVPDPPWSNDFDPLQVQLVVLCVVLPVVHPPDLSSVLSNLSSVLSNVLRVLSGVLVVQCCVLANVVSVCCNVPLSVVLVVLVVQLVVLSSVLRVVVVCVVVDDPVSNVVSVVSNVVSSVVSSVSSVVVVVVVVVVVVSVVSNVVSVVSSVVVSVVSVVVSVVVVVVSVVVVVPDDDDDDDDDDDPPDVVVVPPPPPPPPPPPPPPDDPPPDD/DPPVVVVVVVVVVVVVVVVVVVCVVPPDPPDPPVVVVVVVVVVVVVVDPPCVVVVVVVVVVVPPDDPPPPVVVVVVVVVVVVVVLVVVVVPVPPDFDDDDPVLVVLVVVLVVVLVVLVVCLVVVLCVLPVDVVLSVVQVVVVVVCVVVPDPPWSNDFDPLQVQLVVLCVVLVVVPPVDLSSVLSNLSSVLSNVLRVLSGVLVVQCCVLANVVSVCCNVPLSVVLVVLVVQLVVLSSVLRVVVVCVVVDDPVSNVVSVVSNVVSSVVSSVSSCVVVVVVVVVVVSVVSNVVSVVSSVVVSVVSVVVSVVVVVVSVVVVVPDDDDDDDDDDDPDDVVVVPPPPPPPPPPPPPPDDPDPPD

Secondary structure (DSSP, 8-state):
--HHHHHHHHHHHHHHHHHHHHHHHHS-TTS-HHHHHHHHHHHHHHTSTTTHHHHHHHHHHHTS-SS--THHHHHHHHHHHHHHHHHHHHHS----PPPPHHHHHHHHHHHHHHHHHHHHHHHHHHHH---HHHHHHHHHHHHHHHHH-------S--HHHHHHHHHHHHHHHH-TT-HHHHHHHHHHHHHHHHHHHHHHHHHHHIIIIIHHHHHIIIIIIHHHHHHHHHHHHHHHHHHHHHHTBTTB-HHHHHHHHHHHHHHHHHHHHHHHHHHHTHHHHHHHHHHHHHHHHHHHHHHHHHHHHHHHHHHHHHHHHHHSPPPPP--------GGGTSSS------------------/--SHHHHHHHHHHHHHHHHHHHHHHHS-TTS-HHHHHHHHHHHHHHTSTTTHHHHHHHHHHHTS-SS--THHHHHHHHHHHHHHHHHHHHHS-----PPPHHHHHHHHHHHHHHHHHHHHHHHHHHHH---HHHHHHHHHHHHHHHHH-------S--HHHHHHHHHHHHHHHH-TT-HHHHHHHHHHHHHHHHHHHHHHHHHHHIIIIIHHHHHIIIIIIHHHHHHHHHHHHHHHHHHHHHHTBTTB-HHHHHHHHHHHHHHHHHHHHHHHHHHHTHHHHHHHHHHHHHHHHHHHHHHHHHHHHHHHHHHHHHHHHHHSPPPPP--------GGGTSSS------------------

Organism: Pteropus vampyrus (NCBI:txid132908)

InterPro domains:
  IPR004148 BAR domain [PF03114] (82-311)
  IPR004148 BAR domain [PS51021] (88-319)
  IPR004148 BAR domain [SM00721] (78-312)
  IPR027267 AH/BAR domain superfamily [G3DSA:1.20.1270.60] (88-326)
  IPR027267 AH/BAR domain superfamily [SSF103657] (82-311)
  IPR032469 Endophilin-A3, BAR domain [cd07615] (95-317)
  IPR050384 Endophilin/SH3RF [PTHR14167] (89-335)